Protein AF-A0A1V5Y5N8-F1 (afdb_monomer_lite)

Radius of gyration: 29.34 Å; chains: 1; bounding box: 68×59×100 Å

pLDDT: mean 72.89, std 20.85, range [23.48, 98.62]

Structure (mmCIF, N/CA/C/O backbone):
data_AF-A0A1V5Y5N8-F1
#
_entry.id   AF-A0A1V5Y5N8-F1
#
loop_
_atom_site.group_PDB
_atom_site.id
_atom_site.type_symbol
_atom_site.label_atom_id
_atom_site.label_alt_id
_atom_site.label_comp_id
_atom_site.label_asym_id
_atom_site.label_entity_id
_atom_site.label_seq_id
_atom_site.pdbx_PDB_ins_code
_atom_site.Cartn_x
_atom_site.Cartn_y
_atom_site.Cartn_z
_atom_site.occupancy
_atom_site.B_iso_or_equiv
_atom_site.auth_seq_id
_atom_site.auth_comp_id
_atom_site.auth_asym_id
_atom_site.auth_atom_id
_atom_site.pdbx_PDB_model_num
ATOM 1 N N . MET A 1 1 ? -29.461 -36.626 -52.984 1.00 44.47 1 MET A N 1
ATOM 2 C CA . MET A 1 1 ? -28.042 -36.353 -53.309 1.00 44.47 1 MET A CA 1
ATOM 3 C C . MET A 1 1 ? -27.217 -36.520 -52.042 1.00 44.47 1 MET A C 1
ATOM 5 O O . MET A 1 1 ? -27.523 -35.861 -51.058 1.00 44.47 1 MET A O 1
ATOM 9 N N . LYS A 1 2 ? -26.239 -37.436 -52.020 1.00 46.84 2 LYS A N 1
ATOM 10 C CA . LYS A 1 2 ? -25.298 -37.567 -50.891 1.00 46.84 2 LYS A CA 1
ATOM 11 C C . LYS A 1 2 ? -24.229 -36.466 -51.017 1.00 46.84 2 LYS A C 1
ATOM 13 O O . LYS A 1 2 ? -23.712 -36.304 -52.123 1.00 46.84 2 LYS A O 1
ATOM 18 N N . PRO A 1 3 ? -23.898 -35.706 -49.958 1.00 55.12 3 PRO A N 1
ATOM 19 C CA . PRO A 1 3 ? -22.893 -34.652 -50.048 1.00 55.12 3 PRO A CA 1
ATOM 20 C C . PRO A 1 3 ? -21.509 -35.253 -50.338 1.00 55.12 3 PRO A C 1
ATOM 22 O O . PRO A 1 3 ? -21.067 -36.196 -49.683 1.00 55.12 3 PRO A O 1
ATOM 25 N N . CYS A 1 4 ? -20.849 -34.714 -51.362 1.00 47.03 4 CYS A N 1
ATOM 26 C CA . CYS A 1 4 ? -19.515 -35.107 -51.806 1.00 47.03 4 CYS A CA 1
ATOM 27 C C . CYS A 1 4 ? -18.469 -34.717 -50.738 1.00 47.03 4 CYS A C 1
ATOM 29 O O . CYS A 1 4 ? -18.478 -33.568 -50.285 1.00 47.03 4 CYS A O 1
ATOM 31 N N . PRO A 1 5 ? -17.568 -35.621 -50.307 1.00 57.28 5 PRO A N 1
ATOM 32 C CA . PRO A 1 5 ? -16.585 -35.306 -49.278 1.00 57.28 5 PRO A CA 1
ATOM 33 C C . PRO A 1 5 ? -15.559 -34.304 -49.819 1.00 57.28 5 PRO A C 1
ATOM 35 O O . PRO A 1 5 ? -14.795 -34.598 -50.741 1.00 57.28 5 PRO A O 1
ATOM 38 N N . VAL A 1 6 ? -15.521 -33.113 -49.220 1.00 58.66 6 VAL A N 1
ATOM 39 C CA . VAL A 1 6 ? -14.544 -32.065 -49.539 1.00 58.66 6 VAL A CA 1
ATOM 40 C C . VAL A 1 6 ? -13.131 -32.596 -49.256 1.00 58.66 6 VAL A C 1
ATOM 42 O O . VAL A 1 6 ? -12.693 -32.687 -48.107 1.00 58.66 6 VAL A O 1
ATOM 45 N N . LYS A 1 7 ? -12.388 -32.971 -50.307 1.00 60.69 7 LYS A N 1
ATOM 46 C CA . LYS A 1 7 ? -10.975 -33.371 -50.215 1.00 60.69 7 LYS A CA 1
ATOM 47 C C . LYS A 1 7 ? -10.140 -32.164 -49.769 1.00 60.69 7 LYS A C 1
ATOM 49 O O . LYS A 1 7 ? -9.768 -31.329 -50.588 1.00 60.69 7 LYS A O 1
ATOM 54 N N . LYS A 1 8 ? -9.794 -32.081 -48.476 1.00 59.84 8 LYS A N 1
ATOM 55 C CA . LYS A 1 8 ? -8.801 -31.107 -47.975 1.00 59.84 8 LYS A CA 1
ATOM 56 C C . LYS A 1 8 ? -7.505 -31.226 -48.792 1.00 59.84 8 LYS A C 1
ATOM 58 O O . LYS A 1 8 ? -6.948 -32.325 -48.901 1.00 59.84 8 LYS A O 1
ATOM 63 N N . SER A 1 9 ? -7.048 -30.104 -49.357 1.00 77.25 9 SER A N 1
ATOM 64 C CA . SER A 1 9 ? -5.885 -30.040 -50.251 1.00 77.25 9 SER A CA 1
ATOM 65 C C . SER A 1 9 ? -4.612 -30.553 -49.559 1.00 77.25 9 SER A C 1
ATOM 67 O O . SER A 1 9 ? -4.441 -30.411 -48.348 1.00 77.25 9 SER A O 1
ATOM 69 N N . ARG A 1 10 ? -3.692 -31.161 -50.319 1.00 76.06 10 ARG A N 1
ATOM 70 C CA . ARG A 1 10 ? -2.416 -31.714 -49.812 1.00 76.06 10 ARG A CA 1
ATOM 71 C C . ARG A 1 10 ? -1.604 -30.680 -49.006 1.00 76.06 10 ARG A C 1
ATOM 73 O O . ARG A 1 10 ? -0.980 -31.042 -48.015 1.00 76.06 10 ARG A O 1
ATOM 80 N N . LYS A 1 11 ? -1.707 -29.394 -49.373 1.00 73.75 11 LYS A N 1
ATOM 81 C CA . LYS A 1 11 ? -1.124 -28.248 -48.651 1.00 73.75 11 LYS A CA 1
ATOM 82 C C . LYS A 1 11 ? -1.702 -28.080 -47.240 1.00 73.75 11 LYS A C 1
ATOM 84 O O . LYS A 1 11 ? -0.947 -27.874 -46.302 1.00 73.75 11 LYS A O 1
ATOM 89 N N . MET A 1 12 ? -3.015 -28.250 -47.068 1.00 71.81 12 MET A N 1
ATOM 90 C CA . MET A 1 12 ? -3.669 -28.173 -45.755 1.00 71.81 12 MET A CA 1
ATOM 91 C C . MET A 1 12 ? -3.198 -29.291 -44.812 1.00 71.81 12 MET A C 1
ATOM 93 O O . MET A 1 12 ? -2.987 -29.052 -43.629 1.00 71.81 12 MET A O 1
ATOM 97 N N . ARG A 1 13 ? -2.989 -30.511 -45.329 1.00 80.44 13 ARG A N 1
ATOM 98 C CA . ARG A 1 13 ? -2.468 -31.631 -44.522 1.00 80.44 13 ARG A CA 1
ATOM 99 C C . ARG A 1 13 ? -1.025 -31.393 -44.082 1.00 80.44 13 ARG A C 1
ATOM 101 O O . ARG A 1 13 ? -0.694 -31.699 -42.945 1.00 80.44 13 ARG A O 1
ATOM 108 N N . LEU A 1 14 ? -0.202 -30.822 -44.962 1.00 81.12 14 LEU A N 1
ATOM 109 C CA . LEU A 1 14 ? 1.184 -30.475 -44.653 1.00 81.12 14 LEU A CA 1
ATOM 110 C C . LEU A 1 14 ? 1.271 -29.366 -43.594 1.00 81.12 14 LEU A C 1
ATOM 112 O O . LEU A 1 14 ? 2.041 -29.498 -42.651 1.00 81.12 14 LEU A O 1
ATOM 116 N N . ILE A 1 15 ? 0.439 -28.324 -43.702 1.00 81.69 15 ILE A N 1
ATOM 117 C CA . ILE A 1 15 ? 0.365 -27.259 -42.690 1.00 81.69 15 ILE A CA 1
ATOM 118 C C . ILE A 1 15 ? -0.019 -27.846 -41.329 1.00 81.69 15 ILE A C 1
ATOM 120 O O . ILE A 1 15 ? 0.682 -27.591 -40.359 1.00 81.69 15 ILE A O 1
ATOM 124 N N . ILE A 1 16 ? -1.062 -28.684 -41.262 1.00 80.88 16 ILE A N 1
ATOM 125 C CA . ILE A 1 16 ? -1.482 -29.336 -40.010 1.00 80.88 16 ILE A CA 1
ATOM 126 C C . ILE A 1 16 ? -0.364 -30.216 -39.439 1.00 80.88 16 ILE A C 1
ATOM 128 O O . ILE A 1 16 ? -0.116 -30.175 -38.239 1.00 80.88 16 ILE A O 1
ATOM 132 N N . PHE A 1 17 ? 0.323 -30.992 -40.280 1.00 85.50 17 PHE A N 1
ATOM 133 C CA . PHE A 1 17 ? 1.403 -31.880 -39.846 1.00 85.50 17 PHE A CA 1
ATOM 134 C C . PHE A 1 17 ? 2.605 -31.113 -39.272 1.00 85.50 17 PHE A C 1
ATOM 136 O O . PHE A 1 17 ? 3.231 -31.585 -38.331 1.00 85.50 17 PHE A O 1
ATOM 143 N N . ILE A 1 18 ? 2.897 -29.916 -39.792 1.00 84.38 18 ILE A N 1
ATOM 144 C CA . ILE A 1 18 ? 3.977 -29.050 -39.293 1.00 84.38 18 ILE A CA 1
ATOM 145 C C . ILE A 1 18 ? 3.531 -28.256 -38.056 1.00 84.38 18 ILE A C 1
ATOM 147 O O . ILE A 1 18 ? 4.302 -28.095 -37.112 1.00 84.38 18 ILE A O 1
ATOM 151 N N . SER A 1 19 ? 2.289 -27.764 -38.025 1.00 86.06 19 SER A N 1
ATOM 152 C CA . SER A 1 19 ? 1.801 -26.931 -36.924 1.00 86.06 19 SER A CA 1
ATOM 153 C C . SER A 1 19 ? 1.395 -27.739 -35.692 1.00 86.06 19 SER A C 1
ATOM 155 O O . SER A 1 19 ? 1.509 -27.233 -34.580 1.00 86.06 19 SER A O 1
ATOM 157 N N . ALA A 1 20 ? 0.915 -28.977 -35.855 1.00 88.50 20 ALA A N 1
ATOM 158 C CA . ALA A 1 20 ? 0.419 -29.784 -34.740 1.00 88.50 20 ALA A CA 1
ATOM 159 C C . ALA A 1 20 ? 1.494 -30.088 -33.676 1.00 88.50 20 ALA A C 1
ATOM 161 O O . ALA A 1 20 ? 1.191 -29.887 -32.501 1.00 88.50 20 ALA A O 1
ATOM 162 N N . PRO A 1 21 ? 2.743 -30.470 -34.021 1.00 91.56 21 PRO A N 1
ATOM 163 C CA . PRO A 1 21 ? 3.809 -30.645 -33.032 1.00 91.56 21 PRO A CA 1
ATOM 164 C C . PRO A 1 21 ? 4.163 -29.349 -32.298 1.00 91.56 21 PRO A C 1
ATOM 166 O O . PRO A 1 21 ? 4.364 -29.369 -31.088 1.00 91.56 21 PRO A O 1
ATOM 169 N N . ALA A 1 22 ? 4.194 -28.212 -33.002 1.00 87.75 22 ALA A N 1
ATOM 170 C CA . ALA A 1 22 ? 4.484 -26.916 -32.391 1.00 87.75 22 ALA A CA 1
ATOM 171 C C . ALA A 1 22 ? 3.378 -26.490 -31.412 1.00 87.75 22 ALA A C 1
ATOM 173 O O . ALA A 1 22 ? 3.665 -26.070 -30.294 1.00 87.75 22 ALA A O 1
ATOM 174 N N . VAL A 1 23 ? 2.109 -26.655 -31.799 1.00 88.69 23 VAL A N 1
ATOM 175 C CA . VAL A 1 23 ? 0.958 -26.397 -30.921 1.00 88.69 23 VAL A CA 1
ATOM 176 C C . VAL A 1 23 ? 0.965 -27.349 -29.725 1.00 88.69 23 VAL A C 1
ATOM 178 O O . VAL A 1 23 ? 0.763 -26.903 -28.599 1.00 88.69 23 VAL A O 1
ATOM 181 N N . PHE A 1 24 ? 1.252 -28.636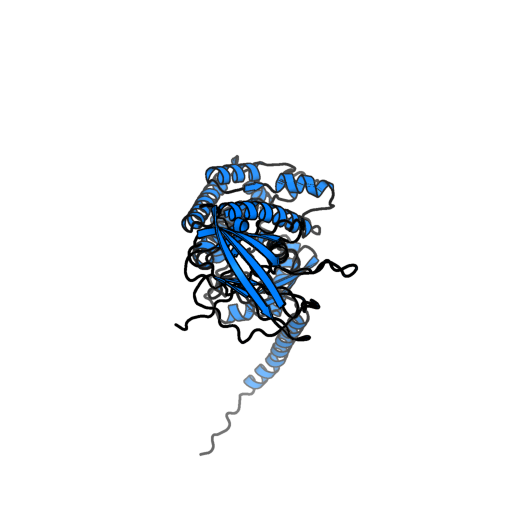 -29.944 1.00 91.50 24 PHE A N 1
ATOM 182 C CA . PHE A 1 24 ? 1.387 -29.619 -28.870 1.00 91.50 24 PHE A CA 1
ATOM 183 C C . PHE A 1 24 ? 2.493 -29.229 -27.886 1.00 91.50 24 PHE A C 1
ATOM 185 O O . PHE A 1 24 ? 2.260 -29.251 -26.682 1.00 91.50 24 PHE A O 1
ATOM 192 N N . LEU A 1 25 ? 3.659 -28.801 -28.378 1.00 92.06 25 LEU A N 1
ATOM 193 C CA . LEU A 1 25 ? 4.764 -28.350 -27.535 1.00 92.06 25 LEU A CA 1
ATOM 194 C C . LEU A 1 25 ? 4.399 -27.096 -26.731 1.00 92.06 25 LEU A C 1
ATOM 196 O O . LEU A 1 25 ? 4.686 -27.038 -25.541 1.00 92.06 25 LEU A O 1
ATOM 200 N N . ILE A 1 26 ? 3.728 -26.114 -27.343 1.00 90.38 26 ILE A N 1
ATOM 201 C CA . ILE A 1 26 ? 3.258 -24.907 -26.642 1.00 90.38 26 ILE A CA 1
ATOM 202 C C . ILE A 1 26 ? 2.279 -25.279 -25.521 1.00 90.38 26 ILE A C 1
ATOM 204 O O . ILE A 1 26 ? 2.414 -24.779 -24.405 1.00 90.38 26 ILE A O 1
ATOM 208 N N . ILE A 1 27 ? 1.325 -26.176 -25.794 1.00 91.44 27 ILE A N 1
ATOM 209 C CA . ILE A 1 27 ? 0.366 -26.669 -24.795 1.00 91.44 27 ILE A CA 1
ATOM 210 C C . ILE A 1 27 ? 1.091 -27.437 -23.684 1.00 91.44 27 ILE A C 1
ATOM 212 O O . ILE A 1 27 ? 0.809 -27.216 -22.510 1.00 91.44 27 ILE A O 1
ATOM 216 N N . LEU A 1 28 ? 2.044 -28.304 -24.034 1.00 92.94 28 LEU A N 1
ATOM 217 C CA . LEU A 1 28 ? 2.827 -29.068 -23.068 1.00 92.94 28 LEU A CA 1
ATOM 218 C C . LEU A 1 28 ? 3.638 -28.142 -22.154 1.00 92.94 28 LEU A C 1
ATOM 220 O O . LEU A 1 28 ? 3.580 -28.292 -20.937 1.00 92.94 28 LEU A O 1
ATOM 224 N N . CYS A 1 29 ? 4.334 -27.150 -22.714 1.00 90.44 29 CYS A N 1
ATOM 225 C CA . CYS A 1 29 ? 5.062 -26.155 -21.932 1.00 90.44 29 CYS A CA 1
ATOM 226 C C . CYS A 1 29 ? 4.120 -25.350 -21.028 1.00 90.44 29 CYS A C 1
ATOM 228 O O . CYS A 1 29 ? 4.421 -25.155 -19.857 1.00 90.44 29 CYS A O 1
ATOM 230 N N . GLU A 1 30 ? 2.958 -24.925 -21.524 1.00 92.38 30 GLU A N 1
ATOM 231 C CA . GLU A 1 30 ? 1.952 -24.242 -20.703 1.00 92.38 30 GLU A CA 1
ATOM 232 C C . GLU A 1 30 ? 1.485 -25.112 -19.519 1.00 92.38 30 GLU A C 1
ATOM 234 O O . GLU A 1 30 ? 1.379 -24.609 -18.400 1.00 92.38 30 GLU A O 1
ATOM 239 N N . ILE A 1 31 ? 1.245 -26.412 -19.737 1.00 90.81 31 ILE A N 1
ATOM 240 C CA . ILE A 1 31 ? 0.872 -27.366 -18.679 1.00 90.81 31 ILE A CA 1
ATOM 241 C C . ILE A 1 31 ? 2.005 -27.520 -17.660 1.00 90.81 31 ILE A C 1
ATOM 243 O O . ILE A 1 31 ? 1.751 -27.432 -16.461 1.00 90.81 31 ILE A O 1
ATOM 247 N N . ILE A 1 32 ? 3.248 -27.702 -18.116 1.00 89.81 32 ILE A N 1
ATOM 248 C CA . ILE A 1 32 ? 4.419 -27.839 -17.239 1.00 89.81 32 ILE A CA 1
ATOM 249 C C . ILE A 1 32 ? 4.571 -26.597 -16.355 1.00 89.81 32 ILE A C 1
ATOM 251 O O . ILE A 1 32 ? 4.657 -26.724 -15.137 1.00 89.81 32 ILE A O 1
ATOM 255 N N . PHE A 1 33 ? 4.520 -25.396 -16.937 1.00 86.06 33 PHE A N 1
ATOM 256 C CA . PHE A 1 33 ? 4.638 -24.148 -16.177 1.00 86.06 33 PHE A CA 1
ATOM 257 C C . PHE A 1 33 ? 3.510 -23.992 -15.147 1.00 86.06 33 PHE A C 1
ATOM 259 O O . PHE A 1 33 ? 3.755 -23.507 -14.045 1.00 86.06 33 PHE A O 1
ATOM 266 N N . ARG A 1 34 ? 2.288 -24.439 -15.467 1.00 87.25 34 ARG A N 1
ATOM 267 C CA . ARG A 1 34 ? 1.167 -24.457 -14.512 1.00 87.25 34 ARG A CA 1
ATOM 268 C C . ARG A 1 34 ? 1.389 -25.437 -13.366 1.00 87.25 34 ARG A C 1
ATOM 270 O O . ARG A 1 34 ? 1.135 -25.064 -12.229 1.00 87.25 34 ARG A O 1
ATOM 277 N N . ILE A 1 35 ? 1.869 -26.648 -13.651 1.00 86.75 35 ILE A N 1
ATOM 278 C CA . ILE A 1 35 ? 2.172 -27.660 -12.624 1.00 86.75 35 ILE A CA 1
ATOM 279 C C . ILE A 1 35 ? 3.280 -27.164 -11.690 1.00 86.75 35 ILE A C 1
ATOM 281 O O . ILE A 1 35 ? 3.192 -27.349 -10.483 1.00 86.75 35 ILE A O 1
ATOM 285 N N . MET A 1 36 ? 4.290 -26.483 -12.233 1.00 85.00 36 MET A N 1
ATOM 286 C CA . MET A 1 36 ? 5.368 -25.878 -11.445 1.00 85.00 36 MET A CA 1
ATOM 287 C C . MET A 1 36 ? 4.920 -24.644 -10.644 1.00 85.00 36 MET A C 1
ATOM 289 O O . MET A 1 36 ? 5.723 -24.072 -9.913 1.00 85.00 36 MET A O 1
ATOM 293 N N . GLY A 1 37 ? 3.681 -24.171 -10.828 1.00 80.00 37 GLY A N 1
ATOM 294 C CA . GLY A 1 37 ? 3.185 -22.926 -10.241 1.00 80.00 37 GLY A CA 1
ATOM 295 C C . GLY A 1 37 ? 3.834 -21.664 -10.818 1.00 80.00 37 GLY A C 1
ATOM 296 O O . GLY A 1 37 ? 3.490 -20.558 -10.407 1.00 80.00 37 GLY A O 1
ATOM 297 N N . TRP A 1 38 ? 4.743 -21.786 -11.787 1.00 80.81 38 TRP A N 1
ATOM 298 C CA . TRP A 1 38 ? 5.515 -20.667 -12.315 1.00 80.81 38 TRP A CA 1
ATOM 299 C C . TRP A 1 38 ? 4.619 -19.643 -13.005 1.00 80.81 38 TRP A C 1
ATOM 301 O O . TRP A 1 38 ? 3.703 -19.969 -13.768 1.00 80.81 38 TRP A O 1
ATOM 311 N N . GLY A 1 39 ? 4.884 -18.371 -12.735 1.00 73.38 39 GLY A N 1
ATOM 312 C CA . GLY A 1 39 ? 4.148 -17.272 -13.333 1.00 73.38 39 GLY A CA 1
ATOM 313 C C . GLY A 1 39 ? 4.835 -15.935 -13.124 1.00 73.38 39 GLY A C 1
ATOM 314 O O . GLY A 1 39 ? 5.800 -15.798 -12.377 1.00 73.38 39 GLY A O 1
ATOM 315 N N . ALA A 1 40 ? 4.309 -14.937 -13.813 1.00 70.25 40 ALA A N 1
ATOM 316 C CA . ALA A 1 40 ? 4.612 -13.542 -13.581 1.00 70.25 40 ALA A CA 1
ATOM 317 C C . ALA A 1 40 ? 3.286 -12.867 -13.278 1.00 70.25 40 ALA A C 1
ATOM 319 O O . ALA A 1 40 ? 2.348 -12.948 -14.075 1.00 70.25 40 ALA A O 1
ATOM 320 N N . PHE A 1 41 ? 3.201 -12.203 -12.135 1.00 65.31 41 PHE A N 1
ATOM 321 C CA . PHE A 1 41 ? 2.039 -11.399 -11.808 1.00 65.31 41 PHE A CA 1
ATOM 322 C C . PHE A 1 41 ? 1.773 -10.366 -12.916 1.00 65.31 41 PHE A C 1
ATOM 324 O O . PHE A 1 41 ? 2.682 -9.789 -13.524 1.00 65.31 41 PHE A O 1
ATOM 331 N N . GLN A 1 42 ? 0.494 -10.182 -13.229 1.00 62.81 42 GLN A N 1
ATOM 332 C CA . GLN A 1 42 ? 0.071 -9.348 -14.339 1.00 62.81 42 GLN A CA 1
ATOM 333 C C . GLN A 1 42 ? -0.619 -8.099 -13.869 1.00 62.81 42 GLN A C 1
ATOM 335 O O . GLN A 1 42 ? -1.693 -8.111 -13.275 1.00 62.81 42 GLN A O 1
ATOM 340 N N . LEU A 1 43 ? 0.061 -7.032 -14.231 1.00 58.91 43 LEU A N 1
ATOM 341 C CA . LEU A 1 43 ? -0.112 -5.663 -13.821 1.00 58.91 43 LEU A CA 1
ATOM 342 C C . LEU A 1 43 ? -0.948 -4.849 -14.807 1.00 58.91 43 LEU A C 1
ATOM 344 O O . LEU A 1 43 ? -0.836 -3.630 -14.828 1.00 58.91 43 LEU A O 1
ATOM 348 N N . ASP A 1 44 ? -1.718 -5.488 -15.685 1.00 62.97 44 ASP A N 1
ATOM 349 C CA . ASP A 1 44 ? -2.541 -4.762 -16.649 1.00 62.97 44 ASP A CA 1
ATOM 350 C C . ASP A 1 44 ? -4.000 -4.668 -16.170 1.00 62.97 44 ASP A C 1
ATOM 352 O O . ASP A 1 44 ? -4.832 -5.488 -16.575 1.00 62.97 44 ASP A O 1
ATOM 356 N N . PRO A 1 45 ? -4.343 -3.670 -15.330 1.00 54.16 45 PRO A N 1
ATOM 357 C CA . PRO A 1 45 ? -5.697 -3.502 -14.811 1.00 54.16 45 PRO A CA 1
ATOM 358 C C . PRO A 1 45 ? -6.701 -3.185 -15.919 1.00 54.16 45 PRO A C 1
ATOM 360 O O . PRO A 1 45 ? -7.903 -3.384 -15.744 1.00 54.16 45 PRO A O 1
ATOM 363 N N . THR A 1 46 ? -6.238 -2.753 -17.101 1.00 57.19 46 THR A N 1
ATOM 364 C CA . THR A 1 46 ? -7.127 -2.489 -18.240 1.00 57.19 46 THR A CA 1
ATOM 365 C C . THR A 1 46 ? -7.798 -3.761 -18.756 1.00 57.19 46 THR A C 1
ATOM 367 O O . THR A 1 46 ? -8.846 -3.679 -19.397 1.00 57.19 46 THR A O 1
ATOM 370 N N . VAL A 1 47 ? -7.240 -4.932 -18.424 1.00 59.38 47 VAL A N 1
ATOM 371 C CA . VAL A 1 47 ? -7.784 -6.249 -18.767 1.00 59.38 47 VAL A CA 1
ATOM 372 C C . VAL A 1 47 ? -8.874 -6.695 -17.792 1.00 59.38 47 VAL A C 1
ATOM 374 O O . VAL A 1 47 ? -9.733 -7.481 -18.191 1.00 59.38 47 VAL A O 1
ATOM 377 N N . TYR A 1 48 ? -8.878 -6.175 -16.561 1.00 64.38 48 TYR A N 1
ATOM 378 C CA . TYR A 1 48 ? -9.730 -6.630 -15.456 1.00 64.38 48 TYR A CA 1
ATOM 379 C C . TYR A 1 48 ? -10.453 -5.457 -14.771 1.00 64.38 48 TYR A C 1
ATOM 381 O O . TYR A 1 48 ? -10.429 -5.296 -13.555 1.00 64.38 48 TYR A O 1
ATOM 389 N N . LYS A 1 49 ? -11.144 -4.626 -15.562 1.00 67.56 49 LYS A N 1
ATOM 390 C CA . LYS A 1 49 ? -11.959 -3.503 -15.049 1.00 67.56 49 LYS A CA 1
ATOM 391 C C . LYS A 1 49 ? -13.198 -3.931 -14.254 1.00 67.56 49 LYS A C 1
ATOM 393 O O . LYS A 1 49 ? -13.801 -3.116 -13.573 1.00 67.56 49 LYS A O 1
ATOM 398 N N . ASN A 1 50 ? -13.606 -5.190 -14.380 1.00 75.75 50 ASN A N 1
ATOM 399 C CA . ASN A 1 50 ? -14.827 -5.730 -13.786 1.00 75.75 50 ASN A CA 1
ATOM 400 C C . ASN A 1 50 ? -14.643 -6.261 -12.355 1.00 75.75 50 ASN A C 1
ATOM 402 O O . ASN A 1 50 ? -15.600 -6.775 -11.782 1.00 75.75 50 ASN A O 1
ATOM 406 N N . VAL A 1 51 ? -13.432 -6.184 -11.803 1.00 86.38 51 VAL A N 1
ATOM 407 C CA . VAL A 1 51 ? -13.140 -6.554 -10.415 1.00 86.38 51 VAL A CA 1
ATOM 408 C C . VAL A 1 51 ? -12.610 -5.336 -9.651 1.00 86.38 51 VAL A C 1
ATOM 410 O O . VAL A 1 51 ? -12.023 -4.438 -10.268 1.00 86.38 51 VAL A O 1
ATOM 413 N N . PRO A 1 52 ? -12.851 -5.263 -8.330 1.00 89.44 52 PRO A N 1
ATOM 414 C CA . PRO A 1 52 ? -12.518 -4.076 -7.549 1.00 89.44 52 PRO A CA 1
ATOM 415 C C . PRO A 1 52 ? -11.014 -3.865 -7.343 1.00 89.44 52 PRO A C 1
ATOM 417 O O . PRO A 1 52 ? -10.595 -2.724 -7.217 1.00 89.44 52 PRO A O 1
ATOM 420 N N . GLY A 1 53 ? -10.201 -4.919 -7.335 1.00 89.12 53 GLY A N 1
ATOM 421 C CA . GLY A 1 53 ? -8.746 -4.811 -7.339 1.00 89.12 53 GLY A CA 1
ATOM 422 C C . GLY A 1 53 ? -8.172 -4.634 -8.749 1.00 89.12 53 GLY A C 1
ATOM 423 O O . GLY A 1 53 ? -8.878 -4.740 -9.755 1.00 89.12 53 GLY A O 1
ATOM 424 N N . ASP A 1 54 ? -6.875 -4.346 -8.827 1.00 85.88 54 ASP A N 1
ATOM 425 C CA . ASP A 1 54 ? -6.162 -4.097 -10.090 1.00 85.88 54 ASP A CA 1
ATOM 426 C C . ASP A 1 54 ? -5.232 -5.226 -10.526 1.00 85.88 54 ASP A C 1
ATOM 428 O O . ASP A 1 54 ? -4.715 -5.208 -11.649 1.00 85.88 54 ASP A O 1
ATOM 432 N N . LEU A 1 55 ? -5.034 -6.226 -9.670 1.00 84.81 55 LEU A N 1
ATOM 433 C CA . LEU A 1 55 ? -4.277 -7.410 -10.030 1.00 84.81 55 LEU A CA 1
ATOM 434 C C . LEU A 1 55 ? -5.167 -8.392 -10.788 1.00 84.81 55 LEU A C 1
ATOM 436 O O . LEU A 1 55 ? -6.384 -8.462 -10.608 1.00 84.81 55 LEU A O 1
ATOM 440 N N . THR A 1 56 ? -4.535 -9.189 -11.645 1.00 82.31 56 THR A N 1
ATOM 441 C CA . THR A 1 56 ? -5.229 -10.272 -12.347 1.00 82.31 56 THR A CA 1
ATOM 442 C C . THR A 1 56 ? -5.849 -11.228 -11.324 1.00 82.31 56 THR A C 1
ATOM 444 O O . THR A 1 56 ? -5.101 -11.784 -10.526 1.00 82.31 56 THR A O 1
ATOM 447 N N . PRO A 1 57 ? -7.175 -11.452 -11.326 1.00 85.44 57 PRO A N 1
ATOM 448 C CA . PRO A 1 57 ? -7.824 -12.251 -10.296 1.00 85.44 57 PRO A CA 1
ATOM 449 C C . PRO A 1 57 ? -7.494 -13.744 -10.425 1.00 85.44 57 PRO A C 1
ATOM 451 O O . PRO A 1 57 ? -7.130 -14.235 -11.502 1.00 85.44 57 PRO A O 1
ATOM 454 N N . ARG A 1 58 ? -7.703 -14.484 -9.329 1.00 85.88 58 ARG A N 1
ATOM 455 C CA . ARG A 1 58 ? -7.558 -15.953 -9.245 1.00 85.88 58 ARG A CA 1
ATOM 456 C C . ARG A 1 58 ? -6.164 -16.425 -9.651 1.00 85.88 58 ARG A C 1
ATOM 458 O O . ARG A 1 58 ? -6.019 -17.313 -10.495 1.00 85.88 58 ARG A O 1
ATOM 465 N N . GLN A 1 59 ? -5.148 -15.784 -9.088 1.00 84.88 59 GLN A N 1
ATOM 466 C CA . GLN A 1 59 ? -3.764 -16.187 -9.283 1.00 84.88 59 GLN A CA 1
ATOM 467 C C . GLN A 1 59 ? -3.252 -16.897 -8.040 1.00 84.88 59 GLN A C 1
ATOM 469 O O . GLN A 1 59 ? -3.528 -16.496 -6.917 1.00 84.88 59 GLN A O 1
ATOM 474 N N . ASP A 1 60 ? -2.498 -17.950 -8.299 1.00 89.06 60 ASP A N 1
ATOM 475 C CA . ASP A 1 60 ? -1.695 -18.692 -7.343 1.00 89.06 60 ASP A CA 1
ATOM 476 C C . ASP A 1 60 ? -0.408 -19.007 -8.112 1.00 89.06 60 ASP A C 1
ATOM 478 O O . ASP A 1 60 ? -0.434 -19.755 -9.108 1.00 89.06 60 ASP A O 1
ATOM 482 N N . ILE A 1 61 ? 0.644 -18.231 -7.834 1.00 86.94 61 ILE A N 1
ATOM 483 C CA . ILE A 1 61 ? 1.879 -18.239 -8.622 1.00 86.94 61 ILE A CA 1
ATOM 484 C C . ILE A 1 61 ? 3.111 -18.254 -7.731 1.00 86.94 61 ILE A C 1
ATOM 486 O O . ILE A 1 61 ? 3.174 -17.554 -6.728 1.00 86.94 61 ILE A O 1
ATOM 490 N N . ILE A 1 62 ? 4.135 -18.966 -8.181 1.00 88.25 62 ILE A N 1
ATOM 491 C CA . ILE A 1 62 ? 5.511 -18.774 -7.741 1.00 88.25 62 ILE A CA 1
ATOM 492 C C . ILE A 1 62 ? 6.158 -17.819 -8.734 1.00 88.25 62 ILE A C 1
ATOM 494 O O . ILE A 1 62 ? 6.318 -18.138 -9.921 1.00 88.25 62 ILE A O 1
ATOM 498 N N . GLN A 1 63 ? 6.505 -16.637 -8.246 1.00 84.75 63 GLN A N 1
ATOM 499 C CA . GLN A 1 63 ? 7.201 -15.631 -9.017 1.00 84.75 63 GLN A CA 1
ATOM 500 C C . GLN A 1 63 ? 8.698 -15.700 -8.758 1.00 84.75 63 GLN A C 1
ATOM 502 O O . GLN A 1 63 ? 9.154 -15.653 -7.621 1.00 84.75 63 GLN A O 1
ATOM 507 N N . HIS A 1 64 ? 9.461 -15.732 -9.846 1.00 82.38 64 HIS A N 1
ATOM 508 C CA . HIS A 1 64 ? 10.912 -15.596 -9.811 1.00 82.38 64 HIS A CA 1
ATOM 509 C C . HIS A 1 64 ? 11.278 -14.125 -9.899 1.00 82.38 64 HIS A C 1
ATOM 511 O O . HIS A 1 64 ? 10.900 -13.434 -10.850 1.00 82.38 64 HIS A O 1
ATOM 517 N N . HIS A 1 65 ? 12.014 -13.646 -8.908 1.00 78.88 65 HIS A N 1
ATOM 518 C CA . HIS A 1 65 ? 12.481 -12.279 -8.885 1.00 78.88 65 HIS A CA 1
ATOM 519 C C . HIS A 1 65 ? 13.540 -12.063 -9.978 1.00 78.88 65 HIS A C 1
ATOM 521 O O . HIS A 1 65 ? 14.569 -12.747 -9.971 1.00 78.88 65 HIS A O 1
ATOM 527 N N . PRO A 1 66 ? 13.338 -11.118 -10.915 1.00 68.75 66 PRO A N 1
ATOM 528 C CA . PRO A 1 66 ? 14.108 -11.080 -12.159 1.00 68.75 66 PRO A CA 1
ATOM 529 C C . PRO A 1 66 ? 15.610 -10.811 -11.977 1.00 68.75 66 PRO A C 1
ATOM 531 O O . PRO A 1 66 ? 16.389 -11.118 -12.879 1.00 68.75 66 PRO A O 1
ATOM 534 N N . TYR A 1 67 ? 16.034 -10.266 -10.834 1.00 69.94 67 TYR A N 1
ATOM 535 C CA . TYR A 1 67 ? 17.437 -9.908 -10.580 1.00 69.94 67 TYR A CA 1
ATOM 536 C C . TYR A 1 67 ? 17.988 -10.314 -9.212 1.00 69.94 67 TYR A C 1
ATOM 538 O O . TYR A 1 67 ? 19.178 -10.142 -8.982 1.00 69.94 67 TYR A O 1
ATOM 546 N N . MET A 1 68 ? 17.169 -10.889 -8.329 1.00 70.81 68 MET A N 1
ATOM 547 C CA . MET A 1 68 ? 17.631 -11.302 -6.993 1.00 70.81 68 MET A CA 1
ATOM 548 C C . MET A 1 68 ? 17.843 -12.808 -6.863 1.00 70.81 68 MET A C 1
ATOM 550 O O . MET A 1 68 ? 18.384 -13.265 -5.866 1.00 70.81 68 MET A O 1
ATOM 554 N N . GLY A 1 69 ? 17.380 -13.599 -7.837 1.00 73.94 69 GLY A N 1
ATOM 555 C CA . GLY A 1 69 ? 17.462 -15.059 -7.752 1.00 73.94 69 GLY A CA 1
ATOM 556 C C . GLY A 1 69 ? 16.581 -15.676 -6.660 1.00 73.94 69 GLY A C 1
ATOM 557 O O . GLY A 1 69 ? 16.666 -16.878 -6.436 1.00 73.94 69 GLY A O 1
ATOM 558 N N . ILE A 1 70 ? 15.726 -14.884 -6.006 1.00 81.69 70 ILE A N 1
ATOM 559 C CA . ILE A 1 70 ? 1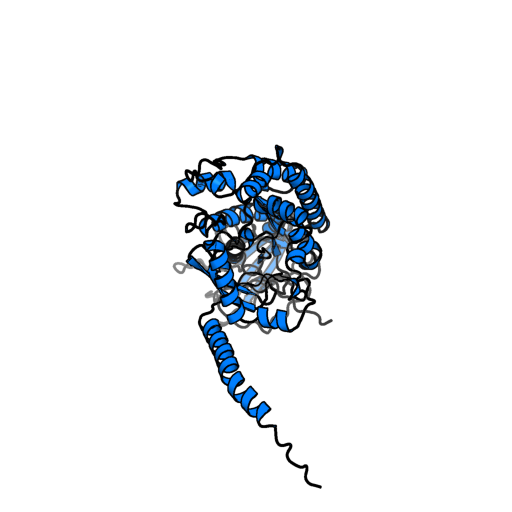4.730 -15.368 -5.048 1.00 81.69 70 ILE A CA 1
ATOM 560 C C . ILE A 1 70 ? 13.432 -15.732 -5.768 1.00 81.69 70 ILE A C 1
ATOM 562 O O . ILE A 1 70 ? 13.106 -15.180 -6.823 1.00 81.69 70 ILE A O 1
ATOM 566 N N . SER A 1 71 ? 12.682 -16.657 -5.184 1.00 85.88 71 SER A N 1
ATOM 567 C CA . SER A 1 71 ? 11.318 -16.985 -5.593 1.00 85.88 71 SER A CA 1
ATOM 568 C C . SER A 1 71 ? 10.379 -16.750 -4.428 1.00 85.88 71 SER A C 1
ATOM 570 O O . SER A 1 71 ? 10.760 -17.004 -3.290 1.00 85.88 71 SER A O 1
ATOM 572 N N . TYR A 1 72 ? 9.169 -16.292 -4.716 1.00 87.25 72 TYR A N 1
ATOM 573 C CA . TYR A 1 72 ? 8.161 -16.032 -3.697 1.00 87.25 72 TYR A CA 1
ATOM 574 C C . TYR A 1 72 ? 6.763 -16.328 -4.238 1.00 87.25 72 TYR A C 1
ATOM 576 O O . TYR A 1 72 ? 6.488 -16.192 -5.437 1.00 87.25 72 TYR A O 1
ATOM 584 N N . HIS A 1 73 ? 5.899 -16.797 -3.350 1.00 90.50 73 HIS A N 1
ATOM 585 C CA . HIS A 1 73 ? 4.508 -17.125 -3.602 1.00 90.50 73 HIS A CA 1
ATOM 586 C C . HIS A 1 73 ? 3.658 -15.858 -3.584 1.00 90.50 73 HIS A C 1
ATOM 588 O O . HIS A 1 73 ? 3.801 -14.991 -2.723 1.00 90.50 73 HIS A O 1
ATOM 594 N N . ILE A 1 74 ? 2.766 -15.740 -4.562 1.00 89.69 74 ILE A N 1
ATOM 595 C CA . ILE A 1 74 ? 1.778 -14.669 -4.630 1.00 89.69 74 ILE A CA 1
ATOM 596 C C . ILE A 1 74 ? 0.416 -15.293 -4.873 1.00 89.69 74 ILE A C 1
ATOM 598 O O . ILE A 1 74 ? 0.197 -15.962 -5.893 1.00 89.69 74 ILE A O 1
ATOM 602 N N . VAL A 1 75 ? -0.521 -14.975 -3.985 1.00 91.12 75 VAL A N 1
ATOM 603 C CA . VAL A 1 75 ? -1.938 -15.243 -4.193 1.00 91.12 75 VAL A CA 1
ATOM 604 C C . VAL A 1 75 ? -2.647 -13.940 -4.554 1.00 91.12 75 VAL A C 1
ATOM 606 O O . VAL A 1 75 ? -2.435 -12.895 -3.942 1.00 91.12 75 VAL A O 1
ATOM 609 N N . VAL A 1 76 ? -3.501 -13.989 -5.576 1.00 90.44 76 VAL A N 1
ATOM 610 C CA . VAL A 1 76 ? -4.447 -12.914 -5.897 1.00 90.44 76 VAL A CA 1
ATOM 611 C C . VAL A 1 76 ? -5.845 -13.498 -5.883 1.00 90.44 76 VAL A C 1
ATOM 613 O O . VAL A 1 76 ? -6.160 -14.416 -6.651 1.00 90.44 76 VAL A O 1
ATOM 616 N N . ASN A 1 77 ? -6.698 -12.951 -5.024 1.00 90.56 77 ASN A N 1
ATOM 617 C CA . ASN A 1 77 ? -8.055 -13.444 -4.852 1.00 90.56 77 ASN A CA 1
ATOM 618 C C . ASN A 1 77 ? -8.929 -13.211 -6.100 1.00 90.56 77 ASN A C 1
ATOM 620 O O . ASN A 1 77 ? -8.524 -12.646 -7.120 1.00 90.56 77 ASN A O 1
ATOM 624 N N . GLU A 1 78 ? -10.179 -13.667 -6.045 1.00 89.38 78 GLU A N 1
ATOM 625 C CA . GLU A 1 78 ? -11.114 -13.523 -7.167 1.00 89.38 78 GLU A CA 1
ATOM 626 C C . GLU A 1 78 ? -11.544 -12.080 -7.462 1.00 89.38 78 GLU A C 1
ATOM 628 O O . GLU A 1 78 ? -12.100 -11.816 -8.527 1.00 89.38 78 GLU A O 1
ATOM 633 N N . GLN A 1 79 ? -11.259 -11.160 -6.543 1.00 89.88 79 GLN A N 1
ATOM 634 C CA . GLN A 1 79 ? -11.571 -9.739 -6.626 1.00 89.88 79 GLN A CA 1
ATOM 635 C C . GLN A 1 79 ? -10.381 -8.896 -7.100 1.00 89.88 79 GLN A C 1
ATOM 637 O O . GLN A 1 79 ? -10.545 -7.693 -7.273 1.00 89.88 79 GLN A O 1
ATOM 642 N N . GLY A 1 80 ? -9.221 -9.504 -7.363 1.00 89.88 80 GLY A N 1
ATOM 643 C CA . GLY A 1 80 ? -8.042 -8.804 -7.880 1.00 89.88 80 GLY A CA 1
ATOM 644 C C . GLY A 1 80 ? -7.197 -8.107 -6.811 1.00 89.88 80 GLY A C 1
ATOM 645 O O . GLY A 1 80 ? -6.405 -7.232 -7.154 1.00 89.88 80 GLY A O 1
ATOM 646 N N . PHE A 1 81 ? -7.362 -8.463 -5.534 1.00 92.38 81 PHE A N 1
ATOM 647 C CA . PHE A 1 81 ? -6.486 -8.021 -4.442 1.00 92.38 81 PHE A CA 1
ATOM 648 C C . PHE A 1 81 ? -5.418 -9.066 -4.159 1.00 92.38 81 PHE A C 1
ATOM 650 O O . PHE A 1 81 ? -5.682 -10.267 -4.284 1.00 92.38 81 PHE A O 1
ATOM 657 N N . ARG A 1 82 ? -4.231 -8.619 -3.744 1.00 92.81 82 ARG A N 1
ATOM 658 C CA . ARG A 1 82 ? -3.208 -9.543 -3.255 1.00 92.81 82 ARG A CA 1
ATOM 659 C C . ARG A 1 82 ? -3.644 -10.131 -1.909 1.00 92.81 82 ARG A C 1
ATOM 661 O O . ARG A 1 82 ? -4.195 -9.423 -1.065 1.00 92.81 82 ARG A O 1
ATOM 668 N N . GLY A 1 83 ? -3.384 -11.416 -1.721 1.00 88.62 83 GLY A N 1
ATOM 669 C CA . GLY A 1 83 ? -3.725 -12.157 -0.519 1.00 88.62 83 GLY A CA 1
ATOM 670 C C . GLY A 1 83 ? -4.783 -13.231 -0.769 1.00 88.62 83 GLY A C 1
ATOM 671 O O . GLY A 1 83 ? -5.660 -13.084 -1.625 1.00 88.62 83 GLY A O 1
ATOM 672 N N . ALA A 1 84 ? -4.750 -14.301 0.024 1.00 65.00 84 ALA A N 1
ATOM 673 C CA . ALA A 1 84 ? -5.732 -15.390 -0.035 1.00 65.00 84 ALA A CA 1
ATOM 674 C C . ALA A 1 84 ? -7.136 -15.036 0.514 1.00 65.00 84 ALA A C 1
ATOM 676 O O . ALA A 1 84 ? -8.094 -15.786 0.305 1.00 65.00 84 ALA A O 1
ATOM 677 N N . GLY A 1 85 ? -7.286 -13.905 1.212 1.00 66.12 85 GLY A N 1
ATOM 678 C CA . GLY A 1 85 ? -8.561 -13.481 1.798 1.00 66.12 85 GLY A CA 1
ATOM 679 C C . GLY A 1 85 ? -9.618 -13.150 0.739 1.00 66.12 85 GLY A C 1
ATOM 680 O O . GLY A 1 85 ? -9.332 -12.472 -0.246 1.00 66.12 85 GLY A O 1
ATOM 681 N N . LYS A 1 86 ? -10.862 -13.598 0.940 1.00 65.44 86 LYS A N 1
ATOM 682 C CA . LYS A 1 86 ? -12.020 -13.088 0.188 1.00 65.44 86 LYS A CA 1
ATOM 683 C C . LYS A 1 86 ? -12.540 -11.839 0.884 1.00 65.44 86 LYS A C 1
ATOM 685 O O . LYS A 1 86 ? -12.685 -11.871 2.100 1.00 65.44 86 LYS A O 1
ATOM 690 N N . VAL A 1 87 ? -12.875 -10.788 0.133 1.00 68.50 87 VAL A N 1
ATOM 691 C CA . VAL A 1 87 ? -13.608 -9.651 0.710 1.00 68.50 87 VAL A CA 1
ATOM 692 C C . VAL A 1 87 ? -14.959 -10.181 1.181 1.00 68.50 87 VAL A C 1
ATOM 694 O O . VAL A 1 87 ? -15.734 -10.712 0.372 1.00 68.50 87 VAL A O 1
ATOM 697 N N . ARG A 1 88 ? -15.223 -10.089 2.485 1.00 68.94 88 ARG A N 1
ATOM 698 C CA . ARG A 1 88 ? -16.446 -10.611 3.088 1.00 68.94 88 ARG A CA 1
ATOM 699 C C . ARG A 1 88 ? -17.628 -9.762 2.620 1.00 68.94 88 ARG A C 1
ATOM 701 O O . ARG A 1 88 ? -17.568 -8.535 2.512 1.00 68.94 88 ARG A O 1
ATOM 708 N N . THR A 1 89 ? -18.731 -10.435 2.306 1.00 62.66 89 THR A N 1
ATOM 709 C CA . THR A 1 89 ? -19.971 -9.781 1.858 1.00 62.66 89 THR A CA 1
ATOM 710 C C . THR A 1 89 ? -20.733 -9.122 3.006 1.00 62.66 89 THR A C 1
ATOM 712 O O . THR A 1 89 ? -21.531 -8.214 2.779 1.00 62.66 89 THR A O 1
ATOM 715 N N . GLU A 1 90 ? -20.502 -9.586 4.232 1.00 62.22 90 GLU A N 1
ATOM 716 C CA . GLU A 1 90 ? -21.105 -9.076 5.462 1.00 62.22 90 GLU A CA 1
ATOM 717 C C . GLU A 1 90 ? -20.326 -7.848 5.922 1.00 62.22 90 GLU A C 1
ATOM 719 O O . GLU A 1 90 ? -19.393 -8.019 6.683 1.00 62.22 90 GLU A O 1
ATOM 724 N N . ARG A 1 91 ? -20.655 -6.660 5.380 1.00 65.69 91 ARG A N 1
ATOM 725 C CA . ARG A 1 91 ? -20.018 -5.335 5.586 1.00 65.69 91 ARG A CA 1
ATOM 726 C C . ARG A 1 91 ? -19.059 -5.256 6.805 1.00 65.69 91 ARG A C 1
ATOM 728 O O . ARG A 1 91 ? -19.443 -4.683 7.823 1.00 65.69 91 ARG A O 1
ATOM 735 N N . PRO A 1 92 ? -17.840 -5.813 6.703 1.00 69.31 92 PRO A N 1
ATOM 736 C CA . PRO A 1 92 ? -16.880 -5.798 7.797 1.00 69.31 92 PRO A CA 1
ATOM 737 C C . PRO A 1 92 ? -16.210 -4.429 7.819 1.00 69.31 92 PRO A C 1
ATOM 739 O O . PRO A 1 92 ? -16.274 -3.701 6.824 1.00 69.31 92 PRO A O 1
ATOM 742 N N . CYS A 1 93 ? -15.525 -4.110 8.913 1.00 83.12 93 CYS A N 1
ATOM 743 C CA . CYS A 1 93 ? -14.668 -2.935 8.951 1.00 83.12 93 CYS A CA 1
ATOM 744 C C . CYS A 1 93 ? -13.543 -3.102 7.926 1.00 83.12 93 CYS A C 1
ATOM 746 O O . CYS A 1 93 ? -12.654 -3.944 8.080 1.00 83.12 93 CYS A O 1
ATOM 748 N N . ARG A 1 94 ? -13.608 -2.342 6.837 1.00 89.88 94 ARG A N 1
ATOM 749 C CA . ARG A 1 94 ? -12.757 -2.521 5.667 1.00 89.88 94 ARG A CA 1
ATOM 750 C C . ARG A 1 94 ? -11.601 -1.539 5.685 1.00 89.88 94 ARG A C 1
ATOM 752 O O . ARG A 1 94 ? -11.792 -0.334 5.554 1.00 89.88 94 ARG A O 1
ATOM 759 N N . ILE A 1 95 ? -10.395 -2.080 5.753 1.00 94.44 95 ILE A N 1
ATOM 760 C CA . ILE A 1 95 ? -9.147 -1.332 5.672 1.00 94.44 95 ILE A CA 1
ATOM 761 C C . ILE A 1 95 ? -8.599 -1.504 4.259 1.00 94.44 95 ILE A C 1
ATOM 763 O O . ILE A 1 95 ? -8.276 -2.615 3.832 1.00 94.44 95 ILE A O 1
ATOM 767 N N . LEU A 1 96 ? -8.520 -0.404 3.516 1.00 96.75 96 LEU A N 1
ATOM 768 C CA . LEU A 1 96 ? -7.960 -0.386 2.170 1.00 96.75 96 LEU A CA 1
ATOM 769 C C . LEU A 1 96 ? -6.493 0.051 2.229 1.00 96.75 96 LEU A C 1
ATOM 771 O O . LEU A 1 96 ? -6.197 1.199 2.548 1.00 96.75 96 LEU A O 1
ATOM 775 N N . CYS A 1 97 ? -5.582 -0.860 1.901 1.00 98.00 97 CYS A N 1
ATOM 776 C CA . CYS A 1 97 ? -4.152 -0.584 1.820 1.00 98.00 97 CYS A CA 1
ATOM 777 C C . CYS A 1 97 ? -3.783 -0.191 0.382 1.00 98.00 97 CYS A C 1
ATOM 779 O O . CYS A 1 97 ? -3.904 -1.015 -0.530 1.00 98.00 97 CYS A O 1
ATOM 781 N N . LEU A 1 98 ? -3.353 1.056 0.187 1.00 97.69 98 LEU A N 1
ATOM 782 C CA . LEU A 1 98 ? -2.921 1.635 -1.089 1.00 97.69 98 LEU A CA 1
ATOM 783 C C . LEU A 1 98 ? -1.421 1.913 -1.058 1.00 97.69 98 LEU A C 1
ATOM 785 O O . LEU A 1 98 ? -0.863 2.177 0.003 1.00 97.69 98 LEU A O 1
ATOM 789 N N . GLY A 1 99 ? -0.784 1.820 -2.215 1.00 95.69 99 GLY A N 1
ATOM 790 C CA . GLY A 1 99 ? 0.650 2.012 -2.358 1.00 95.69 99 GLY A CA 1
ATOM 791 C C . GLY A 1 99 ? 1.168 1.377 -3.641 1.00 95.69 99 GLY A C 1
ATOM 792 O O . GLY A 1 99 ? 0.414 0.813 -4.452 1.00 95.69 99 GLY A O 1
ATOM 793 N N . ASP A 1 100 ? 2.483 1.381 -3.770 1.00 92.94 100 ASP A N 1
ATOM 794 C CA . ASP A 1 100 ? 3.183 0.884 -4.938 1.00 92.94 100 ASP A CA 1
ATOM 795 C C . ASP A 1 100 ? 3.612 -0.598 -4.777 1.00 92.94 100 ASP A C 1
ATOM 797 O O . ASP A 1 100 ? 2.895 -1.433 -4.207 1.00 92.94 100 ASP A O 1
ATOM 801 N N . SER A 1 101 ? 4.778 -0.975 -5.313 1.00 92.31 101 SER A N 1
ATOM 802 C CA . SER A 1 101 ? 5.393 -2.286 -5.097 1.00 92.31 101 SER A CA 1
ATOM 803 C C . SER A 1 101 ? 5.735 -2.592 -3.642 1.00 92.31 101 SER A C 1
ATOM 805 O O . SER A 1 101 ? 5.735 -3.766 -3.264 1.00 92.31 101 SER A O 1
ATOM 807 N N . SER A 1 102 ? 6.004 -1.583 -2.825 1.00 94.38 102 SER A N 1
ATOM 808 C CA . SER A 1 102 ? 6.381 -1.730 -1.427 1.00 94.38 102 SER A CA 1
ATOM 809 C C . SER A 1 102 ? 5.173 -2.106 -0.557 1.00 94.38 102 SER A C 1
ATOM 811 O O . SER A 1 102 ? 5.264 -3.089 0.186 1.00 94.38 102 SER A O 1
ATOM 813 N N . MET A 1 103 ? 4.011 -1.454 -0.709 1.00 96.19 103 MET A N 1
ATOM 814 C CA . MET A 1 103 ? 2.739 -1.905 -0.104 1.00 96.19 103 MET A CA 1
ATOM 815 C C . MET A 1 103 ? 2.246 -3.237 -0.679 1.00 96.19 103 MET A C 1
ATOM 817 O O . MET A 1 103 ? 1.751 -4.102 0.049 1.00 96.19 103 MET A O 1
ATOM 821 N N . MET A 1 104 ? 2.400 -3.434 -1.993 1.00 94.00 104 MET A N 1
ATOM 822 C CA . MET A 1 104 ? 2.063 -4.708 -2.626 1.00 94.00 104 MET A CA 1
ATOM 823 C C . MET A 1 104 ? 2.886 -5.854 -2.031 1.00 94.00 104 MET A C 1
ATOM 825 O O . MET A 1 104 ? 2.378 -6.968 -1.961 1.00 94.00 104 MET A O 1
ATOM 829 N N . GLY A 1 105 ? 4.124 -5.604 -1.593 1.00 92.62 105 GLY A N 1
ATOM 830 C CA . GLY A 1 105 ? 5.047 -6.605 -1.053 1.00 92.62 105 GLY A CA 1
ATOM 831 C C . GLY A 1 105 ? 5.877 -7.294 -2.139 1.00 92.62 105 GLY A C 1
ATOM 832 O O . GLY A 1 105 ? 5.974 -8.523 -2.167 1.00 92.62 105 GLY A O 1
ATOM 833 N N . HIS A 1 106 ? 6.407 -6.547 -3.108 1.00 90.00 106 HIS A N 1
ATOM 834 C CA . HIS A 1 106 ? 7.262 -7.119 -4.150 1.00 90.00 106 HIS A CA 1
ATOM 835 C C . HIS A 1 106 ? 8.453 -7.867 -3.540 1.00 90.00 106 HIS A C 1
ATOM 837 O O . HIS A 1 106 ? 9.118 -7.348 -2.654 1.00 90.00 106 HIS A O 1
ATOM 843 N N . GLY A 1 107 ? 8.703 -9.097 -3.994 1.00 88.19 107 GLY A N 1
ATOM 844 C CA . GLY A 1 107 ? 9.764 -9.941 -3.432 1.00 88.19 107 GLY A CA 1
ATOM 845 C C . GLY A 1 107 ? 9.413 -10.643 -2.115 1.00 88.19 107 GLY A C 1
ATOM 846 O O . GLY A 1 107 ? 10.244 -11.381 -1.596 1.00 88.19 107 GLY A O 1
ATOM 847 N N . ILE A 1 108 ? 8.198 -10.448 -1.595 1.00 90.56 108 ILE A N 1
ATOM 848 C CA . ILE A 1 108 ? 7.747 -10.991 -0.308 1.00 90.56 108 ILE A CA 1
ATOM 849 C C . ILE A 1 108 ? 6.818 -12.169 -0.526 1.00 90.56 108 ILE A C 1
ATOM 851 O O . ILE A 1 108 ? 5.981 -12.130 -1.424 1.00 90.56 108 ILE A O 1
ATOM 855 N N . ASP A 1 109 ? 6.973 -13.205 0.288 1.00 89.62 109 ASP A N 1
ATOM 856 C CA . ASP A 1 109 ? 6.147 -14.407 0.242 1.00 89.62 109 ASP A CA 1
ATOM 857 C C . ASP A 1 109 ? 4.730 -14.140 0.782 1.00 89.62 109 ASP A C 1
ATOM 859 O O . ASP A 1 109 ? 4.504 -13.207 1.561 1.00 89.62 109 ASP A O 1
ATOM 863 N N . GLU A 1 110 ? 3.754 -14.931 0.342 1.00 89.06 110 GLU A N 1
ATOM 864 C CA . GLU A 1 110 ? 2.370 -14.833 0.816 1.00 89.06 110 GLU A CA 1
ATOM 865 C C . GLU A 1 110 ? 2.305 -14.971 2.347 1.00 89.06 110 GLU A C 1
ATOM 867 O O . GLU A 1 110 ? 2.946 -15.840 2.935 1.00 89.06 110 GLU A O 1
ATOM 872 N N . GLY A 1 111 ? 1.520 -14.115 3.010 1.00 89.06 111 GLY A N 1
ATOM 873 C CA . GLY A 1 111 ? 1.388 -14.132 4.470 1.00 89.06 111 GLY A CA 1
ATOM 874 C C . GLY A 1 111 ? 2.398 -13.252 5.210 1.00 89.06 111 GLY A C 1
ATOM 875 O O . GLY A 1 111 ? 2.247 -13.069 6.417 1.00 89.06 111 GLY A O 1
ATOM 876 N N . TYR A 1 112 ? 3.373 -12.668 4.503 1.00 91.25 112 TYR A N 1
ATOM 877 C CA . TYR A 1 112 ? 4.426 -11.830 5.092 1.00 91.25 112 TYR A CA 1
ATOM 878 C C . TYR A 1 112 ? 4.437 -10.381 4.578 1.00 91.25 112 TYR A C 1
ATOM 880 O O . TYR A 1 112 ? 5.369 -9.627 4.862 1.00 91.25 112 TYR A O 1
ATOM 888 N N . THR A 1 113 ? 3.422 -9.962 3.814 1.00 95.00 113 THR A N 1
ATOM 889 C CA . THR A 1 113 ? 3.263 -8.552 3.417 1.00 95.00 113 THR A CA 1
ATOM 890 C C . THR A 1 113 ? 2.693 -7.720 4.566 1.00 95.00 113 THR A C 1
ATOM 892 O O . THR A 1 113 ? 2.027 -8.264 5.450 1.00 95.00 113 THR A O 1
ATOM 895 N N . ALA A 1 114 ? 2.891 -6.395 4.564 1.00 96.19 114 ALA A N 1
ATOM 896 C CA . ALA A 1 114 ? 2.320 -5.555 5.616 1.00 96.19 114 ALA A CA 1
ATOM 897 C C . ALA A 1 114 ? 0.785 -5.711 5.755 1.00 96.19 114 ALA A C 1
ATOM 899 O O . ALA A 1 114 ? 0.309 -5.901 6.877 1.00 96.19 114 ALA A O 1
ATOM 900 N N . PRO A 1 115 ? -0.006 -5.748 4.660 1.00 96.56 115 PRO A N 1
ATOM 901 C CA . PRO A 1 115 ? -1.434 -6.059 4.746 1.00 96.56 115 PRO A CA 1
ATOM 902 C C . PRO A 1 115 ? -1.763 -7.466 5.269 1.00 96.56 115 PRO A C 1
ATOM 904 O O . PRO A 1 115 ? -2.811 -7.638 5.890 1.00 96.56 115 PRO A O 1
ATOM 907 N N . ASP A 1 116 ? -0.908 -8.471 5.053 1.00 94.19 116 ASP A N 1
ATOM 908 C CA . ASP A 1 116 ? -1.128 -9.815 5.605 1.00 94.19 116 ASP A CA 1
ATOM 909 C C . ASP A 1 116 ? -0.899 -9.847 7.118 1.00 94.19 116 ASP A C 1
ATOM 911 O O . ASP A 1 116 ? -1.719 -10.413 7.839 1.00 94.19 116 ASP A O 1
ATOM 915 N N . TYR A 1 117 ? 0.153 -9.188 7.617 1.00 92.88 117 TYR A N 1
ATOM 916 C CA . TYR A 1 117 ? 0.364 -9.027 9.058 1.00 92.88 117 TYR A CA 1
ATOM 917 C C . TYR A 1 117 ? -0.802 -8.287 9.716 1.00 92.88 117 TYR A C 1
ATOM 919 O O . TYR A 1 117 ? -1.350 -8.781 10.700 1.00 92.88 117 TYR A O 1
ATOM 927 N N . LEU A 1 118 ? -1.242 -7.166 9.129 1.00 92.81 118 LEU A N 1
ATOM 928 C CA . LEU A 1 118 ? -2.422 -6.429 9.592 1.00 92.81 118 LEU A CA 1
ATOM 929 C C . LEU A 1 118 ? -3.656 -7.327 9.654 1.00 92.81 118 LEU A C 1
ATOM 931 O O . LEU A 1 118 ? -4.346 -7.351 10.670 1.00 92.81 118 LEU A O 1
ATOM 935 N N . ARG A 1 119 ? -3.922 -8.090 8.585 1.00 90.56 119 ARG A N 1
ATOM 936 C CA . ARG A 1 119 ? -5.048 -9.028 8.533 1.00 90.56 119 ARG A CA 1
ATOM 937 C C . ARG A 1 119 ? -4.950 -10.070 9.638 1.00 90.56 119 ARG A C 1
ATOM 939 O O . ARG A 1 119 ? -5.943 -10.322 10.303 1.00 90.56 119 ARG A O 1
ATOM 946 N N . ASN A 1 120 ? -3.775 -10.664 9.825 1.00 86.19 120 ASN A N 1
ATOM 947 C CA . ASN A 1 120 ? -3.565 -11.722 10.804 1.00 86.19 120 ASN A CA 1
ATOM 948 C C . ASN A 1 120 ? -3.737 -11.211 12.236 1.00 86.19 120 ASN A C 1
ATOM 950 O O . ASN A 1 120 ? -4.425 -11.866 13.011 1.00 86.19 120 ASN A O 1
ATOM 954 N N . TRP A 1 121 ? -3.176 -10.052 12.585 1.00 85.12 121 TRP A N 1
ATOM 955 C CA . TRP A 1 121 ? -3.353 -9.475 13.922 1.00 85.12 121 TRP A CA 1
ATOM 956 C C . TRP A 1 121 ? -4.795 -9.046 14.170 1.00 85.12 121 TRP A C 1
ATOM 958 O O . TRP A 1 121 ? -5.357 -9.380 15.205 1.00 85.12 121 TRP A O 1
ATOM 968 N N . LEU A 1 122 ? -5.438 -8.388 13.200 1.00 81.00 122 LEU A N 1
ATOM 969 C CA . LEU A 1 122 ? -6.842 -7.995 13.332 1.00 81.00 122 LEU A CA 1
ATOM 970 C C . LEU A 1 122 ? -7.779 -9.199 13.406 1.00 81.00 122 LEU A C 1
ATOM 972 O O . LEU A 1 122 ? -8.755 -9.149 14.138 1.00 81.00 122 LEU A O 1
ATOM 976 N N . GLU A 1 123 ? -7.501 -10.282 12.681 1.00 79.69 123 GLU A N 1
ATOM 977 C CA . GLU A 1 123 ? -8.291 -11.513 12.773 1.00 79.69 123 GLU A CA 1
ATOM 978 C C . GLU A 1 123 ? -8.014 -12.275 14.079 1.00 79.69 123 GLU A C 1
ATOM 980 O O . GLU A 1 123 ? -8.903 -12.963 14.569 1.00 79.69 123 GLU A O 1
ATOM 985 N N . GLN A 1 124 ? -6.814 -12.160 14.659 1.00 75.06 124 GLN A N 1
ATOM 986 C CA . GLN A 1 124 ? -6.498 -12.714 15.981 1.00 75.06 124 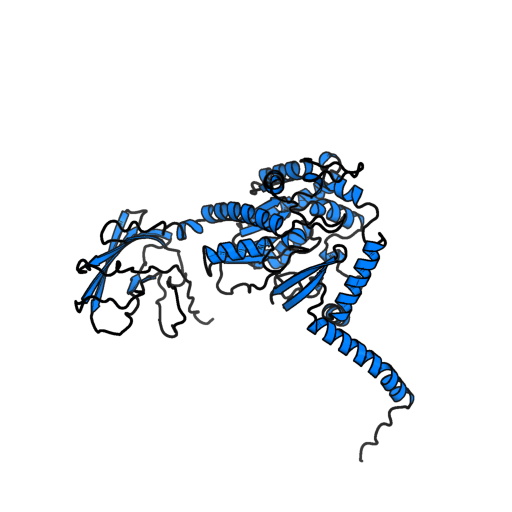GLN A CA 1
ATOM 987 C C . GLN A 1 124 ? -7.203 -11.944 17.101 1.00 75.06 124 GLN A C 1
ATOM 989 O O . GLN A 1 124 ? -7.821 -12.563 17.966 1.00 75.06 124 GLN A O 1
ATOM 994 N N . ASP A 1 125 ? -7.131 -10.614 17.064 1.00 72.62 125 ASP A N 1
ATOM 995 C CA . ASP A 1 125 ? -7.708 -9.738 18.084 1.00 72.62 125 ASP A CA 1
ATOM 996 C C . ASP A 1 125 ? -9.237 -9.613 17.929 1.00 72.62 125 ASP A C 1
ATOM 998 O O . ASP A 1 125 ? -9.969 -9.555 18.918 1.00 72.62 125 ASP A O 1
ATOM 1002 N N . PHE A 1 126 ? -9.734 -9.607 16.686 1.00 73.12 126 PHE A N 1
ATOM 1003 C CA . PHE A 1 126 ? -11.138 -9.376 16.323 1.00 73.12 126 PHE A CA 1
ATOM 1004 C C . PHE A 1 126 ? -11.599 -10.298 15.168 1.00 73.12 126 PHE A C 1
ATOM 1006 O O . PHE A 1 126 ? -11.861 -9.834 14.047 1.00 73.12 126 PHE A O 1
ATOM 1013 N N . PRO A 1 127 ? -11.735 -11.616 15.416 1.00 74.25 127 PRO A N 1
ATOM 1014 C CA . PRO A 1 127 ? -12.093 -12.588 14.385 1.00 74.25 127 PRO A CA 1
ATOM 1015 C C . PRO A 1 127 ? -13.389 -12.224 13.653 1.00 74.25 127 PRO A C 1
ATOM 1017 O O . PRO A 1 127 ? -14.413 -11.953 14.278 1.00 74.25 127 PRO A O 1
ATOM 1020 N N . GLY A 1 128 ? -13.375 -12.250 12.320 1.00 73.75 128 GLY A N 1
ATOM 1021 C CA . GLY A 1 128 ? -14.573 -11.984 11.515 1.00 73.75 128 GLY A CA 1
ATOM 1022 C C . GLY A 1 128 ? -14.930 -10.506 11.307 1.00 73.75 128 GLY A C 1
ATOM 1023 O O . GLY A 1 128 ? -15.800 -10.222 10.486 1.00 73.75 128 GLY A O 1
ATOM 1024 N N . ILE A 1 129 ? -14.274 -9.571 12.002 1.00 75.94 129 ILE A N 1
ATOM 1025 C CA . ILE A 1 129 ? -14.694 -8.159 12.039 1.00 75.94 129 ILE A CA 1
ATOM 1026 C C . ILE A 1 129 ? -14.063 -7.318 10.931 1.00 75.94 129 ILE A C 1
ATOM 1028 O O . ILE A 1 129 ? -14.707 -6.403 10.416 1.00 75.94 129 ILE A O 1
ATOM 1032 N N . PHE A 1 130 ? -12.821 -7.620 10.556 1.00 82.62 130 PHE A N 1
ATOM 1033 C CA . PHE A 1 130 ? -12.046 -6.800 9.628 1.00 82.62 130 PHE A CA 1
ATOM 1034 C C . PHE A 1 130 ? -11.872 -7.457 8.260 1.00 82.62 130 PHE A C 1
ATOM 1036 O O . PHE A 1 130 ? -11.686 -8.669 8.151 1.00 82.62 130 PHE A O 1
ATOM 1043 N N . ASP A 1 131 ? -11.870 -6.627 7.218 1.00 88.31 131 ASP A N 1
ATOM 1044 C CA . ASP A 1 131 ? -11.351 -6.963 5.892 1.00 88.31 131 ASP A CA 1
ATOM 1045 C C . ASP A 1 131 ? -10.150 -6.067 5.595 1.00 88.31 131 ASP A C 1
ATOM 1047 O O . ASP A 1 131 ? -10.308 -4.861 5.412 1.00 88.31 131 ASP A O 1
ATOM 1051 N N . VAL A 1 132 ? -8.960 -6.652 5.471 1.00 93.19 132 VAL A N 1
ATOM 1052 C CA . VAL A 1 132 ? -7.760 -5.921 5.033 1.00 93.19 132 VAL A CA 1
ATOM 1053 C C . VAL A 1 132 ? -7.491 -6.212 3.560 1.00 93.19 132 VAL A C 1
ATOM 1055 O O . VAL A 1 132 ? -7.162 -7.348 3.184 1.00 93.19 132 VAL A O 1
ATOM 1058 N N . LEU A 1 133 ? -7.642 -5.182 2.726 1.00 95.06 133 LEU A N 1
ATOM 1059 C CA . LEU A 1 133 ? -7.540 -5.264 1.272 1.00 95.06 133 LEU A CA 1
ATOM 1060 C C . LEU A 1 133 ? -6.199 -4.711 0.793 1.00 95.06 133 LEU A C 1
ATOM 1062 O O . LEU A 1 133 ? -5.979 -3.503 0.832 1.00 95.06 133 LEU A O 1
ATOM 1066 N N . ASN A 1 134 ? -5.327 -5.584 0.286 1.00 96.38 134 ASN A N 1
ATOM 1067 C CA . ASN A 1 134 ? -4.085 -5.167 -0.357 1.00 96.38 134 ASN A CA 1
ATOM 1068 C C . ASN A 1 134 ? -4.361 -4.763 -1.813 1.00 96.38 134 ASN A C 1
ATOM 1070 O O . ASN A 1 134 ? -4.464 -5.615 -2.704 1.00 96.38 134 ASN A O 1
ATOM 1074 N N . ALA A 1 135 ? -4.510 -3.458 -2.028 1.00 94.88 135 ALA A N 1
ATOM 1075 C CA . ALA A 1 135 ? -4.668 -2.839 -3.337 1.00 94.88 135 ALA A CA 1
ATOM 1076 C C . ALA A 1 135 ? -3.359 -2.208 -3.849 1.00 94.88 135 ALA A C 1
ATOM 1078 O O . ALA A 1 135 ? -3.391 -1.453 -4.820 1.00 94.88 135 ALA A O 1
ATOM 1079 N N . GLY A 1 136 ? -2.218 -2.536 -3.229 1.00 93.62 136 GLY A N 1
ATOM 1080 C CA . GLY A 1 136 ? -0.908 -2.104 -3.697 1.00 93.62 136 GLY A CA 1
ATOM 1081 C C . GLY A 1 136 ? -0.590 -2.657 -5.088 1.00 93.62 136 GLY A C 1
ATOM 1082 O O . GLY A 1 136 ? -0.925 -3.802 -5.418 1.00 93.62 136 GLY A O 1
ATOM 1083 N N . SER A 1 137 ? 0.077 -1.859 -5.920 1.00 89.75 137 SER A N 1
ATOM 1084 C CA . SER A 1 137 ? 0.431 -2.255 -7.284 1.00 89.75 137 SER A CA 1
ATOM 1085 C C . SER A 1 137 ? 1.764 -1.662 -7.717 1.00 89.75 137 SER A C 1
ATOM 1087 O O . SER A 1 137 ? 2.022 -0.477 -7.589 1.00 89.75 137 SER A O 1
ATOM 1089 N N . ILE A 1 138 ? 2.607 -2.495 -8.319 1.00 86.25 138 ILE A N 1
ATOM 1090 C CA . ILE A 1 138 ? 3.981 -2.125 -8.676 1.00 86.25 138 ILE A CA 1
ATOM 1091 C C . ILE A 1 138 ? 4.037 -0.910 -9.599 1.00 86.25 138 ILE A C 1
ATOM 1093 O O . ILE A 1 138 ? 3.358 -0.877 -10.636 1.00 86.25 138 ILE A O 1
ATOM 1097 N N . GLY A 1 139 ? 4.900 0.042 -9.241 1.00 82.62 139 GLY A N 1
ATOM 1098 C CA . GLY A 1 139 ? 5.104 1.320 -9.924 1.00 82.62 139 GLY A CA 1
ATOM 1099 C C . GLY A 1 139 ? 3.842 2.174 -10.017 1.00 82.62 139 GLY A C 1
ATOM 1100 O O . GLY A 1 139 ? 3.689 2.937 -10.966 1.00 82.62 139 GLY A O 1
ATOM 1101 N N . TYR A 1 140 ? 2.873 1.974 -9.119 1.00 89.75 140 TYR A N 1
ATOM 1102 C CA . TYR A 1 140 ? 1.911 3.038 -8.869 1.00 89.75 140 TYR A CA 1
ATOM 1103 C C . TYR A 1 140 ? 2.664 4.230 -8.313 1.00 89.75 140 TYR A C 1
ATOM 1105 O O . TYR A 1 140 ? 3.648 4.076 -7.600 1.00 89.75 140 TYR A O 1
ATOM 1113 N N . THR A 1 141 ? 2.203 5.408 -8.699 1.00 92.38 141 THR A N 1
ATOM 1114 C CA . THR A 1 141 ? 2.497 6.611 -7.935 1.00 92.38 141 THR A CA 1
ATOM 1115 C C . THR A 1 141 ? 1.176 7.242 -7.529 1.00 92.38 141 THR A C 1
ATOM 1117 O O . THR A 1 141 ? 0.111 6.790 -7.967 1.00 92.38 141 THR A O 1
ATOM 1120 N N . ILE A 1 142 ? 1.224 8.316 -6.754 1.00 95.06 142 ILE A N 1
ATOM 1121 C CA . ILE A 1 142 ? 0.029 9.003 -6.250 1.00 95.06 142 ILE A CA 1
ATOM 1122 C C . ILE A 1 142 ? -1.083 9.297 -7.286 1.00 95.06 142 ILE A C 1
ATOM 1124 O O . ILE A 1 142 ? -2.271 9.302 -6.960 1.00 95.06 142 ILE A O 1
ATOM 1128 N N . ASP A 1 143 ? -0.742 9.514 -8.561 1.00 92.31 143 ASP A N 1
ATOM 1129 C CA . ASP A 1 143 ? -1.712 9.699 -9.651 1.00 92.31 143 ASP A CA 1
ATOM 1130 C C . ASP A 1 143 ? -2.521 8.423 -9.972 1.00 92.31 143 ASP A C 1
ATOM 1132 O O . ASP A 1 143 ? -3.727 8.495 -10.234 1.00 92.31 143 ASP A O 1
ATOM 1136 N N . ASP A 1 144 ? -1.885 7.253 -9.928 1.00 92.00 144 ASP A N 1
ATOM 1137 C CA . ASP A 1 144 ? -2.507 5.941 -10.100 1.00 92.00 144 ASP A CA 1
ATOM 1138 C C . ASP A 1 144 ? -3.373 5.570 -8.900 1.00 92.00 144 ASP A C 1
ATOM 1140 O O . ASP A 1 144 ? -4.482 5.067 -9.082 1.00 92.00 144 ASP A O 1
ATOM 1144 N N . GLU A 1 145 ? -2.914 5.863 -7.687 1.00 94.69 145 GLU A N 1
ATOM 1145 C CA . GLU A 1 145 ? -3.671 5.631 -6.454 1.00 94.69 145 GLU A CA 1
ATOM 1146 C C . GLU A 1 145 ? -4.919 6.504 -6.400 1.00 94.69 145 GLU A C 1
ATOM 1148 O O . GLU A 1 145 ? -6.016 6.024 -6.098 1.00 94.69 145 GLU A O 1
ATOM 1153 N N . PHE A 1 146 ? -4.798 7.774 -6.793 1.00 95.62 146 PHE A N 1
ATOM 1154 C CA . PHE A 1 146 ? -5.948 8.656 -6.912 1.00 95.62 146 PHE A CA 1
ATOM 1155 C C . PHE A 1 146 ? -6.898 8.234 -8.034 1.00 95.62 146 PHE A C 1
ATOM 1157 O O . PHE A 1 146 ? -8.123 8.298 -7.876 1.00 95.62 146 PHE A O 1
ATOM 1164 N N . ALA A 1 147 ? -6.376 7.765 -9.169 1.00 91.94 147 ALA A N 1
ATOM 1165 C CA . ALA A 1 147 ? -7.207 7.185 -10.219 1.00 91.94 147 ALA A CA 1
ATOM 1166 C C . ALA A 1 147 ? -7.941 5.924 -9.730 1.00 91.94 147 ALA A C 1
ATOM 1168 O O . ALA A 1 147 ? -9.138 5.781 -9.988 1.00 91.94 147 ALA A O 1
ATOM 1169 N N . TYR A 1 148 ? -7.259 5.045 -8.990 1.00 92.94 148 TYR A N 1
ATOM 1170 C CA . TYR A 1 148 ? -7.853 3.860 -8.378 1.00 92.94 148 TYR A CA 1
ATOM 1171 C C . TYR A 1 148 ? -8.942 4.230 -7.371 1.00 92.94 148 TYR A C 1
ATOM 1173 O O . TYR A 1 148 ? -10.030 3.657 -7.435 1.00 92.94 148 TYR A O 1
ATOM 1181 N N . TRP A 1 149 ? -8.701 5.208 -6.492 1.00 95.69 149 TRP A N 1
ATOM 1182 C CA . TRP A 1 149 ? -9.692 5.683 -5.524 1.00 95.69 149 TRP A CA 1
ATOM 1183 C C . TRP A 1 149 ? -10.991 6.106 -6.208 1.00 95.69 149 TRP A C 1
ATOM 1185 O O . TRP A 1 149 ? -12.063 5.609 -5.862 1.00 95.69 149 TRP A O 1
ATOM 1195 N N . LYS A 1 150 ? -10.880 6.960 -7.234 1.00 94.19 150 LYS A N 1
ATOM 1196 C CA . LYS A 1 150 ? -12.030 7.467 -7.994 1.00 94.19 150 LYS A CA 1
ATOM 1197 C C . LYS A 1 150 ? -12.777 6.377 -8.759 1.00 94.19 150 LYS A C 1
ATOM 1199 O O . LYS A 1 150 ? -13.993 6.453 -8.880 1.00 94.19 150 LYS A O 1
ATOM 1204 N N . GLU A 1 151 ? -12.066 5.402 -9.325 1.00 90.12 151 GLU A N 1
ATOM 1205 C CA . GLU A 1 151 ? -12.688 4.363 -10.155 1.00 90.12 151 GLU A CA 1
ATOM 1206 C C . GLU A 1 151 ? -13.280 3.218 -9.325 1.00 90.12 151 GLU A C 1
ATOM 1208 O O . GLU A 1 151 ? -14.338 2.694 -9.669 1.00 90.12 151 GLU A O 1
ATOM 1213 N N . LYS A 1 152 ? -12.581 2.800 -8.265 1.00 90.94 152 LYS A N 1
ATOM 1214 C CA . LYS A 1 152 ? -12.852 1.543 -7.552 1.00 90.94 152 LYS A CA 1
ATOM 1215 C C . LYS A 1 152 ? -12.809 1.693 -6.033 1.00 90.94 152 LYS A C 1
ATOM 1217 O O . LYS A 1 152 ? -13.683 1.159 -5.355 1.00 90.94 152 LYS A O 1
ATOM 1222 N N . GLY A 1 153 ? -11.819 2.412 -5.500 1.00 93.19 153 GLY A N 1
ATOM 1223 C CA . GLY A 1 153 ? -11.546 2.480 -4.061 1.00 93.19 153 GLY A CA 1
ATOM 1224 C C . GLY A 1 153 ? -12.714 3.020 -3.234 1.00 93.19 153 GLY A C 1
ATOM 1225 O O . GLY A 1 153 ? -13.135 2.359 -2.289 1.00 93.19 153 GLY A O 1
ATOM 1226 N N . ALA A 1 154 ? -13.304 4.152 -3.628 1.00 94.75 154 ALA A N 1
ATOM 1227 C CA . ALA A 1 154 ? -14.428 4.752 -2.902 1.00 94.75 154 ALA A CA 1
ATOM 1228 C C . ALA A 1 154 ? -15.675 3.843 -2.892 1.00 94.75 154 ALA A C 1
ATOM 1230 O O . ALA A 1 154 ? -16.363 3.713 -1.880 1.00 94.75 154 ALA A O 1
ATOM 1231 N N . ALA A 1 155 ? -15.934 3.125 -3.992 1.00 91.75 155 ALA A N 1
ATOM 1232 C CA . ALA A 1 155 ? -17.074 2.211 -4.109 1.00 91.75 155 ALA A CA 1
ATOM 1233 C C . ALA A 1 155 ? -16.989 1.005 -3.153 1.00 91.75 155 ALA A C 1
ATOM 1235 O O . ALA A 1 155 ? -18.013 0.391 -2.843 1.00 91.75 155 ALA A O 1
ATOM 1236 N N . LEU A 1 156 ? -15.790 0.685 -2.653 1.00 90.62 156 LEU A N 1
ATOM 1237 C CA . LEU A 1 156 ? -15.596 -0.334 -1.623 1.00 90.62 156 LEU A CA 1
ATOM 1238 C C . LEU A 1 156 ? -16.103 0.105 -0.249 1.00 90.62 156 LEU A C 1
ATOM 1240 O O . LEU A 1 156 ? -16.236 -0.757 0.617 1.00 90.62 156 LEU A O 1
ATOM 1244 N N . LYS A 1 157 ? -16.393 1.397 -0.049 1.00 90.69 157 LYS A N 1
ATOM 1245 C CA . LYS A 1 157 ? -16.777 1.980 1.244 1.00 90.69 157 LYS A CA 1
ATOM 1246 C C . LYS A 1 157 ? -15.822 1.546 2.369 1.00 90.69 157 LYS A C 1
ATOM 1248 O O . LYS A 1 157 ? -16.275 0.863 3.287 1.00 90.69 157 LYS A O 1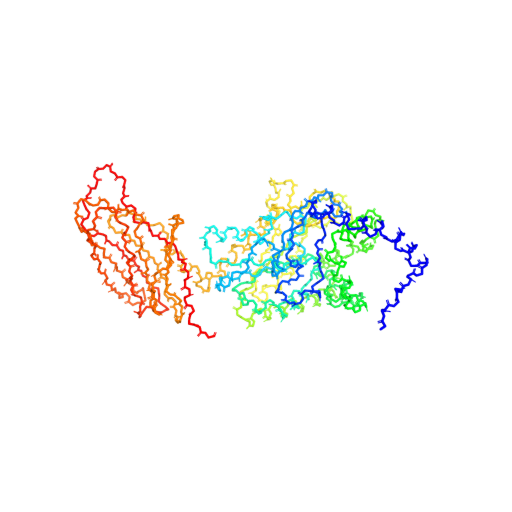
ATOM 1253 N N . PRO A 1 158 ? -14.511 1.825 2.248 1.00 92.62 158 PRO A N 1
ATOM 1254 C CA . PRO A 1 158 ? -13.570 1.511 3.312 1.00 92.62 158 PRO A CA 1
ATOM 1255 C C . PRO A 1 158 ? -13.876 2.339 4.563 1.00 92.62 158 PRO A C 1
ATOM 1257 O O . PRO A 1 158 ? -14.283 3.492 4.459 1.00 92.62 158 PRO A O 1
ATOM 1260 N N . ASP A 1 159 ? -13.645 1.746 5.727 1.00 90.88 159 ASP A N 1
ATOM 1261 C CA . ASP A 1 159 ? -13.742 2.401 7.033 1.00 90.88 159 ASP A CA 1
ATOM 1262 C C . ASP A 1 159 ? -12.410 3.046 7.433 1.00 90.88 159 ASP A C 1
ATOM 1264 O O . ASP A 1 159 ? -12.384 3.924 8.285 1.00 90.88 159 ASP A O 1
ATOM 1268 N N . ALA A 1 160 ? -11.302 2.649 6.797 1.00 94.62 160 ALA A N 1
ATOM 1269 C CA . ALA A 1 160 ? -10.023 3.346 6.867 1.00 94.62 160 ALA A CA 1
ATOM 1270 C C . ALA A 1 160 ? -9.170 3.081 5.617 1.00 94.62 160 ALA A C 1
ATOM 1272 O O . ALA A 1 160 ? -9.281 2.034 4.969 1.00 94.62 160 ALA A O 1
ATOM 1273 N N . VAL A 1 161 ? -8.276 4.018 5.304 1.00 97.88 161 VAL A N 1
ATOM 1274 C CA . VAL A 1 161 ? -7.261 3.882 4.256 1.00 97.88 161 VAL A CA 1
ATOM 1275 C C . VAL A 1 161 ? -5.873 3.957 4.883 1.00 97.88 161 VAL A C 1
ATOM 1277 O O . VAL A 1 161 ? -5.559 4.901 5.605 1.00 97.88 161 VAL A O 1
ATOM 1280 N N . ALA A 1 162 ? -5.032 2.974 4.570 1.00 98.25 162 ALA A N 1
ATOM 1281 C CA . ALA A 1 162 ? -3.600 3.024 4.832 1.00 98.25 162 ALA A CA 1
ATOM 1282 C C . ALA A 1 162 ? -2.886 3.275 3.504 1.00 98.25 162 ALA A C 1
ATOM 1284 O O . ALA A 1 162 ? -2.849 2.390 2.649 1.00 98.25 162 ALA A O 1
ATOM 1285 N N . LEU A 1 163 ? -2.362 4.482 3.323 1.00 98.56 163 LEU A N 1
ATOM 1286 C CA . LEU A 1 163 ? -1.531 4.840 2.183 1.00 98.56 163 LEU A CA 1
ATOM 1287 C C . LEU A 1 163 ? -0.068 4.584 2.535 1.00 98.56 163 LEU A C 1
ATOM 1289 O O . LEU A 1 163 ? 0.403 5.005 3.588 1.00 98.56 163 LEU A O 1
ATOM 1293 N N . GLU A 1 164 ? 0.663 3.936 1.649 1.00 97.69 164 GLU A N 1
ATOM 1294 C CA . GLU A 1 164 ? 2.114 3.918 1.695 1.00 97.69 164 GLU A CA 1
ATOM 1295 C C . GLU A 1 164 ? 2.682 4.826 0.616 1.00 97.69 164 GLU A C 1
ATOM 1297 O O . GLU A 1 164 ? 2.199 4.822 -0.507 1.00 97.69 164 GLU A O 1
ATOM 1302 N N . ILE A 1 165 ? 3.702 5.593 0.985 1.00 97.12 165 ILE A N 1
ATOM 1303 C CA . ILE A 1 165 ? 4.446 6.466 0.086 1.00 97.12 165 ILE A CA 1
ATOM 1304 C C . ILE A 1 165 ? 5.878 5.951 0.038 1.00 97.12 165 ILE A C 1
ATOM 1306 O O . ILE A 1 165 ? 6.521 5.804 1.089 1.00 97.12 165 ILE A O 1
ATOM 1310 N N . PHE A 1 166 ? 6.387 5.722 -1.170 1.00 92.94 166 PHE A N 1
ATOM 1311 C CA . PHE A 1 166 ? 7.768 5.317 -1.389 1.00 92.94 166 PHE A CA 1
ATOM 1312 C C . PHE A 1 166 ? 8.502 6.323 -2.285 1.00 92.94 166 PHE A C 1
ATOM 1314 O O . PHE A 1 166 ? 7.910 7.237 -2.849 1.00 92.94 166 PHE A O 1
ATOM 1321 N N . TYR A 1 167 ? 9.834 6.258 -2.348 1.00 88.44 167 TYR A N 1
ATOM 1322 C CA . TYR A 1 167 ? 10.622 7.310 -3.015 1.00 88.44 167 TYR A CA 1
ATOM 1323 C C . TYR A 1 167 ? 10.300 7.426 -4.516 1.00 88.44 167 TYR A C 1
ATOM 1325 O O . TYR A 1 167 ? 10.417 8.497 -5.119 1.00 88.44 167 TYR A O 1
ATOM 1333 N N . ASN A 1 168 ? 9.903 6.310 -5.123 1.00 86.38 168 ASN A N 1
ATOM 1334 C CA . ASN A 1 168 ? 9.616 6.215 -6.540 1.00 86.38 168 ASN A CA 1
ATOM 1335 C C . ASN A 1 168 ? 8.308 6.908 -6.942 1.00 86.38 168 ASN A C 1
ATOM 1337 O O . ASN A 1 168 ? 8.151 7.269 -8.108 1.00 86.38 168 ASN A O 1
ATOM 1341 N N . ASP A 1 169 ? 7.425 7.205 -5.986 1.00 88.56 169 ASP A N 1
ATOM 1342 C CA . ASP A 1 169 ? 6.225 8.006 -6.212 1.00 88.56 169 ASP A CA 1
ATOM 1343 C C . ASP A 1 169 ? 6.513 9.353 -6.887 1.00 88.56 169 ASP A C 1
ATOM 1345 O O . ASP A 1 169 ? 5.764 9.807 -7.754 1.00 88.56 169 ASP A O 1
ATOM 1349 N N . VAL A 1 170 ? 7.612 10.006 -6.504 1.00 89.19 170 VAL A N 1
ATOM 1350 C CA . VAL A 1 170 ? 7.974 11.321 -7.043 1.00 89.19 170 VAL A CA 1
ATOM 1351 C C . VAL A 1 170 ? 8.717 11.174 -8.367 1.00 89.19 170 VAL A C 1
ATOM 1353 O O . VAL A 1 170 ? 8.369 11.812 -9.364 1.00 89.19 170 VAL A O 1
ATOM 1356 N N . ASN A 1 171 ? 9.738 10.319 -8.400 1.00 83.94 171 ASN A N 1
ATOM 1357 C CA . ASN A 1 171 ? 10.643 10.255 -9.542 1.00 83.94 171 ASN A CA 1
ATOM 1358 C C . ASN A 1 171 ? 10.062 9.493 -10.744 1.00 83.94 171 ASN A C 1
ATOM 1360 O O . ASN A 1 171 ? 10.237 9.935 -11.880 1.00 83.94 171 ASN A O 1
ATOM 1364 N N . GLU A 1 172 ? 9.307 8.408 -10.539 1.00 83.56 172 GLU A N 1
ATOM 1365 C CA . GLU A 1 172 ? 8.681 7.668 -11.630 1.00 83.56 172 GLU A CA 1
ATOM 1366 C C . GLU A 1 172 ? 7.570 8.514 -12.227 1.00 83.56 172 GLU A C 1
ATOM 1368 O O . GLU A 1 172 ? 7.400 8.529 -13.446 1.00 83.56 172 GLU A O 1
ATOM 1373 N N . LYS A 1 173 ? 6.853 9.281 -11.397 1.00 85.44 173 LYS A N 1
ATOM 1374 C CA . LYS A 1 173 ? 5.867 10.251 -11.867 1.00 85.44 173 LYS A CA 1
ATOM 1375 C C . LYS A 1 173 ? 6.516 11.311 -12.751 1.00 85.44 173 LYS A C 1
ATOM 1377 O O . LYS A 1 173 ? 6.026 11.560 -13.854 1.00 85.44 173 LYS A O 1
ATOM 1382 N N . GLU A 1 174 ? 7.603 11.930 -12.299 1.00 83.31 174 GLU A N 1
ATOM 1383 C CA . GLU A 1 174 ? 8.339 12.928 -13.082 1.00 83.31 174 GLU A CA 1
ATOM 1384 C C . GLU A 1 174 ? 8.838 12.334 -14.412 1.00 83.31 174 GLU A C 1
ATOM 1386 O O . GLU A 1 174 ? 8.585 12.887 -15.490 1.00 83.31 174 GLU A O 1
ATOM 1391 N N . TRP A 1 175 ? 9.475 11.163 -14.361 1.00 81.44 175 TRP A N 1
ATOM 1392 C CA . TRP A 1 175 ? 9.966 10.453 -15.538 1.00 81.44 175 TRP A CA 1
ATOM 1393 C C . TRP A 1 175 ? 8.838 10.083 -16.514 1.00 81.44 175 TRP A C 1
ATOM 1395 O O . TRP A 1 175 ? 8.972 10.287 -17.729 1.00 81.44 175 TRP A O 1
ATOM 1405 N N . ARG A 1 176 ? 7.694 9.596 -16.011 1.00 81.62 176 ARG A N 1
ATOM 1406 C CA . ARG A 1 176 ? 6.511 9.276 -16.826 1.00 81.62 176 ARG A CA 1
ATOM 1407 C C . ARG A 1 176 ? 5.941 10.517 -17.498 1.00 81.62 176 ARG A C 1
ATOM 1409 O O . ARG A 1 176 ? 5.676 10.479 -18.701 1.00 81.62 176 ARG A O 1
ATOM 1416 N N . MET A 1 177 ? 5.823 11.620 -16.760 1.00 78.31 177 MET A N 1
ATOM 1417 C CA . MET A 1 177 ? 5.348 12.900 -17.289 1.00 78.31 177 MET A CA 1
ATOM 1418 C C . MET A 1 177 ? 6.253 13.413 -18.414 1.00 78.31 177 MET A C 1
ATOM 1420 O O . MET A 1 177 ? 5.751 13.773 -19.479 1.00 78.31 177 MET A O 1
ATOM 1424 N N . ARG A 1 178 ? 7.582 13.366 -18.234 1.00 78.75 178 ARG A N 1
ATOM 1425 C CA . ARG A 1 178 ? 8.562 13.707 -19.287 1.00 78.75 178 ARG A CA 1
ATOM 1426 C C . ARG A 1 178 ? 8.467 12.784 -20.504 1.00 78.75 178 ARG A C 1
ATOM 1428 O O . ARG A 1 178 ? 8.700 13.217 -21.629 1.00 78.75 178 ARG A O 1
ATOM 1435 N N . SER A 1 179 ? 8.074 11.533 -20.286 1.00 74.75 179 SER A N 1
ATOM 1436 C CA . SER A 1 179 ? 7.858 10.531 -21.336 1.00 74.75 179 SER A CA 1
ATOM 1437 C C . SER A 1 179 ? 6.476 10.626 -22.011 1.00 74.75 179 SER A C 1
ATOM 1439 O O . SER A 1 179 ? 6.184 9.835 -22.909 1.00 74.75 179 SER A O 1
ATOM 1441 N N . GLY A 1 180 ? 5.624 11.576 -21.602 1.00 74.62 180 GLY A N 1
ATOM 1442 C CA . GLY A 1 180 ? 4.297 11.820 -22.179 1.00 74.62 180 GLY A CA 1
ATOM 1443 C C . GLY A 1 180 ? 3.169 10.924 -21.649 1.00 74.62 180 GLY A C 1
ATOM 1444 O O . GLY A 1 180 ? 2.090 10.903 -22.242 1.00 74.62 180 GLY A O 1
ATOM 1445 N N . TRP A 1 181 ? 3.388 10.191 -20.554 1.00 71.94 181 TRP A N 1
ATOM 1446 C CA . TRP A 1 181 ? 2.402 9.291 -19.940 1.00 71.94 181 TRP A CA 1
ATOM 1447 C C . TRP A 1 181 ? 1.884 9.865 -18.619 1.00 71.94 181 TRP A C 1
ATOM 1449 O O . TRP A 1 181 ? 2.688 10.241 -17.768 1.00 71.94 181 TRP A O 1
ATOM 1459 N N . ARG A 1 182 ? 0.557 9.904 -18.405 1.00 70.75 182 ARG A N 1
ATOM 1460 C CA . ARG A 1 182 ? -0.015 10.525 -17.193 1.00 70.75 182 ARG A CA 1
ATOM 1461 C C . ARG A 1 182 ? -0.268 9.570 -16.037 1.00 70.75 182 ARG A C 1
ATOM 1463 O O . ARG A 1 182 ? -0.453 10.062 -14.945 1.00 70.75 182 ARG A O 1
ATOM 1470 N N . THR A 1 183 ? -0.353 8.259 -16.264 1.00 71.50 183 THR A N 1
ATOM 1471 C CA . THR A 1 183 ? -0.566 7.231 -15.218 1.00 71.50 183 THR A CA 1
ATOM 1472 C C . THR A 1 183 ? 0.184 5.951 -15.597 1.00 71.50 183 THR A C 1
ATOM 1474 O O . THR A 1 183 ? 0.348 5.674 -16.792 1.00 71.50 183 THR A O 1
ATOM 1477 N N . GLN A 1 184 ? 0.600 5.126 -14.630 1.00 71.44 184 GLN A N 1
ATOM 1478 C CA . GLN A 1 184 ? 1.106 3.766 -14.869 1.00 71.44 184 GLN A CA 1
ATOM 1479 C C . GLN A 1 184 ? 0.090 2.957 -15.682 1.00 71.44 184 GLN A C 1
ATOM 1481 O O . GLN A 1 184 ? 0.444 2.210 -16.599 1.00 71.44 184 GLN A O 1
ATOM 1486 N N . ARG A 1 185 ? -1.205 3.142 -15.405 1.00 68.69 185 ARG A N 1
ATOM 1487 C CA . ARG A 1 185 ? -2.281 2.519 -16.188 1.00 68.69 185 ARG A CA 1
ATOM 1488 C C . ARG A 1 185 ? -2.282 2.960 -17.651 1.00 68.69 185 ARG A C 1
ATOM 1490 O O . ARG A 1 185 ? -2.511 2.121 -18.516 1.00 68.69 185 ARG A O 1
ATOM 1497 N N . GLU A 1 186 ? -2.034 4.235 -17.953 1.00 65.38 186 GLU A N 1
ATOM 1498 C CA . GLU A 1 186 ? -1.857 4.724 -19.327 1.00 65.38 186 GLU A CA 1
ATOM 1499 C C . GLU A 1 186 ? -0.577 4.215 -19.975 1.00 65.38 186 GLU A C 1
ATOM 1501 O O . GLU A 1 186 ? -0.635 3.768 -21.114 1.00 65.38 186 GLU A O 1
ATOM 1506 N N . PHE A 1 187 ? 0.541 4.204 -19.252 1.00 58.34 187 PHE A N 1
ATOM 1507 C CA . PHE A 1 187 ? 1.794 3.626 -19.735 1.00 58.34 187 PHE A CA 1
ATOM 1508 C C . PHE A 1 187 ? 1.624 2.146 -20.119 1.00 58.34 187 PHE A C 1
ATOM 1510 O O . PHE A 1 187 ? 2.152 1.671 -21.126 1.00 58.34 187 PHE A O 1
ATOM 1517 N N . ARG A 1 188 ? 0.808 1.409 -19.357 1.00 63.56 188 ARG A N 1
ATOM 1518 C CA . ARG A 1 188 ? 0.453 0.010 -19.639 1.00 63.56 188 ARG A CA 1
ATOM 1519 C C . ARG A 1 188 ? -0.627 -0.153 -20.714 1.00 63.56 188 ARG A C 1
ATOM 1521 O O . ARG A 1 188 ? -0.806 -1.271 -21.220 1.00 63.56 188 ARG A O 1
ATOM 1528 N N . LYS A 1 189 ? -1.322 0.918 -21.128 1.00 56.66 189 LYS A N 1
ATOM 1529 C CA . LYS A 1 189 ? -2.168 0.888 -22.332 1.00 56.66 189 LYS A CA 1
ATOM 1530 C C . LYS A 1 189 ? -1.245 0.792 -23.544 1.00 56.66 189 LYS A C 1
ATOM 1532 O O . LYS A 1 189 ? -0.599 1.751 -23.951 1.00 56.66 189 LYS A O 1
ATOM 1537 N N . THR A 1 190 ? -1.196 -0.379 -24.171 1.00 51.41 190 THR A N 1
ATOM 1538 C CA . THR A 1 190 ? -0.556 -0.505 -25.482 1.00 51.41 190 THR A CA 1
ATOM 1539 C C . THR A 1 190 ? -1.297 0.357 -26.498 1.00 51.41 190 THR A C 1
ATOM 1541 O O . THR A 1 190 ? -2.523 0.432 -26.459 1.00 51.41 190 THR A O 1
ATOM 1544 N N . ARG A 1 191 ? -0.578 0.900 -27.489 1.00 49.03 191 ARG A N 1
ATOM 1545 C CA . ARG A 1 191 ? -1.190 1.501 -28.693 1.00 49.03 191 ARG A CA 1
ATOM 1546 C C . ARG A 1 191 ? -2.050 0.511 -29.495 1.00 49.03 191 ARG A C 1
ATOM 1548 O O . ARG A 1 191 ? -2.844 0.928 -30.329 1.00 49.03 191 ARG A O 1
ATOM 1555 N N . PHE A 1 192 ? -1.904 -0.792 -29.245 1.00 47.25 192 PHE A N 1
ATOM 1556 C CA . PHE A 1 192 ? -2.788 -1.818 -29.787 1.00 47.25 192 PHE A CA 1
ATOM 1557 C C . PHE A 1 192 ? -4.098 -1.863 -28.987 1.00 47.25 192 PHE A C 1
ATOM 1559 O O . PHE A 1 192 ? -4.031 -2.012 -27.761 1.00 47.25 192 PHE A O 1
ATOM 1566 N N . PRO A 1 193 ? -5.275 -1.764 -29.638 1.00 53.78 193 PRO A N 1
ATOM 1567 C CA . PRO A 1 193 ? -6.553 -1.940 -28.961 1.00 53.78 193 PRO A CA 1
ATOM 1568 C C . PRO A 1 193 ? -6.593 -3.299 -28.259 1.00 53.78 193 PRO A C 1
ATOM 1570 O O . PRO A 1 193 ? -5.907 -4.243 -28.656 1.00 53.78 193 PRO A O 1
ATOM 1573 N N . TYR A 1 194 ? -7.393 -3.388 -27.198 1.00 60.03 194 TYR A N 1
ATOM 1574 C CA . TYR A 1 194 ? -7.607 -4.617 -26.442 1.00 60.03 194 TYR A CA 1
ATOM 1575 C C . TYR A 1 194 ? -8.012 -5.758 -27.386 1.00 60.03 194 TYR A C 1
ATOM 1577 O O . TYR A 1 194 ? -9.147 -5.817 -27.854 1.00 60.03 194 TYR A O 1
ATOM 1585 N N . THR A 1 195 ? -7.080 -6.660 -27.697 1.00 63.06 195 THR A N 1
ATOM 1586 C CA . THR A 1 195 ? -7.382 -7.864 -28.471 1.00 63.06 195 THR A CA 1
ATOM 1587 C C . THR A 1 195 ? -7.631 -9.022 -27.503 1.00 63.06 195 THR A C 1
ATOM 1589 O O . THR A 1 195 ? -6.902 -9.157 -26.515 1.00 63.06 195 THR A O 1
ATOM 1592 N N . PRO A 1 196 ? -8.595 -9.921 -27.782 1.00 69.44 196 PRO A N 1
ATOM 1593 C CA . PRO A 1 196 ? -8.734 -11.190 -27.058 1.00 69.44 196 PRO A CA 1
ATOM 1594 C C . PRO A 1 196 ? -7.410 -11.967 -26.955 1.00 69.44 196 PRO A C 1
ATOM 1596 O O . PRO A 1 196 ? -7.162 -12.659 -25.972 1.00 69.44 196 PRO A O 1
ATOM 1599 N N . ILE A 1 197 ? -6.524 -11.781 -27.938 1.00 73.50 197 ILE A N 1
ATOM 1600 C CA . ILE A 1 197 ? -5.167 -12.330 -27.975 1.00 73.50 197 ILE A CA 1
ATOM 1601 C C . ILE A 1 197 ? -4.310 -11.785 -26.829 1.00 73.50 197 ILE A C 1
ATOM 1603 O O . ILE A 1 197 ? -3.646 -12.571 -26.163 1.00 73.50 197 ILE A O 1
ATOM 1607 N N . ARG A 1 198 ? -4.345 -10.476 -26.536 1.00 72.81 198 ARG A N 1
ATOM 1608 C CA . ARG A 1 198 ? -3.603 -9.900 -25.403 1.00 72.81 198 ARG A CA 1
ATOM 1609 C C . ARG A 1 198 ? -4.073 -10.494 -24.077 1.00 72.81 198 ARG A C 1
ATOM 1611 O O . ARG A 1 198 ? -3.238 -10.902 -23.280 1.00 72.81 198 ARG A O 1
ATOM 1618 N N . SER A 1 199 ? -5.387 -10.604 -23.863 1.00 71.81 199 SER A N 1
ATOM 1619 C CA . SER A 1 199 ? -5.945 -11.253 -22.664 1.00 71.81 199 SER A CA 1
ATOM 1620 C C . SER A 1 199 ? -5.508 -12.722 -22.556 1.00 71.81 199 SER A C 1
ATOM 1622 O O . SER A 1 199 ? -5.111 -13.177 -21.484 1.00 71.81 199 SER A O 1
ATOM 1624 N N . LEU A 1 200 ? -5.500 -13.454 -23.676 1.00 77.00 200 LEU A N 1
ATOM 1625 C CA . LEU A 1 200 ? -5.054 -14.847 -23.734 1.00 77.00 200 LEU A CA 1
ATOM 1626 C C . LEU A 1 200 ? -3.554 -15.002 -23.443 1.00 77.00 200 LEU A C 1
ATOM 1628 O O . LEU A 1 200 ? -3.180 -15.849 -22.636 1.00 77.00 200 LEU A O 1
ATOM 1632 N N . MET A 1 201 ? -2.705 -14.176 -24.062 1.00 78.94 201 MET A N 1
ATOM 1633 C CA . MET A 1 201 ? -1.260 -14.152 -23.805 1.00 78.94 201 MET A CA 1
ATOM 1634 C C . MET A 1 201 ? -0.990 -13.842 -22.342 1.00 78.94 201 MET A C 1
ATOM 1636 O O . MET A 1 201 ? -0.173 -14.499 -21.707 1.00 78.94 201 MET A O 1
ATOM 1640 N N . LEU A 1 202 ? -1.726 -12.883 -21.787 1.00 75.81 202 LEU A N 1
ATOM 1641 C CA . LEU A 1 202 ? -1.616 -12.545 -20.387 1.00 75.81 202 LEU A CA 1
ATOM 1642 C C . LEU A 1 202 ? -2.007 -13.767 -19.506 1.00 75.81 202 LEU A C 1
ATOM 1644 O O . LEU A 1 202 ? -1.249 -14.196 -18.642 1.00 75.81 202 LEU A O 1
ATOM 1648 N N . ARG A 1 203 ? -3.062 -14.514 -19.814 1.00 78.56 203 ARG A N 1
ATOM 1649 C CA . ARG A 1 203 ? -3.397 -15.733 -19.043 1.00 78.56 203 ARG A CA 1
ATOM 1650 C C . ARG A 1 203 ? -2.434 -16.924 -19.220 1.00 78.56 203 ARG A C 1
ATOM 1652 O O . ARG A 1 203 ? -2.558 -17.888 -18.459 1.00 78.56 203 ARG A O 1
ATOM 1659 N N . SER A 1 204 ? -1.511 -16.887 -20.185 1.00 84.12 204 SER A N 1
ATOM 1660 C CA . SER A 1 204 ? -0.533 -17.958 -20.437 1.00 84.12 204 SER A CA 1
ATOM 1661 C C . SER A 1 204 ? 0.657 -17.886 -19.474 1.00 84.12 204 SER A C 1
ATOM 1663 O O . SER A 1 204 ? 1.363 -16.878 -19.412 1.00 84.12 204 SER A O 1
ATOM 1665 N N . ARG A 1 205 ? 0.925 -18.986 -18.757 1.00 85.56 205 ARG A N 1
ATOM 1666 C CA . ARG A 1 205 ? 2.105 -19.124 -17.886 1.00 85.56 205 ARG A CA 1
ATOM 1667 C C . ARG A 1 205 ? 3.398 -19.242 -18.685 1.00 85.56 205 ARG A C 1
ATOM 1669 O O . ARG A 1 205 ? 4.414 -18.696 -18.260 1.00 85.56 205 ARG A O 1
ATOM 1676 N N . LEU A 1 206 ? 3.350 -19.857 -19.868 1.00 86.19 206 LEU A N 1
ATOM 1677 C CA . LEU A 1 206 ? 4.483 -19.886 -20.791 1.00 86.19 206 LEU A CA 1
ATOM 1678 C C . LEU A 1 206 ? 4.884 -18.467 -21.216 1.00 86.19 206 LEU A C 1
ATOM 1680 O O . LEU A 1 206 ? 6.050 -18.095 -21.103 1.00 86.19 206 LEU A O 1
ATOM 1684 N N . PHE A 1 207 ? 3.924 -17.653 -21.666 1.00 84.44 207 PHE A N 1
ATOM 1685 C CA . PHE A 1 207 ? 4.203 -16.270 -22.060 1.00 84.44 207 PHE A CA 1
ATOM 1686 C C . PHE A 1 207 ? 4.752 -15.441 -20.893 1.00 84.44 207 PHE A C 1
ATOM 1688 O O . PHE A 1 207 ? 5.725 -14.707 -21.062 1.00 84.44 207 PHE A O 1
ATOM 1695 N N . GLN A 1 208 ? 4.156 -15.576 -19.706 1.00 81.12 208 GLN A N 1
ATOM 1696 C CA . GLN A 1 208 ? 4.637 -14.913 -18.494 1.00 81.12 208 GLN A CA 1
ATOM 1697 C C . GLN A 1 208 ? 6.083 -15.299 -18.159 1.00 81.12 208 GLN A C 1
ATOM 1699 O O . GLN A 1 208 ? 6.909 -14.416 -17.940 1.00 81.12 208 GLN A O 1
ATOM 1704 N N . GLY A 1 209 ? 6.407 -16.594 -18.179 1.00 80.12 209 GLY A N 1
ATOM 1705 C CA . GLY A 1 209 ? 7.757 -17.087 -17.915 1.00 80.12 209 GLY A CA 1
ATOM 1706 C C . GLY A 1 209 ? 8.782 -16.589 -18.935 1.00 80.12 209 GLY A C 1
ATOM 1707 O O . GLY A 1 209 ? 9.843 -16.098 -18.552 1.00 80.12 209 GLY A O 1
ATOM 1708 N N . LEU A 1 210 ? 8.441 -16.627 -20.228 1.00 82.19 210 LEU A N 1
ATOM 1709 C CA . LEU A 1 210 ? 9.286 -16.080 -21.294 1.00 82.19 210 LEU A CA 1
ATOM 1710 C C . LEU A 1 210 ? 9.519 -14.577 -21.115 1.00 82.19 210 LEU A C 1
ATOM 1712 O O . LEU A 1 210 ? 10.649 -14.109 -21.231 1.00 82.19 210 LEU A O 1
ATOM 1716 N N . ARG A 1 211 ? 8.469 -13.817 -20.787 1.00 79.81 211 ARG A N 1
ATOM 1717 C CA . ARG A 1 211 ? 8.583 -12.384 -20.506 1.00 79.81 211 ARG A CA 1
ATOM 1718 C C . ARG A 1 211 ? 9.504 -12.121 -19.313 1.00 79.81 211 ARG A C 1
ATOM 1720 O O . ARG A 1 211 ? 10.365 -11.254 -19.421 1.00 79.81 211 ARG A O 1
ATOM 1727 N N . SER A 1 212 ? 9.355 -12.856 -18.211 1.00 77.75 212 SER A N 1
ATOM 1728 C CA . SER A 1 212 ? 10.234 -12.722 -17.041 1.00 77.75 212 SER A CA 1
ATOM 1729 C C . SER A 1 212 ? 11.689 -13.040 -17.374 1.00 77.75 212 SER A C 1
ATOM 1731 O O . SER A 1 212 ? 12.578 -12.306 -16.951 1.00 77.75 212 SER A O 1
ATOM 1733 N N . ALA A 1 213 ? 11.943 -14.070 -18.187 1.00 80.19 213 ALA A N 1
ATOM 1734 C CA . ALA A 1 213 ? 13.288 -14.397 -18.653 1.00 80.19 213 ALA A CA 1
ATOM 1735 C C . ALA A 1 213 ? 13.890 -13.269 -19.509 1.00 80.19 213 ALA A C 1
ATOM 1737 O O . ALA A 1 213 ? 15.041 -12.890 -19.305 1.00 80.19 213 ALA A O 1
ATOM 1738 N N . VAL A 1 214 ? 13.106 -12.680 -20.421 1.00 82.38 214 VAL A N 1
ATOM 1739 C CA . VAL A 1 214 ? 13.537 -11.518 -21.215 1.00 82.38 214 VAL A CA 1
ATOM 1740 C C . VAL A 1 214 ? 13.849 -10.322 -20.315 1.00 82.38 214 VAL A C 1
ATOM 1742 O O . VAL A 1 214 ? 14.898 -9.708 -20.480 1.00 82.38 214 VAL A O 1
ATOM 1745 N N . ILE A 1 215 ? 12.992 -10.012 -19.336 1.00 77.81 215 ILE A N 1
ATOM 1746 C CA . ILE A 1 215 ? 13.238 -8.933 -18.366 1.00 77.81 215 ILE A CA 1
ATOM 1747 C C . ILE A 1 215 ? 14.533 -9.194 -17.591 1.00 77.81 215 ILE A C 1
ATOM 1749 O O . ILE A 1 215 ? 15.376 -8.307 -17.514 1.00 77.81 215 ILE A O 1
ATOM 1753 N N . ALA A 1 216 ? 14.743 -10.412 -17.090 1.00 76.50 216 ALA A N 1
ATOM 1754 C CA . ALA A 1 216 ? 15.968 -10.781 -16.385 1.00 76.50 216 ALA A CA 1
ATOM 1755 C C . ALA A 1 216 ? 17.223 -10.594 -17.258 1.00 76.50 216 ALA A C 1
ATOM 1757 O O . ALA A 1 216 ? 18.235 -10.080 -16.783 1.00 76.50 216 ALA A O 1
ATOM 1758 N N . ILE A 1 217 ? 17.163 -10.952 -18.548 1.00 81.38 217 ILE A N 1
ATOM 1759 C CA . ILE A 1 217 ? 18.255 -10.710 -19.507 1.00 81.38 217 ILE A CA 1
ATOM 1760 C C . ILE A 1 217 ? 18.489 -9.206 -19.691 1.00 81.38 217 ILE A C 1
ATOM 1762 O O . ILE A 1 217 ? 19.631 -8.752 -19.625 1.00 81.38 217 ILE A O 1
ATOM 1766 N N . LEU A 1 218 ? 17.424 -8.422 -19.886 1.00 79.06 218 LEU A N 1
ATOM 1767 C CA . LEU A 1 218 ? 17.526 -6.971 -20.050 1.00 79.06 218 LEU A CA 1
ATOM 1768 C C . LEU A 1 218 ? 18.146 -6.312 -18.813 1.00 79.06 218 LEU A C 1
ATOM 1770 O O . LEU A 1 218 ? 19.033 -5.471 -18.968 1.00 79.06 218 LEU A O 1
ATOM 1774 N N . VAL A 1 219 ? 17.748 -6.727 -17.606 1.00 73.00 219 VAL A N 1
ATOM 1775 C CA . VAL A 1 219 ? 18.311 -6.220 -16.345 1.00 73.00 219 VAL A CA 1
ATOM 1776 C C . VAL A 1 219 ? 19.791 -6.575 -16.239 1.00 73.00 219 VAL A C 1
ATOM 1778 O O . VAL A 1 219 ? 20.609 -5.680 -16.051 1.00 73.00 219 VAL A O 1
ATOM 1781 N N . LYS A 1 220 ? 20.162 -7.845 -16.457 1.00 75.44 220 LYS A N 1
ATOM 1782 C CA . LYS A 1 220 ? 21.569 -8.292 -16.433 1.00 75.44 220 LYS A CA 1
ATOM 1783 C C . LYS A 1 220 ? 22.439 -7.579 -17.468 1.00 75.44 220 LYS A C 1
ATOM 1785 O O . LYS A 1 220 ? 23.626 -7.390 -17.242 1.00 75.44 220 LYS A O 1
ATOM 1790 N N . SER A 1 221 ? 21.854 -7.179 -18.595 1.00 77.38 221 SER A N 1
ATOM 1791 C CA . SER A 1 221 ? 22.548 -6.416 -19.637 1.00 77.38 221 SER A CA 1
ATOM 1792 C C . SER A 1 221 ? 22.635 -4.906 -19.366 1.00 77.38 221 SER A C 1
ATOM 1794 O O . SER A 1 221 ? 23.200 -4.187 -20.186 1.00 77.38 221 SER A O 1
ATOM 1796 N N . GLY A 1 222 ? 22.037 -4.411 -18.274 1.00 70.00 222 GLY A N 1
ATOM 1797 C CA . GLY A 1 222 ? 21.954 -2.981 -17.954 1.00 70.00 222 GLY A CA 1
ATOM 1798 C C . GLY A 1 222 ? 20.997 -2.181 -18.848 1.00 70.00 222 GLY A C 1
ATOM 1799 O O . GLY A 1 222 ? 21.004 -0.959 -18.806 1.00 70.00 222 GLY A O 1
ATOM 1800 N N . ARG A 1 223 ? 20.175 -2.849 -19.671 1.00 69.69 223 ARG A N 1
ATOM 1801 C CA . ARG A 1 223 ? 19.275 -2.217 -20.659 1.00 69.69 223 ARG A CA 1
ATOM 1802 C C . ARG A 1 223 ? 17.828 -2.079 -20.191 1.00 69.69 223 ARG A C 1
ATOM 1804 O O . ARG A 1 223 ? 17.004 -1.558 -20.935 1.00 69.69 223 ARG A O 1
ATOM 1811 N N . TYR A 1 224 ? 17.493 -2.626 -19.023 1.00 64.81 224 TYR A N 1
ATOM 1812 C CA . TYR A 1 224 ? 16.118 -2.600 -18.519 1.00 64.81 224 TYR A CA 1
ATOM 1813 C C . TYR A 1 224 ? 15.762 -1.283 -17.835 1.00 64.81 224 TYR A C 1
ATOM 1815 O O . TYR A 1 224 ? 14.695 -0.731 -18.084 1.00 64.81 224 TYR A O 1
ATOM 1823 N N . PHE A 1 225 ? 16.651 -0.789 -16.976 1.00 61.91 225 PHE A N 1
ATOM 1824 C CA . PHE A 1 225 ? 16.448 0.474 -16.283 1.00 61.91 225 PHE A CA 1
ATOM 1825 C C . PHE A 1 225 ? 16.930 1.634 -17.157 1.00 61.91 225 PHE A C 1
ATOM 1827 O O . PHE A 1 225 ? 17.895 1.465 -17.910 1.00 61.91 225 PHE A O 1
ATOM 1834 N N . PRO A 1 226 ? 16.282 2.809 -17.079 1.00 60.84 226 PRO A N 1
ATOM 1835 C CA . PRO A 1 226 ? 16.796 3.992 -17.744 1.00 60.84 226 PRO A CA 1
ATOM 1836 C C . PRO A 1 226 ? 18.216 4.293 -17.228 1.00 60.84 226 PRO A C 1
ATOM 1838 O O . PRO A 1 226 ? 18.480 4.116 -16.035 1.00 60.84 226 PRO A O 1
ATOM 1841 N N . PRO A 1 227 ? 19.130 4.767 -18.096 1.00 54.19 227 PRO A N 1
ATOM 1842 C CA . PRO A 1 227 ? 20.525 5.037 -17.732 1.00 54.19 227 PRO A CA 1
ATOM 1843 C C . PRO A 1 227 ? 20.697 6.058 -16.586 1.00 54.19 227 PRO A C 1
ATOM 1845 O O . PRO A 1 227 ? 21.768 6.125 -15.995 1.00 54.19 227 PRO A O 1
ATOM 1848 N N . ASN A 1 228 ? 19.635 6.787 -16.220 1.00 61.91 228 ASN A N 1
ATOM 1849 C CA . ASN A 1 228 ? 19.629 7.885 -15.252 1.00 61.91 228 ASN A CA 1
ATOM 1850 C C . ASN A 1 228 ? 18.952 7.521 -13.910 1.00 61.91 228 ASN A C 1
ATOM 1852 O O . ASN A 1 228 ? 18.377 8.379 -13.249 1.00 61.91 228 ASN A O 1
ATOM 1856 N N . ARG A 1 229 ? 18.961 6.249 -13.483 1.00 62.22 229 ARG A N 1
ATOM 1857 C CA . ARG A 1 229 ? 18.328 5.828 -12.207 1.00 62.22 229 ARG A CA 1
ATOM 1858 C C . ARG A 1 229 ? 18.869 6.600 -10.993 1.00 62.22 229 ARG A C 1
ATOM 1860 O O . ARG A 1 229 ? 18.125 6.924 -10.074 1.00 62.22 229 ARG A O 1
ATOM 1867 N N . THR A 1 230 ? 20.159 6.908 -11.024 1.00 60.78 230 THR A N 1
ATOM 1868 C CA . THR A 1 230 ? 20.872 7.727 -10.041 1.00 60.78 230 THR A CA 1
ATOM 1869 C C . THR A 1 230 ? 20.269 9.137 -9.945 1.00 60.78 230 THR A C 1
ATOM 1871 O O . THR A 1 230 ? 19.976 9.588 -8.840 1.00 60.78 230 THR A O 1
ATOM 1874 N N . ASP A 1 231 ? 19.948 9.760 -11.083 1.00 68.88 231 ASP A N 1
ATOM 1875 C CA . ASP A 1 231 ? 19.250 11.053 -11.139 1.00 68.88 231 ASP A CA 1
ATOM 1876 C C . ASP A 1 231 ? 17.825 10.944 -10.571 1.00 68.88 231 ASP A C 1
ATOM 1878 O O . ASP A 1 231 ? 17.364 11.834 -9.865 1.00 68.88 231 ASP A O 1
ATOM 1882 N N . MET A 1 232 ? 17.129 9.827 -10.820 1.00 74.31 232 MET A N 1
ATOM 1883 C CA . MET A 1 232 ? 15.773 9.613 -10.295 1.00 74.31 232 MET A CA 1
ATOM 1884 C C . MET A 1 232 ? 15.756 9.507 -8.763 1.00 74.31 232 MET A C 1
ATOM 1886 O O . MET A 1 232 ? 14.858 10.043 -8.115 1.00 74.31 232 MET A O 1
ATOM 1890 N N . MET A 1 233 ? 16.747 8.858 -8.150 1.00 79.94 233 MET A N 1
ATOM 1891 C CA . MET A 1 233 ? 16.867 8.851 -6.688 1.00 79.94 233 MET A CA 1
ATOM 1892 C C . MET A 1 233 ? 17.119 10.262 -6.14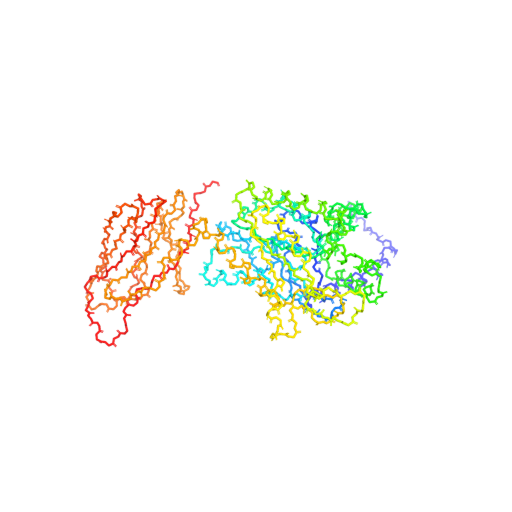5 1.00 79.94 233 MET A C 1
ATOM 1894 O O . MET A 1 233 ? 16.515 10.645 -5.147 1.00 79.94 233 MET A O 1
ATOM 1898 N N . GLU A 1 234 ? 17.967 11.052 -6.811 1.00 85.00 234 GLU A N 1
ATOM 1899 C CA . GLU A 1 234 ? 18.253 12.425 -6.391 1.00 85.00 234 GLU A CA 1
ATOM 1900 C C . GLU A 1 234 ? 17.005 13.313 -6.410 1.00 85.00 234 GLU A C 1
ATOM 1902 O O . GLU A 1 234 ? 16.775 14.044 -5.445 1.00 85.00 234 GLU A O 1
ATOM 1907 N N . VAL A 1 235 ? 16.162 13.171 -7.435 1.00 88.12 235 VAL A N 1
ATOM 1908 C CA . VAL A 1 235 ? 14.879 13.881 -7.548 1.00 88.12 235 VAL A CA 1
ATOM 1909 C C . VAL A 1 235 ? 13.989 13.650 -6.325 1.00 88.12 235 VAL A C 1
ATOM 1911 O O . VAL A 1 235 ? 13.442 14.598 -5.757 1.00 88.12 235 VAL A O 1
ATOM 1914 N N . ALA A 1 236 ? 13.862 12.397 -5.884 1.00 89.19 236 ALA A N 1
ATOM 1915 C CA . ALA A 1 236 ? 13.076 12.064 -4.700 1.00 89.19 236 ALA A CA 1
ATOM 1916 C C . ALA A 1 236 ? 13.783 12.497 -3.402 1.00 89.19 236 ALA A C 1
ATOM 1918 O O . ALA A 1 236 ? 13.168 13.066 -2.508 1.00 89.19 236 ALA A O 1
ATOM 1919 N N . MET A 1 237 ? 15.090 12.267 -3.288 1.00 90.62 237 MET A N 1
ATOM 1920 C CA . MET A 1 237 ? 15.826 12.485 -2.039 1.00 90.62 237 MET A CA 1
ATOM 1921 C C . MET A 1 237 ? 16.183 13.949 -1.767 1.00 90.62 237 MET A C 1
ATOM 1923 O O . MET A 1 237 ? 16.596 14.260 -0.652 1.00 90.62 237 MET A O 1
ATOM 1927 N N . ARG A 1 238 ? 16.051 14.855 -2.747 1.00 89.38 238 ARG A N 1
ATOM 1928 C CA . ARG A 1 238 ? 16.369 16.288 -2.599 1.00 89.38 238 ARG A CA 1
ATOM 1929 C C . ARG A 1 238 ? 15.233 17.195 -3.092 1.00 89.38 238 ARG A C 1
ATOM 1931 O O . ARG A 1 238 ? 15.403 17.894 -4.093 1.00 89.38 238 ARG A O 1
ATOM 1938 N N . PRO A 1 239 ? 14.104 17.267 -2.365 1.00 90.19 239 PRO A N 1
ATOM 1939 C CA . PRO A 1 239 ? 12.934 18.041 -2.777 1.00 90.19 239 PRO A CA 1
ATOM 1940 C C . PRO A 1 239 ? 13.220 19.504 -3.111 1.00 90.19 239 PRO A C 1
ATOM 1942 O O . PRO A 1 239 ? 12.743 20.029 -4.112 1.00 90.19 239 PRO A O 1
ATOM 1945 N N . SER A 1 240 ? 14.062 20.156 -2.306 1.00 89.31 240 SER A N 1
ATOM 1946 C CA . SER A 1 240 ? 14.428 21.566 -2.478 1.00 89.31 240 SER A CA 1
ATOM 1947 C C . SER A 1 240 ? 15.182 21.860 -3.778 1.00 89.31 240 SER A C 1
ATOM 1949 O O . SER A 1 240 ? 15.188 23.005 -4.227 1.00 89.31 240 SER A O 1
ATOM 1951 N N . LYS A 1 241 ? 15.813 20.848 -4.385 1.00 90.31 241 LYS A N 1
ATOM 1952 C CA . LYS A 1 241 ? 16.531 20.975 -5.660 1.00 90.31 241 LYS A CA 1
ATOM 1953 C C . LYS A 1 241 ? 15.671 20.638 -6.876 1.00 90.31 241 LYS A C 1
ATOM 1955 O O . LYS A 1 241 ? 16.088 20.966 -7.981 1.00 90.31 241 LYS A O 1
ATOM 1960 N N . HIS A 1 242 ? 14.512 20.012 -6.665 1.00 91.00 242 HIS A N 1
ATOM 1961 C CA . HIS A 1 242 ? 13.654 19.486 -7.726 1.00 91.00 242 HIS A CA 1
ATOM 1962 C C . HIS A 1 242 ? 12.184 19.919 -7.579 1.00 91.00 242 HIS A C 1
ATOM 1964 O O . HIS A 1 242 ? 11.286 19.066 -7.570 1.00 91.00 242 HIS A O 1
ATOM 1970 N N . PRO A 1 243 ? 11.890 21.231 -7.458 1.00 92.06 243 PRO A N 1
ATOM 1971 C CA . PRO A 1 243 ? 10.511 21.713 -7.369 1.00 92.06 243 PRO A CA 1
ATOM 1972 C C . PRO A 1 243 ? 9.660 21.282 -8.574 1.00 92.06 243 PRO A C 1
ATOM 1974 O O . PRO A 1 243 ? 8.475 20.997 -8.420 1.00 92.06 243 PRO A O 1
ATOM 1977 N N . GLU A 1 244 ? 10.262 21.129 -9.756 1.00 90.00 244 GLU A N 1
ATOM 1978 C CA . GLU A 1 244 ? 9.598 20.668 -10.978 1.00 90.00 244 GLU A CA 1
ATOM 1979 C C . GLU A 1 244 ? 8.997 19.259 -10.871 1.00 90.00 244 GLU A C 1
ATOM 1981 O O . GLU A 1 244 ? 8.026 18.948 -11.566 1.00 90.00 244 GLU A O 1
ATOM 1986 N N . ALA A 1 245 ? 9.560 18.409 -10.008 1.00 90.12 245 ALA A N 1
ATOM 1987 C CA . ALA A 1 245 ? 9.065 17.064 -9.741 1.00 90.12 245 ALA A CA 1
ATOM 1988 C C . ALA A 1 245 ? 8.110 17.041 -8.540 1.00 90.12 245 ALA A C 1
ATOM 1990 O O . ALA A 1 245 ? 7.080 16.360 -8.571 1.00 90.12 245 ALA A O 1
ATOM 1991 N N . TRP A 1 246 ? 8.434 17.817 -7.502 1.00 94.56 246 TRP A N 1
ATOM 1992 C CA . TRP A 1 246 ? 7.702 17.834 -6.239 1.00 94.56 246 TRP A CA 1
ATOM 1993 C C . TRP A 1 246 ? 6.379 18.590 -6.316 1.00 94.56 246 TRP A C 1
ATOM 1995 O O . TRP A 1 246 ? 5.367 18.050 -5.881 1.00 94.56 246 TRP A O 1
ATOM 2005 N N . GLU A 1 247 ? 6.312 19.771 -6.933 1.00 93.94 247 GLU A N 1
ATOM 2006 C CA . GLU A 1 247 ? 5.057 20.538 -6.997 1.00 93.94 247 GLU A CA 1
ATOM 2007 C C . GLU A 1 247 ? 3.901 19.752 -7.659 1.00 93.94 247 GLU A C 1
ATOM 2009 O O . GLU A 1 247 ? 2.794 19.719 -7.098 1.00 93.94 247 GLU A O 1
ATOM 2014 N N . PRO A 1 248 ? 4.099 19.051 -8.800 1.00 91.81 248 PRO A N 1
ATOM 2015 C CA . PRO A 1 248 ? 3.046 18.225 -9.386 1.00 91.81 248 PRO A CA 1
ATOM 2016 C C . PRO A 1 248 ? 2.682 17.004 -8.539 1.00 91.81 248 PRO A C 1
ATOM 2018 O O . PRO A 1 248 ? 1.539 16.549 -8.602 1.00 91.81 248 PRO A O 1
ATOM 2021 N N . TYR A 1 249 ? 3.641 16.438 -7.805 1.00 95.00 249 TYR A N 1
ATOM 2022 C CA . TYR A 1 249 ? 3.396 15.321 -6.897 1.00 95.00 249 TYR A CA 1
ATOM 2023 C C . TYR A 1 249 ? 2.539 15.772 -5.707 1.00 95.00 249 TYR A C 1
ATOM 2025 O O . TYR A 1 249 ? 1.468 15.216 -5.473 1.00 95.00 249 TYR A O 1
ATOM 2033 N N . GLU A 1 250 ? 2.943 16.845 -5.026 1.00 96.69 250 GLU A N 1
ATOM 2034 C CA . GLU A 1 250 ? 2.239 17.399 -3.867 1.00 96.69 250 GLU A CA 1
ATOM 2035 C C . GLU A 1 250 ? 0.819 17.829 -4.220 1.00 96.69 250 GLU A C 1
ATOM 2037 O O . GLU A 1 250 ? -0.127 17.551 -3.484 1.00 96.69 250 GLU A O 1
ATOM 2042 N N . THR A 1 251 ? 0.654 18.457 -5.387 1.00 96.44 251 THR A N 1
ATOM 2043 C CA . THR A 1 251 ? -0.662 18.835 -5.908 1.00 96.44 251 THR A CA 1
ATOM 2044 C C . THR A 1 251 ? -1.584 17.623 -6.029 1.00 96.44 251 THR A C 1
ATOM 2046 O O . THR A 1 251 ? -2.769 17.710 -5.707 1.00 96.44 251 THR A O 1
ATOM 2049 N N . GLU A 1 252 ? -1.070 16.490 -6.505 1.00 95.75 252 GLU A N 1
ATOM 2050 C CA . GLU A 1 252 ? -1.876 15.286 -6.691 1.00 95.75 252 GLU A CA 1
ATOM 2051 C C . GLU A 1 252 ? -2.141 14.563 -5.364 1.00 95.75 252 GLU A C 1
ATOM 2053 O O . GLU A 1 252 ? -3.267 14.123 -5.134 1.00 95.75 252 GLU A O 1
ATOM 2058 N N . LEU A 1 253 ? -1.167 14.548 -4.447 1.00 98.06 253 LEU A N 1
ATOM 2059 C CA . LEU A 1 253 ? -1.346 14.039 -3.087 1.00 98.06 253 LEU A CA 1
ATOM 2060 C C . LEU A 1 253 ? -2.427 14.821 -2.328 1.00 98.06 253 LEU A C 1
ATOM 2062 O O . LEU A 1 253 ? -3.329 14.213 -1.754 1.00 98.06 253 LEU A O 1
ATOM 2066 N N . LYS A 1 254 ? -2.431 16.160 -2.404 1.00 98.56 254 LYS A N 1
ATOM 2067 C CA . LYS A 1 254 ? -3.498 16.990 -1.811 1.00 98.56 254 LYS A CA 1
ATOM 2068 C C . LYS A 1 254 ? -4.876 16.660 -2.398 1.00 98.56 254 LYS A C 1
ATOM 2070 O O . LYS A 1 254 ? -5.857 16.575 -1.658 1.00 98.56 254 LYS A O 1
ATOM 2075 N N . LYS A 1 255 ? -4.976 16.411 -3.712 1.00 98.38 255 LYS A N 1
ATOM 2076 C CA . LYS A 1 255 ? -6.242 15.980 -4.340 1.00 98.38 255 LYS A CA 1
ATOM 2077 C C . LYS A 1 255 ? -6.690 14.605 -3.858 1.00 98.38 255 LYS A C 1
ATOM 2079 O O . LYS A 1 255 ? -7.878 14.431 -3.589 1.00 98.38 255 LYS A O 1
ATOM 2084 N N . PHE A 1 256 ? -5.769 13.648 -3.755 1.00 98.44 256 PHE A N 1
ATOM 2085 C CA . PHE A 1 256 ? -6.058 12.321 -3.220 1.00 98.44 256 PHE A CA 1
ATOM 2086 C C . PHE A 1 256 ? -6.598 12.416 -1.790 1.00 98.44 256 PHE A C 1
ATOM 2088 O O . PHE A 1 256 ? -7.699 11.937 -1.521 1.00 98.44 256 PHE A O 1
ATOM 2095 N N . ILE A 1 257 ? -5.878 13.116 -0.908 1.00 98.62 257 ILE A N 1
ATOM 2096 C CA . ILE A 1 257 ? -6.282 13.332 0.486 1.00 98.62 257 ILE A CA 1
ATOM 2097 C C . ILE A 1 257 ? -7.666 13.986 0.547 1.00 98.62 257 ILE A C 1
ATOM 2099 O O . ILE A 1 257 ? -8.543 13.511 1.267 1.00 98.62 257 ILE A O 1
ATOM 2103 N N . GLY A 1 258 ? -7.895 15.041 -0.242 1.00 98.38 258 GLY A N 1
ATOM 2104 C CA . GLY A 1 258 ? -9.191 15.712 -0.319 1.00 98.38 258 GLY A CA 1
ATOM 2105 C C . GLY A 1 258 ? -10.327 14.779 -0.749 1.00 98.38 258 GLY A C 1
ATOM 2106 O O . GLY A 1 258 ? -11.420 14.852 -0.191 1.00 98.38 258 GLY A O 1
ATOM 2107 N N . ALA A 1 259 ? -10.071 13.869 -1.691 1.00 98.38 259 ALA A N 1
ATOM 2108 C CA . ALA A 1 259 ? -11.061 12.907 -2.168 1.00 98.38 259 ALA A CA 1
ATOM 2109 C C . ALA A 1 259 ? -11.369 11.794 -1.157 1.00 98.38 259 ALA A C 1
ATOM 2111 O O . ALA A 1 259 ? -12.515 11.360 -1.081 1.00 98.38 259 ALA A O 1
ATOM 2112 N N . VAL A 1 260 ? -10.384 11.340 -0.377 1.00 98.06 260 VAL A N 1
ATOM 2113 C CA . VAL A 1 260 ? -10.618 10.390 0.725 1.00 98.06 260 VAL A CA 1
ATOM 2114 C C . VAL A 1 260 ? -11.389 11.074 1.859 1.00 98.06 260 VAL A C 1
ATOM 2116 O O . VAL A 1 260 ? -12.385 10.545 2.351 1.00 98.06 260 VAL A O 1
ATOM 2119 N N . ARG A 1 261 ? -10.994 12.305 2.210 1.00 96.25 261 ARG A N 1
ATOM 2120 C CA . ARG A 1 261 ? -11.642 13.123 3.246 1.00 96.25 261 ARG A CA 1
ATOM 2121 C C . ARG A 1 261 ? -13.102 13.445 2.911 1.00 96.25 261 ARG A C 1
ATOM 2123 O O . ARG A 1 261 ? -13.928 13.482 3.817 1.00 96.25 261 ARG A O 1
ATOM 2130 N N . ALA A 1 262 ? -13.432 13.653 1.634 1.00 96.31 262 ALA A N 1
ATOM 2131 C CA . ALA A 1 262 ? -14.804 13.907 1.183 1.00 96.31 262 ALA A CA 1
ATOM 2132 C C . ALA A 1 262 ? -15.769 12.748 1.498 1.00 96.31 262 ALA A C 1
ATOM 2134 O O . ALA A 1 262 ? -16.950 12.986 1.735 1.00 96.31 262 ALA A O 1
ATOM 2135 N N . GLU A 1 263 ? -15.261 11.516 1.573 1.00 95.12 263 GLU A N 1
ATOM 2136 C CA . GLU A 1 263 ? -16.027 10.325 1.964 1.00 95.12 263 GLU A CA 1
ATOM 2137 C C . GLU A 1 263 ? -16.029 10.097 3.489 1.00 95.12 263 GLU A C 1
ATOM 2139 O O . GLU A 1 263 ? -16.544 9.091 3.969 1.00 95.12 263 GLU A O 1
ATOM 2144 N N . SER A 1 264 ? -15.466 11.027 4.274 1.00 92.19 264 SER A N 1
ATOM 2145 C CA . SER A 1 264 ? -15.307 10.922 5.736 1.00 92.19 264 SER A CA 1
ATOM 2146 C C . SER A 1 264 ? -14.520 9.685 6.192 1.00 92.19 264 SER A C 1
ATOM 2148 O O . SER A 1 264 ? -14.705 9.200 7.308 1.00 92.19 264 SER A O 1
ATOM 2150 N N . VAL A 1 265 ? -13.626 9.182 5.337 1.00 93.00 265 VAL A N 1
ATOM 2151 C CA . VAL A 1 265 ? -12.793 8.014 5.632 1.00 93.00 265 VAL A CA 1
ATOM 2152 C C . VAL A 1 265 ? -11.467 8.471 6.258 1.00 93.00 265 VAL A C 1
ATOM 2154 O O . VAL A 1 265 ? -10.784 9.318 5.676 1.00 93.00 265 VAL A O 1
ATOM 2157 N N . PRO A 1 266 ? -11.065 7.932 7.424 1.00 93.62 266 PRO A N 1
ATOM 2158 C CA . PRO A 1 266 ? -9.737 8.132 7.985 1.00 93.62 266 PRO A CA 1
ATOM 2159 C C . PRO A 1 266 ? -8.648 7.674 7.024 1.00 93.62 266 PRO A C 1
ATOM 2161 O O . PRO A 1 266 ? -8.716 6.585 6.453 1.00 93.62 266 PRO A O 1
ATOM 2164 N N . LEU A 1 267 ? -7.611 8.493 6.902 1.00 97.31 267 LEU A N 1
ATOM 2165 C CA . LEU A 1 267 ? -6.420 8.199 6.122 1.00 97.31 267 LEU A CA 1
ATOM 2166 C C . LEU A 1 267 ? -5.210 8.236 7.048 1.00 97.31 267 LEU A C 1
ATOM 2168 O O . LEU A 1 267 ? -5.023 9.215 7.762 1.00 97.31 267 LEU A O 1
ATOM 2172 N N . VAL A 1 268 ? -4.385 7.197 7.000 1.00 97.69 268 VAL A N 1
ATOM 2173 C CA . VAL A 1 268 ? -3.057 7.159 7.620 1.00 97.69 268 VAL A CA 1
ATOM 2174 C C . VAL A 1 268 ? -2.034 6.968 6.508 1.00 97.69 268 VAL A C 1
ATOM 2176 O O . VAL A 1 268 ? -2.252 6.145 5.619 1.00 97.69 268 VAL A O 1
ATOM 2179 N N . ALA A 1 269 ? -0.934 7.718 6.547 1.00 98.38 269 ALA A N 1
ATOM 2180 C CA . ALA A 1 269 ? 0.124 7.642 5.546 1.00 98.38 269 ALA A CA 1
ATOM 2181 C C . ALA A 1 269 ? 1.433 7.138 6.170 1.00 98.38 269 ALA A C 1
ATOM 2183 O O . ALA A 1 269 ? 1.930 7.724 7.128 1.00 98.38 269 ALA A O 1
ATOM 2184 N N . ALA A 1 270 ? 2.008 6.071 5.617 1.00 98.31 270 ALA A N 1
ATOM 2185 C CA . ALA A 1 270 ? 3.305 5.534 6.014 1.00 98.31 270 ALA A CA 1
ATOM 2186 C C . ALA A 1 270 ? 4.375 5.868 4.974 1.00 98.31 270 ALA A C 1
ATOM 2188 O O . ALA A 1 270 ? 4.229 5.528 3.803 1.00 98.31 270 ALA A O 1
ATOM 2189 N N . ILE A 1 271 ? 5.457 6.514 5.408 1.00 98.00 271 ILE A N 1
ATOM 2190 C CA . ILE A 1 271 ? 6.564 6.920 4.536 1.00 98.00 271 ILE A CA 1
ATOM 2191 C C . ILE A 1 271 ? 7.678 5.887 4.676 1.00 98.00 271 ILE A C 1
ATOM 2193 O O . ILE A 1 271 ? 8.378 5.853 5.690 1.00 98.00 271 ILE A O 1
ATOM 2197 N N . THR A 1 272 ? 7.842 5.033 3.669 1.00 95.94 272 THR A N 1
ATOM 2198 C CA . THR A 1 272 ? 8.863 3.979 3.684 1.00 95.94 272 THR A CA 1
ATOM 2199 C C . THR A 1 272 ? 10.233 4.569 3.332 1.00 95.94 272 THR A C 1
ATOM 2201 O O . THR A 1 272 ? 10.363 5.218 2.292 1.00 95.94 272 THR A O 1
ATOM 2204 N N . PRO A 1 273 ? 11.281 4.364 4.153 1.00 93.56 273 PRO A N 1
ATOM 2205 C CA . PRO A 1 273 ? 12.619 4.823 3.819 1.00 93.56 273 PRO A CA 1
ATOM 2206 C C . PRO A 1 273 ? 13.240 3.967 2.720 1.00 93.56 273 PRO A C 1
ATOM 2208 O O . PRO A 1 273 ? 12.947 2.781 2.575 1.00 93.56 273 PRO A O 1
ATOM 2211 N N . HIS A 1 274 ? 14.183 4.556 2.003 1.00 88.88 274 HIS A N 1
ATOM 2212 C CA . HIS A 1 274 ? 15.030 3.833 1.071 1.00 88.88 274 HIS A CA 1
ATOM 2213 C C . HIS A 1 274 ? 16.223 3.178 1.789 1.00 88.88 274 HIS A C 1
ATOM 2215 O O . HIS A 1 274 ? 16.769 3.745 2.737 1.00 88.88 274 HIS A O 1
ATOM 2221 N N . GLN A 1 275 ? 16.714 2.033 1.298 1.00 85.75 275 GLN A N 1
ATOM 2222 C CA . GLN A 1 275 ? 17.842 1.315 1.918 1.00 85.75 275 GLN A CA 1
ATOM 2223 C C . GLN A 1 275 ? 19.122 2.161 2.079 1.00 85.75 275 GLN A C 1
ATOM 2225 O O . GLN A 1 275 ? 19.857 2.001 3.054 1.00 85.75 275 GLN A O 1
ATOM 2230 N N . TYR A 1 276 ? 19.384 3.103 1.165 1.00 84.31 276 TYR A N 1
ATOM 2231 C CA . TYR A 1 276 ? 20.543 4.011 1.246 1.00 84.31 276 TYR A CA 1
ATOM 2232 C C . TYR A 1 276 ? 20.429 5.050 2.365 1.00 84.31 276 TYR A C 1
ATOM 2234 O O . TYR A 1 276 ? 21.437 5.635 2.745 1.00 84.31 276 TYR A O 1
ATOM 2242 N N . GLN A 1 277 ? 19.240 5.247 2.939 1.00 87.94 277 GLN A N 1
ATOM 2243 C CA . GLN A 1 277 ? 19.070 6.070 4.137 1.00 87.94 277 GLN A CA 1
ATOM 2244 C C . GLN A 1 277 ? 19.476 5.325 5.416 1.00 87.94 277 GLN A C 1
ATOM 2246 O O . GLN A 1 277 ? 19.696 5.956 6.452 1.00 87.94 277 GLN A O 1
ATOM 2251 N N . LEU A 1 278 ? 19.604 3.994 5.340 1.00 86.31 278 LEU A N 1
ATOM 2252 C CA . LEU A 1 278 ? 19.950 3.119 6.458 1.00 86.31 278 LEU A CA 1
ATOM 2253 C C . LEU A 1 278 ? 21.362 2.537 6.360 1.00 86.31 278 LEU A C 1
ATOM 2255 O O . LEU A 1 278 ? 21.981 2.278 7.385 1.00 86.31 278 LEU A O 1
ATOM 2259 N N . HIS A 1 279 ? 21.891 2.321 5.159 1.00 77.81 279 HIS A N 1
ATOM 2260 C CA . HIS A 1 279 ? 23.168 1.637 4.969 1.00 77.81 279 HIS A CA 1
ATOM 2261 C C . HIS A 1 279 ? 24.146 2.469 4.133 1.00 77.81 279 HIS A C 1
ATOM 2263 O O . HIS A 1 279 ? 23.802 2.972 3.064 1.00 77.81 279 HIS A O 1
ATOM 2269 N N . ARG A 1 280 ? 25.412 2.521 4.568 1.00 70.44 280 ARG A N 1
ATOM 2270 C CA . ARG A 1 280 ? 26.529 3.039 3.764 1.00 70.44 280 ARG A CA 1
ATOM 2271 C C . ARG A 1 280 ? 27.111 1.922 2.903 1.00 70.44 280 ARG A C 1
ATOM 2273 O O . ARG A 1 280 ? 27.942 1.151 3.368 1.00 70.44 280 ARG A O 1
ATOM 2280 N N . TRP A 1 281 ? 26.710 1.848 1.639 1.00 61.66 281 TRP A N 1
ATOM 2281 C CA . TRP A 1 281 ? 27.155 0.789 0.717 1.00 61.66 281 TRP A CA 1
ATOM 2282 C C . TRP A 1 281 ? 28.492 1.071 0.007 1.00 61.66 281 TRP A C 1
ATOM 2284 O O . TRP A 1 281 ? 28.805 0.440 -0.996 1.00 61.66 281 TRP A O 1
ATOM 2294 N N . GLY A 1 282 ? 29.305 2.012 0.498 1.00 49.84 282 GLY A N 1
ATOM 2295 C CA . GLY A 1 282 ? 30.641 2.279 -0.056 1.00 49.84 282 GLY A CA 1
ATOM 2296 C C . GLY A 1 282 ? 30.660 2.786 -1.506 1.00 49.84 282 GLY A C 1
ATOM 2297 O O . GLY A 1 282 ? 31.736 2.888 -2.090 1.00 49.84 282 GLY A O 1
ATOM 2298 N N . TYR A 1 283 ? 29.504 3.117 -2.093 1.00 47.72 283 TYR A N 1
ATOM 2299 C CA . TYR A 1 283 ? 29.411 3.724 -3.418 1.00 47.72 283 TYR A CA 1
ATOM 2300 C C . TYR A 1 283 ? 29.560 5.249 -3.272 1.00 47.72 283 TYR A C 1
ATOM 2302 O O . TYR A 1 283 ? 28.665 5.889 -2.719 1.00 47.72 283 TYR A O 1
ATOM 2310 N N . PRO A 1 284 ? 30.659 5.864 -3.747 1.00 48.22 284 PRO A N 1
ATOM 2311 C CA . PRO A 1 284 ? 30.968 7.274 -3.476 1.00 48.22 284 PRO A CA 1
ATOM 2312 C C . PRO A 1 284 ? 30.008 8.275 -4.139 1.00 48.22 284 PRO A C 1
ATOM 2314 O O . PRO A 1 284 ? 30.100 9.468 -3.877 1.00 48.22 284 PRO A O 1
ATOM 2317 N N . VAL A 1 285 ? 29.100 7.813 -5.002 1.00 51.97 285 VAL A N 1
ATOM 2318 C CA . VAL A 1 285 ? 28.239 8.691 -5.807 1.00 51.97 285 VAL A CA 1
ATOM 2319 C C . VAL A 1 285 ? 26.944 9.072 -5.078 1.00 51.97 285 VAL A C 1
ATOM 2321 O O . VAL A 1 285 ? 26.372 10.100 -5.412 1.00 51.97 285 VAL A O 1
ATOM 2324 N N . MET A 1 286 ? 26.492 8.305 -4.072 1.00 61.19 286 MET A N 1
ATOM 2325 C CA . MET A 1 286 ? 25.174 8.496 -3.442 1.00 61.19 286 MET A CA 1
ATOM 2326 C C . MET A 1 286 ? 25.180 8.207 -1.931 1.00 61.19 286 MET A C 1
ATOM 2328 O O . MET A 1 286 ? 24.663 7.184 -1.484 1.00 61.19 286 MET A O 1
ATOM 2332 N N . ASP A 1 287 ? 25.767 9.104 -1.130 1.00 69.44 287 ASP A N 1
ATOM 2333 C CA . ASP A 1 287 ? 25.634 9.052 0.335 1.00 69.44 287 ASP A CA 1
ATOM 2334 C C . ASP A 1 287 ? 24.338 9.747 0.779 1.00 69.44 287 ASP A C 1
ATOM 2336 O O . ASP A 1 287 ? 24.288 10.964 0.967 1.00 69.44 287 ASP A O 1
ATOM 2340 N N . TYR A 1 288 ? 23.273 8.954 0.907 1.00 80.31 288 TYR A N 1
ATOM 2341 C CA . TYR A 1 288 ? 22.000 9.370 1.501 1.00 80.31 288 TYR A CA 1
ATOM 2342 C C . TYR A 1 288 ? 21.844 8.870 2.937 1.00 80.31 288 TYR A C 1
ATOM 2344 O O . TYR A 1 288 ? 20.742 8.924 3.482 1.00 80.31 288 TYR A O 1
ATOM 2352 N N . PHE A 1 289 ? 22.914 8.364 3.558 1.00 84.12 289 PHE A N 1
ATOM 2353 C CA . PHE A 1 289 ? 22.833 7.780 4.888 1.00 84.12 289 PHE A CA 1
ATOM 2354 C C . PHE A 1 289 ? 22.327 8.816 5.894 1.00 84.12 289 PHE A C 1
ATOM 2356 O O . PHE A 1 289 ? 22.947 9.859 6.101 1.00 84.12 289 PHE A O 1
ATOM 2363 N N . GLY A 1 290 ? 21.185 8.525 6.515 1.00 83.06 290 GLY A N 1
ATOM 2364 C CA . GLY A 1 290 ? 20.524 9.444 7.437 1.00 83.06 290 GLY A CA 1
ATOM 2365 C C . GLY A 1 290 ? 19.945 10.711 6.798 1.00 83.06 290 GLY A C 1
ATOM 2366 O O . GLY A 1 290 ? 19.480 11.570 7.541 1.00 83.06 290 GLY A O 1
ATOM 2367 N N . ALA A 1 291 ? 19.942 10.847 5.466 1.00 89.31 291 ALA A N 1
ATOM 2368 C CA . ALA A 1 291 ? 19.265 11.953 4.793 1.00 89.31 291 ALA A CA 1
ATOM 2369 C C . ALA A 1 291 ? 17.774 11.926 5.141 1.00 89.31 291 ALA A C 1
ATOM 2371 O O . ALA A 1 291 ? 17.166 10.855 5.140 1.00 89.31 291 ALA A O 1
ATOM 2372 N N . ARG A 1 292 ? 17.198 13.091 5.443 1.00 93.50 292 ARG A N 1
ATOM 2373 C CA . ARG A 1 292 ? 15.809 13.213 5.904 1.00 93.50 292 ARG A CA 1
ATOM 2374 C C . ARG A 1 292 ? 14.927 14.087 5.029 1.00 93.50 292 ARG A C 1
ATOM 2376 O O . ARG A 1 292 ? 13.720 14.084 5.229 1.00 93.50 292 ARG A O 1
ATOM 2383 N N . ASP A 1 293 ? 15.489 14.786 4.047 1.00 93.50 293 ASP A N 1
ATOM 2384 C CA . ASP A 1 293 ? 14.763 15.778 3.252 1.00 93.50 293 ASP A CA 1
ATOM 2385 C C . ASP A 1 293 ? 13.479 15.203 2.619 1.00 93.50 293 ASP A C 1
ATOM 2387 O O . ASP A 1 293 ? 12.440 15.861 2.638 1.00 93.50 293 ASP A O 1
ATOM 2391 N N . PHE A 1 294 ? 13.529 13.958 2.123 1.00 93.75 294 PHE A N 1
ATOM 2392 C CA . PHE A 1 294 ? 12.365 13.225 1.607 1.00 93.75 294 PHE A CA 1
ATOM 2393 C C . PHE A 1 294 ? 11.269 13.038 2.673 1.00 93.75 294 PHE A C 1
ATOM 2395 O O . PHE A 1 294 ? 10.115 13.413 2.454 1.00 93.75 294 PHE A O 1
ATOM 2402 N N . GLN A 1 295 ? 11.631 12.498 3.841 1.00 95.69 295 GLN A N 1
ATOM 2403 C CA . GLN A 1 295 ? 10.717 12.269 4.962 1.00 95.69 295 GLN A CA 1
ATOM 2404 C C . GLN A 1 295 ? 10.148 13.587 5.472 1.00 95.69 295 GLN A C 1
ATOM 2406 O O . GLN A 1 295 ? 8.935 13.735 5.574 1.00 95.69 295 GLN A O 1
ATOM 2411 N N . ASP A 1 296 ? 11.009 14.557 5.761 1.00 96.75 296 ASP A N 1
ATOM 2412 C CA . ASP A 1 296 ? 10.624 15.814 6.392 1.00 96.75 296 ASP A CA 1
ATOM 2413 C C . ASP A 1 296 ? 9.696 16.630 5.482 1.00 96.75 296 ASP A C 1
ATOM 2415 O O . ASP A 1 296 ? 8.736 17.232 5.970 1.00 96.75 296 ASP A O 1
ATOM 2419 N N . ARG A 1 297 ? 9.905 16.594 4.155 1.00 96.81 297 ARG A N 1
ATOM 2420 C CA . ARG A 1 297 ? 9.000 17.244 3.198 1.00 96.81 297 ARG A CA 1
ATOM 2421 C C . ARG A 1 297 ? 7.610 16.609 3.191 1.00 96.81 297 ARG A C 1
ATOM 2423 O O . ARG A 1 297 ? 6.618 17.335 3.248 1.00 96.81 297 ARG A O 1
ATOM 2430 N N . LEU A 1 298 ? 7.530 15.278 3.150 1.00 97.62 298 LEU A N 1
ATOM 2431 C CA . LEU A 1 298 ? 6.256 14.553 3.186 1.00 97.62 298 LEU A CA 1
ATOM 2432 C C . LEU A 1 298 ? 5.536 14.724 4.526 1.00 97.62 298 LEU A C 1
ATOM 2434 O O . LEU A 1 298 ? 4.334 14.964 4.542 1.00 97.62 298 LEU A O 1
ATOM 2438 N N . ILE A 1 299 ? 6.260 14.661 5.646 1.00 98.12 299 ILE A N 1
ATOM 2439 C CA . ILE A 1 299 ? 5.705 14.879 6.988 1.00 98.12 299 ILE A CA 1
ATOM 2440 C C . ILE A 1 299 ? 5.130 16.291 7.100 1.00 98.12 299 ILE A C 1
ATOM 2442 O O . ILE A 1 299 ? 4.007 16.453 7.570 1.00 98.12 299 ILE A O 1
ATOM 2446 N N . ALA A 1 300 ? 5.862 17.315 6.647 1.00 97.94 300 ALA A N 1
ATOM 2447 C CA . ALA A 1 300 ? 5.376 18.693 6.664 1.00 97.94 300 ALA A CA 1
ATOM 2448 C C . ALA A 1 300 ? 4.065 18.842 5.873 1.00 97.94 300 ALA A C 1
ATOM 2450 O O . ALA A 1 300 ? 3.113 19.443 6.369 1.00 97.94 300 ALA A O 1
ATOM 2451 N N . LEU A 1 301 ? 3.999 18.240 4.684 1.00 97.88 301 LEU A N 1
ATOM 2452 C CA . LEU A 1 301 ? 2.818 18.249 3.824 1.00 97.88 301 LEU A CA 1
ATOM 2453 C C . LEU A 1 301 ? 1.624 17.499 4.437 1.00 97.88 301 LEU A C 1
ATOM 2455 O O . LEU A 1 301 ? 0.502 18.000 4.430 1.00 97.88 301 LEU A O 1
ATOM 2459 N N . LEU A 1 302 ? 1.849 16.301 4.977 1.00 98.31 302 LEU A N 1
ATOM 2460 C CA . LEU A 1 302 ? 0.799 15.499 5.608 1.00 98.31 302 LEU A CA 1
ATOM 2461 C C . LEU A 1 302 ? 0.268 16.181 6.875 1.00 98.31 302 LEU A C 1
ATOM 2463 O O . LEU A 1 302 ? -0.941 16.199 7.093 1.00 98.31 302 LEU A O 1
ATOM 2467 N N . ASN A 1 303 ? 1.143 16.818 7.658 1.00 97.75 303 ASN A N 1
ATOM 2468 C CA . ASN A 1 303 ? 0.753 17.613 8.822 1.00 97.75 303 ASN A CA 1
ATOM 2469 C C . ASN A 1 303 ? -0.068 18.851 8.432 1.00 97.75 303 ASN A C 1
ATOM 2471 O O . ASN A 1 303 ? -1.064 19.142 9.097 1.00 97.75 303 ASN A O 1
ATOM 2475 N N . GLU A 1 304 ? 0.301 19.555 7.354 1.00 97.69 304 GLU A N 1
ATOM 2476 C CA . GLU A 1 304 ? -0.497 20.658 6.786 1.00 97.69 304 GLU A CA 1
ATOM 2477 C C . GLU A 1 304 ? -1.922 20.178 6.455 1.00 97.69 304 GLU A C 1
ATOM 2479 O O . GLU A 1 304 ? -2.911 20.828 6.798 1.00 97.69 304 GLU A O 1
ATOM 2484 N N . GLU A 1 305 ? -2.026 18.982 5.874 1.00 97.81 305 GLU A N 1
ATOM 2485 C CA . GLU A 1 305 ? -3.286 18.322 5.530 1.00 97.81 305 GLU A CA 1
ATOM 2486 C C . GLU A 1 305 ? -3.945 17.563 6.698 1.00 97.81 305 GLU A C 1
ATOM 2488 O O . GLU A 1 305 ? -4.989 16.929 6.516 1.00 97.81 305 GLU A O 1
ATOM 2493 N N . LYS A 1 306 ? -3.385 17.632 7.913 1.00 96.50 306 LYS A N 1
ATOM 2494 C CA . LYS A 1 306 ? -3.889 16.938 9.113 1.00 96.50 306 LYS A CA 1
ATOM 2495 C C . LYS A 1 306 ? -4.076 15.425 8.913 1.00 96.50 306 LYS A C 1
ATOM 2497 O O . LYS A 1 306 ? -5.015 14.837 9.447 1.00 96.50 306 LYS A O 1
ATOM 2502 N N . VAL A 1 307 ? -3.201 14.804 8.128 1.00 97.31 307 VAL A N 1
ATOM 2503 C CA . VAL A 1 307 ? -3.140 13.353 7.928 1.00 97.31 307 VAL A CA 1
ATOM 2504 C C . VAL A 1 307 ? -2.062 12.784 8.854 1.00 97.31 307 VAL A C 1
ATOM 2506 O O . VAL A 1 307 ? -0.920 13.239 8.776 1.00 97.31 307 VAL A O 1
ATOM 2509 N N . PRO A 1 308 ? -2.374 11.798 9.717 1.00 96.81 308 PRO A N 1
ATOM 2510 C CA . PRO A 1 308 ? -1.367 11.084 10.496 1.00 96.81 308 PRO A CA 1
ATOM 2511 C C . PRO A 1 308 ? -0.259 10.514 9.602 1.00 96.81 308 PRO A C 1
ATOM 2513 O O . PRO A 1 308 ? -0.520 9.694 8.717 1.00 96.81 308 PRO A O 1
ATOM 2516 N N . ALA A 1 309 ? 0.973 10.964 9.842 1.00 97.62 309 ALA A N 1
ATOM 2517 C CA . ALA A 1 309 ? 2.163 10.547 9.115 1.00 97.62 309 ALA A CA 1
ATOM 2518 C C . ALA A 1 309 ? 3.017 9.611 9.979 1.00 97.62 309 ALA A C 1
ATOM 2520 O O . ALA A 1 309 ? 3.452 9.981 11.070 1.00 97.62 309 ALA A O 1
ATOM 2521 N N . ILE A 1 310 ? 3.288 8.411 9.472 1.00 98.25 310 ILE A N 1
ATOM 2522 C CA . ILE A 1 310 ? 4.198 7.442 10.080 1.00 98.25 310 ILE A CA 1
ATOM 2523 C C . ILE A 1 310 ? 5.553 7.575 9.391 1.00 98.25 310 ILE A C 1
ATOM 2525 O O . ILE A 1 310 ? 5.732 7.147 8.248 1.00 98.25 310 ILE A O 1
ATOM 2529 N N . ASP A 1 311 ? 6.517 8.144 10.107 1.00 97.75 311 ASP A N 1
ATOM 2530 C CA . ASP A 1 311 ? 7.910 8.180 9.676 1.00 97.75 311 ASP A CA 1
ATOM 2531 C C . ASP A 1 311 ? 8.615 6.864 10.028 1.00 97.75 311 ASP A C 1
ATOM 2533 O O . ASP A 1 311 ? 9.021 6.637 11.171 1.00 97.75 311 ASP A O 1
ATOM 2537 N N . LEU A 1 312 ? 8.770 5.984 9.038 1.00 97.19 312 LEU A N 1
ATOM 2538 C CA . LEU A 1 312 ? 9.420 4.693 9.248 1.00 97.19 312 LEU A CA 1
ATOM 2539 C C . LEU A 1 312 ? 10.952 4.792 9.288 1.00 97.19 312 LEU A C 1
ATOM 2541 O O . LEU A 1 312 ? 11.583 3.842 9.742 1.00 97.19 312 LEU A O 1
ATOM 2545 N N . LEU A 1 313 ? 11.575 5.905 8.876 1.00 95.38 313 LEU A N 1
ATOM 2546 C CA . LEU A 1 313 ? 13.039 6.029 8.847 1.00 95.38 313 LEU A CA 1
ATOM 2547 C C . LEU A 1 313 ? 13.703 5.838 10.227 1.00 95.38 313 LEU A C 1
ATOM 2549 O O . LEU A 1 313 ? 14.532 4.933 10.351 1.00 95.38 313 LEU A O 1
ATOM 2553 N N . PRO A 1 314 ? 13.368 6.613 11.280 1.00 94.81 314 PRO A N 1
ATOM 2554 C CA . PRO A 1 314 ? 14.000 6.458 12.591 1.00 94.81 314 PRO A CA 1
ATOM 2555 C C . PRO A 1 314 ? 13.640 5.119 13.245 1.00 94.81 314 PRO A C 1
ATOM 2557 O O . PRO A 1 314 ? 14.424 4.567 14.017 1.00 94.81 314 PRO A O 1
ATOM 2560 N N . ILE A 1 315 ? 12.468 4.568 12.916 1.00 94.31 315 ILE A N 1
ATOM 2561 C CA . ILE A 1 315 ? 12.018 3.262 13.402 1.00 94.31 315 ILE A CA 1
ATOM 2562 C C . ILE A 1 315 ? 12.891 2.173 12.785 1.00 94.31 315 ILE A C 1
ATOM 2564 O O . ILE A 1 315 ? 13.483 1.380 13.509 1.00 94.31 315 ILE A O 1
ATOM 2568 N N . TYR A 1 316 ? 13.052 2.177 11.465 1.00 92.81 316 TYR A N 1
ATOM 2569 C CA . TYR A 1 316 ? 13.889 1.211 10.771 1.00 92.81 316 TYR A CA 1
ATOM 2570 C C . TYR A 1 316 ? 15.357 1.337 11.194 1.00 92.81 316 TYR A C 1
ATOM 2572 O O . TYR A 1 316 ? 15.997 0.321 11.435 1.00 92.81 316 TYR A O 1
ATOM 2580 N N . GLN A 1 317 ? 15.886 2.553 11.366 1.00 90.38 317 GLN A N 1
ATOM 2581 C CA . GLN A 1 317 ? 17.246 2.765 11.882 1.00 90.38 317 GLN A CA 1
ATOM 2582 C C . GLN A 1 317 ? 17.447 2.130 13.266 1.00 90.38 317 GLN A C 1
ATOM 2584 O O . GLN A 1 317 ? 18.473 1.496 13.509 1.00 90.38 317 GLN A O 1
ATOM 2589 N N . ARG A 1 318 ? 16.459 2.264 14.161 1.00 90.94 318 ARG A N 1
ATOM 2590 C CA . ARG A 1 318 ? 16.497 1.664 15.500 1.00 90.94 318 ARG A CA 1
ATOM 2591 C C . ARG A 1 318 ? 16.431 0.137 15.452 1.00 90.94 318 ARG A C 1
ATOM 2593 O O . ARG A 1 318 ? 17.212 -0.521 16.131 1.00 90.94 318 ARG A O 1
ATOM 2600 N N . GLU A 1 319 ? 15.506 -0.425 14.678 1.00 87.06 319 GLU A N 1
ATOM 2601 C CA . GLU A 1 319 ? 15.273 -1.878 14.623 1.00 87.06 319 GLU A CA 1
ATOM 2602 C C . GLU A 1 319 ? 16.386 -2.609 13.847 1.00 87.06 319 GLU A C 1
ATOM 2604 O O . GLU A 1 319 ? 16.781 -3.717 14.212 1.00 87.06 319 GLU A O 1
ATOM 2609 N N . MET A 1 320 ? 16.960 -1.968 12.823 1.00 82.62 320 MET A N 1
ATOM 2610 C CA . MET A 1 320 ? 18.070 -2.515 12.039 1.00 82.62 320 MET A CA 1
ATOM 2611 C C . MET A 1 320 ? 19.339 -2.715 12.874 1.00 82.62 320 MET A C 1
ATOM 2613 O O . MET A 1 320 ? 20.124 -3.600 12.562 1.00 82.62 320 MET A O 1
ATOM 2617 N N . GLY A 1 321 ? 19.538 -1.970 13.969 1.00 70.00 321 GLY A N 1
ATOM 2618 C CA . GLY A 1 321 ? 20.675 -2.191 14.874 1.00 70.00 321 GLY A CA 1
ATOM 2619 C C . GLY A 1 321 ? 20.792 -3.636 15.390 1.00 70.00 321 GLY A C 1
ATOM 2620 O O . GLY A 1 321 ? 21.883 -4.063 15.757 1.00 70.00 321 GLY A O 1
ATOM 2621 N N . ASN A 1 322 ? 19.691 -4.397 15.359 1.00 62.81 322 ASN A N 1
ATOM 2622 C CA . ASN A 1 322 ? 19.616 -5.795 15.783 1.00 62.81 322 ASN A CA 1
ATOM 2623 C C . ASN A 1 322 ? 19.475 -6.797 14.620 1.00 62.81 322 ASN A C 1
ATOM 2625 O O . ASN A 1 322 ? 19.373 -7.998 14.869 1.00 62.81 322 ASN A O 1
ATOM 2629 N N . LEU A 1 323 ? 19.430 -6.337 13.364 1.00 69.06 323 LEU A N 1
ATOM 2630 C CA . LEU A 1 323 ? 19.108 -7.158 12.194 1.00 69.06 323 LEU A CA 1
ATOM 2631 C C . LEU A 1 323 ? 20.130 -6.962 11.063 1.00 69.06 323 LEU A C 1
ATOM 2633 O O . LEU A 1 323 ? 20.643 -5.863 10.871 1.00 69.06 323 LEU A O 1
ATOM 2637 N N . PRO A 1 324 ? 20.427 -8.009 10.269 1.00 68.75 324 PRO A N 1
ATOM 2638 C CA . PRO A 1 324 ? 21.385 -7.902 9.167 1.00 68.75 324 PRO A CA 1
ATOM 2639 C C . PRO A 1 324 ? 20.900 -6.963 8.051 1.00 68.75 324 PRO A C 1
ATOM 2641 O O . PRO A 1 324 ? 21.708 -6.283 7.422 1.00 68.75 324 PRO A O 1
ATOM 2644 N N . SER A 1 325 ? 19.589 -6.917 7.808 1.00 80.56 325 SER A N 1
ATOM 2645 C CA . SER A 1 325 ? 18.927 -5.939 6.947 1.00 80.56 325 SER A CA 1
ATOM 2646 C C . SER A 1 325 ? 17.429 -5.889 7.264 1.00 80.56 325 SER A C 1
ATOM 2648 O O . SER A 1 325 ? 16.910 -6.762 7.956 1.00 80.56 325 SER A O 1
ATOM 2650 N N . LEU A 1 326 ? 16.764 -4.849 6.763 1.00 86.94 326 LEU A N 1
ATOM 2651 C CA . LEU A 1 326 ? 15.302 -4.710 6.704 1.00 86.94 326 LEU A CA 1
ATOM 2652 C C . LEU A 1 326 ? 14.797 -4.658 5.255 1.00 86.94 326 LEU A C 1
ATOM 2654 O O . LEU A 1 326 ? 13.639 -4.334 4.995 1.00 86.94 326 LEU A O 1
ATOM 2658 N N . PHE A 1 327 ? 15.691 -4.920 4.306 1.00 87.25 327 PHE A N 1
ATOM 2659 C CA . PHE A 1 327 ? 15.461 -4.863 2.874 1.00 87.25 327 PHE A CA 1
ATOM 2660 C C . PHE A 1 327 ? 15.895 -6.181 2.255 1.00 87.25 327 PHE A C 1
ATOM 2662 O O . PHE A 1 327 ? 16.731 -6.905 2.800 1.00 87.25 327 PHE A O 1
ATOM 2669 N N . LEU A 1 328 ? 15.327 -6.502 1.101 1.00 82.25 328 LEU A N 1
ATOM 2670 C CA . LEU A 1 328 ? 15.690 -7.712 0.386 1.00 82.25 328 LEU A CA 1
ATOM 2671 C C . LEU A 1 328 ? 17.189 -7.677 0.033 1.00 82.25 328 LEU A C 1
ATOM 2673 O O . LEU A 1 328 ? 17.649 -6.864 -0.766 1.00 82.25 328 LEU A O 1
ATOM 2677 N N . THR A 1 329 ? 17.968 -8.582 0.631 1.00 66.44 329 THR A N 1
ATOM 2678 C CA . THR A 1 329 ? 19.417 -8.690 0.416 1.00 66.44 329 THR A CA 1
ATOM 2679 C C . THR A 1 329 ? 19.700 -9.785 -0.609 1.00 66.44 329 THR A C 1
ATOM 2681 O O . THR A 1 329 ? 19.389 -10.955 -0.409 1.00 66.44 329 THR A O 1
ATOM 2684 N N . GLY A 1 330 ? 20.247 -9.414 -1.768 1.00 53.16 330 GLY A N 1
ATOM 2685 C CA . GLY A 1 330 ? 20.515 -10.385 -2.842 1.00 53.16 330 GLY A CA 1
ATOM 2686 C C . GLY A 1 330 ? 20.868 -9.788 -4.203 1.00 53.16 330 GLY A C 1
ATOM 2687 O O . GLY A 1 330 ? 21.279 -10.511 -5.106 1.00 53.16 330 GLY A O 1
ATOM 2688 N N . GLY A 1 331 ? 20.773 -8.468 -4.362 1.00 50.41 331 GLY A N 1
ATOM 2689 C CA . GLY A 1 331 ? 21.307 -7.761 -5.520 1.00 50.41 331 GLY A CA 1
ATOM 2690 C C . GLY A 1 331 ? 21.492 -6.281 -5.213 1.00 50.41 331 GLY A C 1
ATOM 2691 O O . GLY A 1 331 ? 20.737 -5.722 -4.430 1.00 50.41 331 GLY A O 1
ATOM 2692 N N . LEU A 1 332 ? 22.461 -5.638 -5.867 1.00 51.12 332 LEU A N 1
ATOM 2693 C CA . LEU A 1 332 ? 22.769 -4.199 -5.760 1.00 51.12 332 LEU A CA 1
ATOM 2694 C C . LEU A 1 332 ? 21.612 -3.257 -6.180 1.00 51.12 332 LEU A C 1
ATOM 2696 O O . LEU A 1 332 ? 21.826 -2.056 -6.305 1.00 51.12 332 LEU A O 1
ATOM 2700 N N . TYR A 1 333 ? 20.416 -3.785 -6.462 1.00 57.03 333 TYR A N 1
ATOM 2701 C CA . TYR A 1 333 ? 19.380 -3.099 -7.236 1.00 57.03 333 TYR A CA 1
ATOM 2702 C C . TYR A 1 333 ? 17.963 -3.191 -6.672 1.00 57.03 333 TYR A C 1
ATOM 2704 O O . TYR A 1 333 ? 17.112 -2.456 -7.183 1.00 57.03 333 TYR A O 1
ATOM 2712 N N . ASP A 1 334 ? 17.700 -4.081 -5.704 1.00 68.00 334 ASP A N 1
ATOM 2713 C CA . ASP A 1 334 ? 16.387 -4.146 -5.061 1.00 68.00 334 ASP A CA 1
ATOM 2714 C C . ASP A 1 334 ? 16.383 -3.353 -3.766 1.00 68.00 334 ASP A C 1
ATOM 2716 O O . ASP A 1 334 ? 17.302 -3.458 -2.961 1.00 68.00 334 ASP A O 1
ATOM 2720 N N . GLU A 1 335 ? 15.359 -2.533 -3.614 1.00 78.31 335 GLU A N 1
ATOM 2721 C CA . GLU A 1 335 ? 15.243 -1.492 -2.605 1.00 78.31 335 GLU A CA 1
ATOM 2722 C C . GLU A 1 335 ? 13.994 -1.715 -1.741 1.00 78.31 335 GLU A C 1
ATOM 2724 O O . GLU A 1 335 ? 13.668 -0.872 -0.908 1.00 78.31 335 GLU A O 1
ATOM 2729 N N . HIS A 1 336 ? 13.292 -2.840 -1.930 1.00 88.69 336 HIS A N 1
ATOM 2730 C CA . HIS A 1 336 ? 12.057 -3.141 -1.221 1.00 88.69 336 HIS A CA 1
ATOM 2731 C C . HIS A 1 336 ? 12.325 -3.695 0.186 1.00 88.69 336 HIS A C 1
ATOM 2733 O O . HIS A 1 336 ? 13.259 -4.488 0.374 1.00 88.69 336 HIS A O 1
ATOM 2739 N N . PRO A 1 337 ? 11.495 -3.321 1.180 1.00 90.25 337 PRO A N 1
ATOM 2740 C CA . PRO A 1 337 ? 11.554 -3.903 2.515 1.00 90.25 337 PRO A CA 1
ATOM 2741 C C . PRO A 1 337 ? 11.347 -5.419 2.475 1.00 90.25 337 PRO A C 1
ATOM 2743 O O . PRO A 1 337 ? 10.443 -5.884 1.781 1.00 90.25 337 PRO A O 1
ATOM 2746 N N . ASP A 1 338 ? 12.139 -6.169 3.243 1.00 88.62 338 ASP A N 1
ATOM 2747 C CA . ASP A 1 338 ? 11.971 -7.616 3.417 1.00 88.62 338 ASP A CA 1
ATOM 2748 C C . ASP A 1 338 ? 10.811 -7.948 4.377 1.00 88.62 338 ASP A C 1
ATOM 2750 O O . ASP A 1 338 ? 10.072 -7.069 4.821 1.00 88.62 338 ASP A O 1
ATOM 2754 N N . ALA A 1 339 ? 10.634 -9.224 4.728 1.00 89.31 339 ALA A N 1
ATOM 2755 C CA . ALA A 1 339 ? 9.560 -9.642 5.630 1.00 89.31 339 ALA A CA 1
ATOM 2756 C C . ALA A 1 339 ? 9.627 -8.970 7.020 1.00 89.31 339 ALA A C 1
ATOM 2758 O O . ALA A 1 339 ? 8.577 -8.750 7.630 1.00 89.31 339 ALA A O 1
ATOM 2759 N N . ALA A 1 340 ? 10.821 -8.624 7.516 1.00 88.44 340 ALA A N 1
ATOM 2760 C CA . ALA A 1 340 ? 10.995 -7.916 8.783 1.00 88.44 340 ALA A CA 1
ATOM 2761 C C . ALA A 1 340 ? 10.665 -6.421 8.634 1.00 88.44 340 ALA A C 1
ATOM 2763 O O . ALA A 1 340 ? 9.956 -5.858 9.470 1.00 88.44 340 ALA A O 1
ATOM 2764 N N . GLY A 1 341 ? 11.088 -5.787 7.537 1.00 90.19 341 GLY A N 1
ATOM 2765 C CA . GLY A 1 341 ? 10.681 -4.421 7.199 1.00 90.19 341 GLY A CA 1
ATOM 2766 C C . GLY A 1 341 ? 9.159 -4.291 7.036 1.00 90.19 341 GLY A C 1
ATOM 2767 O O . GLY A 1 341 ? 8.538 -3.391 7.611 1.00 90.19 341 GLY A O 1
ATOM 2768 N N . GLN A 1 342 ? 8.529 -5.237 6.332 1.00 93.56 342 GLN A N 1
ATOM 2769 C CA . GLN A 1 342 ? 7.071 -5.325 6.177 1.00 93.56 342 GLN A CA 1
ATOM 2770 C C . GLN A 1 342 ? 6.354 -5.510 7.521 1.00 93.56 342 GLN A C 1
ATOM 2772 O O . GLN A 1 342 ? 5.336 -4.861 7.760 1.00 93.56 342 GLN A O 1
ATOM 2777 N N . TYR A 1 343 ? 6.900 -6.336 8.420 1.00 94.06 343 TYR A N 1
ATOM 2778 C CA . TYR A 1 343 ? 6.377 -6.510 9.778 1.00 94.06 343 TYR A CA 1
ATOM 2779 C C . TYR A 1 343 ? 6.391 -5.193 10.563 1.00 94.06 343 TYR A C 1
ATOM 2781 O O . TYR A 1 343 ? 5.376 -4.803 11.139 1.00 94.06 343 TYR A O 1
ATOM 2789 N N . ILE A 1 344 ? 7.519 -4.473 10.562 1.00 92.50 344 ILE A N 1
ATOM 2790 C CA . ILE A 1 344 ? 7.642 -3.189 11.269 1.00 92.50 344 ILE A CA 1
ATOM 2791 C C . ILE A 1 344 ? 6.662 -2.173 10.679 1.00 92.50 344 ILE A C 1
ATOM 2793 O O . ILE A 1 344 ? 5.932 -1.527 11.423 1.00 92.50 344 ILE A O 1
ATOM 2797 N N . LYS A 1 345 ? 6.585 -2.077 9.347 1.00 96.94 345 LYS A N 1
ATOM 2798 C CA . LYS A 1 345 ? 5.614 -1.220 8.654 1.00 96.94 345 LYS A CA 1
ATOM 2799 C C . LYS A 1 345 ? 4.185 -1.528 9.100 1.00 96.94 345 LYS A C 1
ATOM 2801 O O . LYS A 1 345 ? 3.460 -0.616 9.487 1.00 96.94 345 LYS A O 1
ATOM 2806 N N . ALA A 1 346 ? 3.792 -2.801 9.085 1.00 96.44 346 ALA A N 1
ATOM 2807 C CA . ALA A 1 346 ? 2.471 -3.221 9.533 1.00 96.44 346 ALA A CA 1
ATOM 2808 C C . ALA A 1 346 ? 2.209 -2.824 10.986 1.00 96.44 346 ALA A C 1
ATOM 2810 O O . ALA A 1 346 ? 1.123 -2.340 11.282 1.00 96.44 346 ALA A O 1
ATOM 2811 N N . ARG A 1 347 ? 3.186 -3.006 11.886 1.00 95.31 347 ARG A N 1
ATOM 2812 C CA . ARG A 1 347 ? 3.052 -2.690 13.319 1.00 95.31 347 ARG A CA 1
ATOM 2813 C C . ARG A 1 347 ? 2.700 -1.223 13.539 1.00 95.31 347 ARG A C 1
ATOM 2815 O O . ARG A 1 347 ? 1.787 -0.919 14.301 1.00 95.31 347 ARG A O 1
ATOM 2822 N N . GLU A 1 348 ? 3.407 -0.326 12.861 1.00 97.00 348 GLU A N 1
ATOM 2823 C CA . GLU A 1 348 ? 3.173 1.113 13.002 1.00 97.00 348 GLU A CA 1
ATOM 2824 C C . GLU A 1 348 ? 1.853 1.539 12.342 1.00 97.00 348 GLU A C 1
ATOM 2826 O O . GLU A 1 348 ? 1.095 2.316 12.922 1.00 97.00 348 GLU A O 1
ATOM 2831 N N . ILE A 1 349 ? 1.516 0.965 11.177 1.00 96.69 349 ILE A N 1
ATOM 2832 C CA . ILE A 1 349 ? 0.209 1.182 10.535 1.00 96.69 349 ILE A CA 1
ATOM 2833 C C . ILE A 1 349 ? -0.926 0.706 11.450 1.00 96.69 349 ILE A C 1
ATOM 2835 O O . ILE A 1 349 ? -1.906 1.423 11.625 1.00 96.69 349 ILE A O 1
ATOM 2839 N N . TYR A 1 350 ? -0.795 -0.472 12.065 1.00 92.44 350 TYR A N 1
ATOM 2840 C CA . TYR A 1 350 ? -1.777 -1.020 13.002 1.00 92.44 350 TYR A CA 1
ATOM 2841 C C . TYR A 1 350 ? -2.010 -0.070 14.179 1.00 92.44 350 TYR A C 1
ATOM 2843 O O . TYR A 1 350 ? -3.156 0.231 14.507 1.00 92.44 350 TYR A O 1
ATOM 2851 N N . ALA A 1 351 ? -0.932 0.438 14.785 1.00 90.88 351 ALA A N 1
ATOM 2852 C CA . ALA A 1 351 ? -1.011 1.337 15.930 1.00 90.88 351 ALA A CA 1
ATOM 2853 C C . ALA A 1 351 ? -1.749 2.647 15.602 1.00 90.88 351 ALA A C 1
ATOM 2855 O O . ALA A 1 351 ? -2.595 3.082 16.384 1.00 90.88 351 ALA A O 1
ATOM 2856 N N . GLU A 1 352 ? -1.476 3.261 14.448 1.00 93.62 352 GLU A N 1
ATOM 2857 C CA . GLU A 1 352 ? -2.168 4.489 14.030 1.00 93.62 352 GLU A CA 1
ATOM 2858 C C . GLU A 1 352 ? -3.605 4.238 13.560 1.00 93.62 352 GLU A C 1
ATOM 2860 O O . GLU A 1 352 ? -4.510 4.997 13.911 1.00 93.62 352 GLU A O 1
ATOM 2865 N N . LEU A 1 353 ? -3.858 3.146 12.830 1.00 88.62 353 LEU A N 1
ATOM 2866 C CA . LEU A 1 353 ? -5.219 2.759 12.450 1.00 88.62 353 LEU A CA 1
ATOM 2867 C C . LEU A 1 353 ? -6.083 2.498 13.681 1.00 88.62 353 LEU A C 1
ATOM 2869 O O . LEU A 1 353 ? -7.247 2.896 13.698 1.00 88.62 353 LEU A O 1
ATOM 2873 N N . LYS A 1 354 ? -5.518 1.883 14.726 1.00 82.81 354 LYS A N 1
ATOM 2874 C CA . LYS A 1 354 ? -6.230 1.645 15.980 1.00 82.81 354 LYS A CA 1
ATOM 2875 C C . LYS A 1 354 ? -6.718 2.952 16.602 1.00 82.81 354 LYS A C 1
ATOM 2877 O O . LYS A 1 354 ? -7.904 3.062 16.890 1.00 82.81 354 LYS A O 1
ATOM 2882 N N . LYS A 1 355 ? -5.852 3.967 16.698 1.00 85.50 355 LYS A N 1
ATOM 2883 C CA . LYS A 1 355 ? -6.217 5.310 17.187 1.00 85.50 355 LYS A CA 1
ATOM 2884 C C . LYS A 1 355 ? -7.296 5.963 16.321 1.00 85.50 355 LYS A C 1
ATOM 2886 O O . LYS A 1 355 ? -8.254 6.533 16.842 1.00 85.50 355 LYS A O 1
ATOM 2891 N N . ALA A 1 356 ? -7.154 5.875 14.996 1.00 80.25 356 ALA A N 1
ATOM 2892 C CA . ALA A 1 356 ? -8.112 6.456 14.060 1.00 80.25 356 ALA A CA 1
ATOM 2893 C C . ALA A 1 356 ? -9.507 5.824 14.217 1.00 80.25 356 ALA A C 1
ATOM 2895 O O . ALA A 1 356 ? -10.502 6.534 14.349 1.00 80.25 356 ALA A O 1
ATOM 2896 N N . LEU A 1 357 ? -9.576 4.499 14.295 1.00 73.75 357 LEU A N 1
ATOM 2897 C CA . LEU A 1 357 ? -10.818 3.752 14.489 1.00 73.75 357 LEU A CA 1
ATOM 2898 C C . LEU A 1 357 ? -11.388 3.918 15.914 1.00 73.75 357 LEU A C 1
ATOM 2900 O O . LEU A 1 357 ? -12.602 4.018 16.081 1.00 73.75 357 LEU A O 1
ATOM 2904 N N . GLU A 1 358 ? -10.543 4.014 16.948 1.00 71.81 358 GLU A N 1
ATOM 2905 C CA . GLU A 1 358 ? -10.939 4.361 18.326 1.00 71.81 358 GLU A CA 1
ATOM 2906 C C . GLU A 1 358 ? -11.636 5.722 18.374 1.00 71.81 358 GLU A C 1
ATOM 2908 O O . GLU A 1 358 ? -12.699 5.848 18.980 1.00 71.81 358 GLU A O 1
ATOM 2913 N N . SER A 1 359 ? -11.087 6.723 17.677 1.00 66.69 359 SER A N 1
ATOM 2914 C CA . SER A 1 359 ? -11.675 8.067 17.605 1.00 66.69 359 SER A CA 1
ATOM 2915 C C . SER A 1 359 ? -13.059 8.088 16.944 1.00 66.69 359 SER A C 1
ATOM 2917 O O . SER A 1 359 ? -13.878 8.956 17.242 1.00 66.69 359 SER A O 1
ATOM 2919 N N . GLN A 1 360 ? -13.351 7.096 16.099 1.00 65.62 360 GLN A N 1
ATOM 2920 C CA . GLN A 1 360 ? -14.665 6.880 15.489 1.00 65.62 360 GLN A CA 1
ATOM 2921 C C . GLN A 1 360 ? -15.591 5.996 16.341 1.00 65.62 360 GLN A C 1
ATOM 2923 O O . GLN A 1 360 ? -16.693 5.661 15.916 1.00 65.62 360 GLN A O 1
ATOM 2928 N N . GLY A 1 361 ? -15.157 5.610 17.545 1.00 54.91 361 GLY A N 1
ATOM 2929 C CA . GLY A 1 361 ? -15.908 4.761 18.466 1.00 54.91 361 GLY A CA 1
ATOM 2930 C C . GLY A 1 361 ? -15.855 3.268 18.141 1.00 54.91 361 GLY A C 1
ATOM 2931 O O . GLY A 1 361 ? -16.513 2.488 18.826 1.00 54.91 361 GLY A O 1
ATOM 2932 N N . PHE A 1 362 ? -15.061 2.843 17.152 1.00 56.84 362 PHE A N 1
ATOM 2933 C CA . PHE A 1 362 ? -15.049 1.457 16.679 1.00 56.84 362 PHE A CA 1
ATOM 2934 C C . PHE A 1 362 ? -14.572 0.478 17.760 1.00 56.84 362 PHE A C 1
ATOM 2936 O O . PHE A 1 362 ? -15.185 -0.560 17.989 1.00 56.84 362 PHE A O 1
ATOM 2943 N N . PHE A 1 363 ? -13.498 0.828 18.472 1.00 44.84 363 PHE A N 1
ATOM 2944 C CA . PHE A 1 363 ? -12.922 -0.014 19.527 1.00 44.84 363 PHE A CA 1
ATOM 2945 C C . PHE A 1 363 ? -13.504 0.245 20.921 1.00 44.84 363 PHE A C 1
ATOM 2947 O O . PHE A 1 363 ? -13.376 -0.616 21.790 1.00 44.84 363 PHE A O 1
ATOM 2954 N N . ASN A 1 364 ? -14.239 1.345 21.123 1.00 39.53 364 ASN A N 1
ATOM 2955 C CA . ASN A 1 364 ? -15.033 1.554 22.344 1.00 39.53 364 ASN A CA 1
ATOM 2956 C C . ASN A 1 364 ? -16.132 0.482 22.499 1.00 39.53 364 ASN A C 1
ATOM 2958 O O . ASN A 1 364 ? -16.612 0.240 23.602 1.00 39.53 364 ASN A O 1
ATOM 2962 N N . PHE A 1 365 ? -16.477 -0.205 21.405 1.00 36.50 365 PHE A N 1
ATOM 2963 C CA . PHE A 1 365 ? -17.337 -1.387 21.374 1.00 36.50 365 PHE A CA 1
ATOM 2964 C C . PHE A 1 365 ? -16.661 -2.666 21.911 1.00 36.50 365 PHE A C 1
ATOM 2966 O O . PHE A 1 365 ? -17.352 -3.562 22.389 1.00 36.50 365 PHE A O 1
ATOM 2973 N N . TYR A 1 366 ? -15.324 -2.761 21.845 1.00 35.03 366 TYR A N 1
ATOM 2974 C CA . TYR A 1 366 ? -14.553 -3.982 22.137 1.00 35.03 366 TYR A CA 1
ATOM 2975 C C . TYR A 1 366 ? -13.681 -3.896 23.399 1.00 35.03 366 TYR A C 1
ATOM 2977 O O . TYR A 1 366 ? -13.373 -4.925 23.993 1.00 35.03 366 TYR A O 1
ATOM 2985 N N . ALA A 1 367 ? -13.321 -2.691 23.852 1.00 31.28 367 ALA A N 1
ATOM 2986 C CA . ALA A 1 367 ? -12.530 -2.468 25.069 1.00 31.28 367 ALA A CA 1
ATOM 2987 C C . ALA A 1 367 ? -13.285 -2.798 26.382 1.00 31.28 367 ALA A C 1
ATOM 2989 O O . ALA A 1 367 ? -12.728 -2.699 27.470 1.00 31.28 367 ALA A O 1
ATOM 2990 N N . GLY A 1 368 ? -14.558 -3.199 26.302 1.00 32.59 368 GLY A N 1
ATOM 2991 C CA . GLY A 1 368 ? -15.424 -3.484 27.451 1.00 32.59 368 GLY A CA 1
ATOM 2992 C C . GLY A 1 368 ? -15.311 -4.883 28.067 1.00 32.59 368 GLY A C 1
ATOM 2993 O O . GLY A 1 368 ? -16.112 -5.201 28.946 1.00 32.59 368 GLY A O 1
ATOM 2994 N N . PHE A 1 369 ? -14.358 -5.713 27.631 1.00 34.09 369 PHE A N 1
ATOM 2995 C CA . PHE A 1 369 ? -14.062 -7.023 28.230 1.00 34.09 369 PHE A CA 1
ATOM 2996 C C . PHE A 1 369 ? -12.601 -7.121 28.687 1.00 34.09 369 PHE A C 1
ATOM 2998 O O . PHE A 1 369 ? -11.952 -8.156 28.538 1.00 34.09 369 PHE A O 1
ATOM 3005 N N . ASP A 1 370 ? -12.060 -6.048 29.263 1.00 29.16 370 ASP A N 1
ATOM 3006 C CA . ASP A 1 370 ? -10.849 -6.178 30.066 1.00 29.16 370 ASP A CA 1
ATOM 3007 C C . ASP A 1 370 ? -11.181 -6.998 31.314 1.00 29.16 370 ASP A C 1
ATOM 3009 O O . ASP A 1 370 ? -12.043 -6.610 32.097 1.00 29.16 370 ASP A O 1
ATOM 3013 N N . LYS A 1 371 ? -10.531 -8.168 31.421 1.00 34.00 371 LYS A N 1
ATOM 3014 C CA . LYS A 1 371 ? -10.502 -9.104 32.558 1.00 34.00 371 LYS A CA 1
ATOM 3015 C C . LYS A 1 371 ? -11.690 -8.965 33.509 1.00 34.00 371 LYS A C 1
ATOM 3017 O O . LYS A 1 371 ? -11.666 -8.135 34.411 1.00 34.00 371 LYS A O 1
ATOM 3022 N N . ALA A 1 372 ? -12.650 -9.881 33.385 1.00 34.12 372 ALA A N 1
ATOM 3023 C CA . ALA A 1 372 ? -13.530 -10.230 34.489 1.00 34.12 372 ALA A CA 1
ATOM 3024 C C . ALA A 1 372 ? -12.690 -10.378 35.771 1.00 34.12 372 ALA A C 1
ATOM 3026 O O . ALA A 1 372 ? -12.007 -11.387 35.960 1.00 34.12 372 ALA A O 1
ATOM 3027 N N . GLU A 1 373 ? -12.705 -9.369 36.642 1.00 30.77 373 GLU A N 1
ATOM 3028 C CA . GLU A 1 373 ? -12.332 -9.580 38.026 1.00 30.77 373 GLU A CA 1
ATOM 3029 C C . GLU A 1 373 ? -13.392 -10.528 38.567 1.00 30.77 373 GLU A C 1
ATOM 3031 O O . GLU A 1 373 ? -14.539 -10.152 38.803 1.00 30.77 373 GLU A O 1
ATOM 3036 N N . VAL A 1 374 ? -13.019 -11.796 38.724 1.00 35.22 374 VAL A N 1
ATOM 3037 C CA . VAL A 1 374 ? -13.805 -12.768 39.479 1.00 35.22 374 VAL A CA 1
ATOM 3038 C C . VAL A 1 374 ? -13.656 -12.399 40.958 1.00 35.22 374 VAL A C 1
ATOM 3040 O O . VAL A 1 374 ? -13.038 -13.105 41.747 1.00 35.22 374 VAL A O 1
ATOM 3043 N N . SER A 1 375 ? -14.179 -11.238 41.350 1.00 30.73 375 SER A N 1
ATOM 3044 C CA . SER A 1 375 ? -14.294 -10.830 42.744 1.00 30.73 375 SER A CA 1
ATOM 3045 C C . SER A 1 375 ? -15.736 -11.078 43.193 1.00 30.73 375 SER A C 1
ATOM 3047 O O . SER A 1 375 ? -16.593 -10.208 43.267 1.00 30.73 375 SER A O 1
ATOM 3049 N N . GLY A 1 376 ? -16.021 -12.349 43.486 1.00 36.56 376 GLY A N 1
ATOM 3050 C CA . GLY A 1 376 ? -17.241 -12.758 44.181 1.00 36.56 376 GLY A CA 1
ATOM 3051 C C . GLY A 1 376 ? -18.511 -12.821 43.323 1.00 36.56 376 GLY A C 1
ATOM 3052 O O . GLY A 1 376 ? -19.287 -11.881 43.261 1.00 36.56 376 GLY A O 1
ATOM 3053 N N . LYS A 1 377 ? -18.828 -14.013 42.801 1.00 44.31 377 LYS A N 1
ATOM 3054 C CA . LYS A 1 377 ? -20.164 -14.456 42.323 1.00 44.31 377 LYS A CA 1
ATOM 3055 C C . LYS A 1 377 ? -20.881 -13.618 41.242 1.00 44.31 377 LYS A C 1
ATOM 3057 O O . LYS A 1 377 ? -21.963 -14.030 40.831 1.00 44.31 377 LYS A O 1
ATOM 3062 N N . ALA A 1 378 ? -20.351 -12.487 40.794 1.00 43.19 378 ALA A N 1
ATOM 3063 C CA . ALA A 1 378 ? -20.910 -11.654 39.734 1.00 43.19 378 ALA A CA 1
ATOM 3064 C C . ALA A 1 378 ? -19.815 -11.325 38.720 1.00 43.19 378 ALA A C 1
ATOM 3066 O O . ALA A 1 378 ? -18.652 -11.171 39.087 1.00 43.19 378 ALA A O 1
ATOM 3067 N N . THR A 1 379 ? -20.188 -11.247 37.450 1.00 52.19 379 THR A N 1
ATOM 3068 C CA . THR A 1 379 ? -19.277 -10.869 36.372 1.00 52.19 379 THR A CA 1
ATOM 3069 C C . THR A 1 379 ? -19.888 -9.697 35.619 1.00 52.19 379 THR A C 1
ATOM 3071 O O . THR A 1 379 ? -21.107 -9.627 35.450 1.00 52.19 379 THR A O 1
ATOM 3074 N N . THR A 1 380 ? -19.046 -8.751 35.221 1.00 46.06 380 THR A N 1
ATOM 3075 C CA . THR A 1 380 ? -19.445 -7.489 34.596 1.00 46.06 380 THR A CA 1
ATOM 3076 C C . THR A 1 380 ? -18.750 -7.333 33.243 1.00 46.06 380 THR A C 1
ATOM 3078 O O . THR A 1 380 ? -17.653 -7.850 33.034 1.00 46.06 380 THR A O 1
ATOM 3081 N N . GLY A 1 381 ? -19.404 -6.661 32.298 1.00 50.53 381 GLY A N 1
ATOM 3082 C CA . GLY A 1 381 ? -18.858 -6.326 30.982 1.00 50.53 381 GLY A CA 1
ATOM 3083 C C . GLY A 1 381 ? -19.551 -5.092 30.408 1.00 50.53 381 GLY A C 1
ATOM 3084 O O . GLY A 1 381 ? -20.716 -4.843 30.707 1.00 50.53 381 GLY A O 1
ATOM 3085 N N . ARG A 1 382 ? -18.855 -4.290 29.599 1.00 44.88 382 ARG A N 1
ATOM 3086 C CA . ARG A 1 382 ? -19.436 -3.094 28.954 1.00 44.88 382 ARG A CA 1
ATOM 3087 C C . ARG A 1 382 ? -19.737 -3.355 27.481 1.00 44.88 382 ARG A C 1
ATOM 3089 O O . ARG A 1 382 ? -18.952 -4.002 26.794 1.00 44.88 382 ARG A O 1
ATOM 3096 N N . LEU A 1 383 ? -20.863 -2.833 27.000 1.00 48.12 383 LEU A N 1
ATOM 3097 C CA . LEU A 1 383 ? -21.365 -3.006 25.636 1.00 48.12 383 LEU A CA 1
ATOM 3098 C C . LEU A 1 383 ? -21.918 -1.673 25.113 1.00 48.12 383 LEU A C 1
ATOM 3100 O O . LEU A 1 383 ? -22.659 -1.000 25.816 1.00 48.12 383 LEU A O 1
ATOM 3104 N N . TRP A 1 384 ? -21.633 -1.299 23.868 1.00 45.47 384 TRP A N 1
ATOM 3105 C CA . TRP A 1 384 ? -22.340 -0.200 23.193 1.00 45.47 384 TRP A CA 1
ATOM 3106 C C . TRP A 1 384 ? -23.425 -0.757 22.264 1.00 45.47 384 TRP A C 1
ATOM 3108 O O . TRP A 1 384 ? -23.216 -1.787 21.627 1.00 45.47 384 TRP A O 1
ATOM 3118 N N . VAL A 1 385 ? -24.592 -0.112 22.188 1.00 50.06 385 VAL A N 1
ATOM 3119 C CA . VAL A 1 385 ? -25.735 -0.594 21.391 1.00 50.06 385 VAL A CA 1
ATOM 3120 C C . VAL A 1 385 ? -25.902 0.278 20.133 1.00 50.06 385 VAL A C 1
ATOM 3122 O O . VAL A 1 385 ? -26.245 1.454 20.263 1.00 50.06 385 VAL A O 1
ATOM 3125 N N . PRO A 1 386 ? -25.681 -0.250 18.912 1.00 41.97 386 PRO A N 1
ATOM 3126 C CA . PRO A 1 386 ? -25.811 0.526 17.675 1.00 41.97 386 PRO A CA 1
ATOM 3127 C C . PRO A 1 386 ? -27.269 0.883 17.341 1.00 41.97 386 PRO A C 1
ATOM 3129 O O . PRO A 1 386 ? -28.201 0.209 17.774 1.00 41.97 386 PRO A O 1
ATOM 3132 N N . HIS A 1 387 ? -27.468 1.921 16.522 1.00 39.50 387 HIS A N 1
ATOM 3133 C CA . HIS A 1 387 ? -28.782 2.357 16.026 1.00 39.50 387 HIS A CA 1
ATOM 3134 C C . HIS A 1 387 ? -29.168 1.750 14.666 1.00 39.50 387 HIS A C 1
ATOM 3136 O O . HIS A 1 387 ? -28.337 1.641 13.763 1.00 39.50 387 HIS A O 1
ATOM 3142 N N . GLY A 1 388 ? -30.469 1.489 14.481 1.00 43.41 388 GLY A N 1
ATOM 3143 C CA . GLY A 1 388 ? -31.104 1.155 13.195 1.00 43.41 388 GLY A CA 1
ATOM 3144 C C . GLY A 1 388 ? -31.334 -0.343 12.977 1.00 43.41 388 GLY A C 1
ATOM 3145 O O . GLY A 1 388 ? -31.209 -1.119 13.918 1.00 43.41 388 GLY A O 1
ATOM 3146 N N . ASP A 1 389 ? -31.629 -0.738 11.727 1.00 39.59 389 ASP A N 1
ATOM 3147 C CA . ASP A 1 389 ? -31.792 -2.127 11.224 1.00 39.59 389 ASP A CA 1
ATOM 3148 C C . ASP A 1 389 ? -30.509 -2.997 11.358 1.00 39.59 389 ASP A C 1
ATOM 3150 O O . ASP A 1 389 ? -30.222 -3.877 10.539 1.00 39.59 389 ASP A O 1
ATOM 3154 N N . ALA A 1 390 ? -29.671 -2.712 12.353 1.00 37.78 390 ALA A N 1
ATOM 3155 C CA . ALA A 1 390 ? -28.494 -3.478 12.696 1.00 37.78 390 ALA A CA 1
ATOM 3156 C C . ALA A 1 390 ? -28.939 -4.865 13.197 1.00 37.78 390 ALA A C 1
ATOM 3158 O O . ALA A 1 390 ? -29.786 -4.954 14.090 1.00 37.78 390 ALA A O 1
ATOM 3159 N N . PRO A 1 391 ? -28.405 -5.958 12.626 1.00 39.22 391 PRO A N 1
ATOM 3160 C CA . PRO A 1 391 ? -28.826 -7.297 13.000 1.00 39.22 391 PRO A CA 1
ATOM 3161 C C . PRO A 1 391 ? -28.558 -7.569 14.481 1.00 39.22 391 PRO A C 1
ATOM 3163 O O . PRO A 1 391 ? -27.576 -7.088 15.050 1.00 39.22 391 PRO A O 1
ATOM 3166 N N . SER A 1 392 ? -29.434 -8.372 15.089 1.00 35.94 392 SER A N 1
ATOM 3167 C CA . SER A 1 392 ? -29.304 -8.833 16.469 1.00 35.94 392 SER A CA 1
ATOM 3168 C C . SER A 1 392 ? -27.899 -9.391 16.730 1.00 35.94 392 SER A C 1
ATOM 3170 O O . SER A 1 392 ? -27.356 -10.155 15.928 1.00 35.94 392 SER A O 1
ATOM 3172 N N . LEU A 1 393 ? -27.320 -9.011 17.867 1.00 37.34 393 LEU A N 1
ATOM 3173 C CA . LEU A 1 393 ? -25.979 -9.397 18.289 1.00 37.34 393 LEU A CA 1
ATOM 3174 C C . LEU A 1 393 ? -25.981 -10.882 18.700 1.00 37.34 393 LEU A C 1
ATOM 3176 O O . LEU A 1 393 ? -26.588 -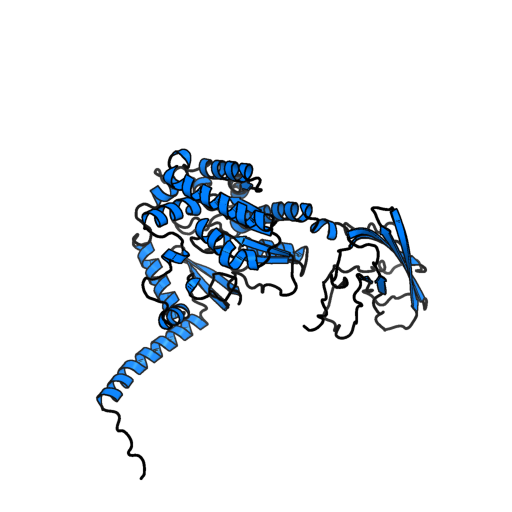11.247 19.707 1.00 37.34 393 LEU A O 1
ATOM 3180 N N . VAL A 1 394 ? -25.316 -11.758 17.939 1.00 34.50 394 VAL A N 1
ATOM 3181 C CA . VAL A 1 394 ? -25.209 -13.194 18.265 1.00 34.50 394 VAL A CA 1
ATOM 3182 C C . VAL A 1 394 ? -23.779 -13.525 18.662 1.00 34.50 394 VAL A C 1
ATOM 3184 O O . VAL A 1 394 ? -22.843 -13.246 17.928 1.00 34.50 394 VAL A O 1
ATOM 3187 N N . MET A 1 395 ? -23.591 -14.129 19.830 1.00 35.97 395 MET A N 1
ATOM 3188 C CA . MET A 1 395 ? -22.272 -14.431 20.401 1.00 35.97 395 MET A CA 1
ATOM 3189 C C . MET A 1 395 ? -21.859 -15.903 20.160 1.00 35.97 395 MET A C 1
ATOM 3191 O O . MET A 1 395 ? -22.658 -16.805 20.423 1.00 35.97 395 MET A O 1
ATOM 3195 N N . HIS A 1 396 ? -20.622 -16.184 19.703 1.00 29.81 396 HIS A N 1
ATOM 3196 C CA . HIS A 1 396 ? -20.107 -17.553 19.428 1.00 29.81 396 HIS A CA 1
ATOM 3197 C C . HIS A 1 396 ? -18.617 -17.777 19.778 1.00 29.81 396 HIS A C 1
ATOM 3199 O O . HIS A 1 396 ? -17.794 -16.939 19.443 1.00 29.81 396 HIS A O 1
ATOM 3205 N N . PHE A 1 397 ? -18.265 -18.948 20.351 1.00 29.06 397 PHE A N 1
ATOM 3206 C CA . PHE A 1 397 ? -16.906 -19.531 20.490 1.00 29.06 397 PHE A CA 1
ATOM 3207 C C . PHE A 1 397 ? -16.945 -21.080 20.635 1.00 29.06 397 PHE A C 1
ATOM 3209 O O . PHE A 1 397 ? -17.435 -21.597 21.631 1.00 29.06 397 PHE A O 1
ATOM 3216 N N . GLY A 1 398 ? -16.381 -21.800 19.643 1.00 25.19 398 GLY A N 1
ATOM 3217 C CA . GLY A 1 398 ? -15.930 -23.220 19.639 1.00 25.19 398 GLY A CA 1
ATOM 3218 C C . GLY A 1 398 ? -16.943 -24.353 19.952 1.00 25.19 398 GLY A C 1
ATOM 3219 O O . GLY A 1 398 ? -17.793 -24.242 20.816 1.00 25.19 398 GLY A O 1
ATOM 3220 N N . ALA A 1 399 ? -16.946 -25.552 19.359 1.00 23.48 399 ALA A N 1
ATOM 3221 C CA . ALA A 1 399 ? -16.412 -26.098 18.115 1.00 23.48 399 ALA A CA 1
ATOM 3222 C C . ALA A 1 399 ? -17.617 -26.568 17.270 1.00 23.48 399 ALA A C 1
ATOM 3224 O O . ALA A 1 399 ? -18.587 -27.073 17.836 1.00 23.48 399 ALA A O 1
ATOM 3225 N N . ARG A 1 400 ? -17.555 -26.377 15.939 1.00 30.22 400 ARG A N 1
ATOM 3226 C CA . ARG A 1 400 ? -18.494 -26.865 14.897 1.00 30.22 400 ARG A CA 1
ATOM 3227 C C . ARG A 1 400 ? -19.785 -27.514 15.433 1.00 30.22 400 ARG A C 1
ATOM 3229 O O . ARG A 1 400 ? -19.823 -28.727 15.614 1.00 30.22 400 ARG A O 1
ATOM 3236 N N . LEU A 1 401 ? -20.865 -26.751 15.609 1.00 28.55 401 LEU A N 1
ATOM 3237 C CA . LEU A 1 401 ? -22.203 -27.334 15.764 1.00 28.55 401 LEU A CA 1
ATOM 3238 C C . LEU A 1 401 ? -23.296 -26.451 15.153 1.00 28.55 401 LEU A C 1
ATOM 3240 O O . LEU A 1 401 ? -23.210 -25.229 15.133 1.00 28.55 401 LEU A O 1
ATOM 3244 N N . ALA A 1 402 ? -24.283 -27.132 14.577 1.00 30.28 402 ALA A N 1
ATOM 3245 C CA . ALA A 1 402 ? -25.230 -26.639 13.591 1.00 30.28 402 ALA A CA 1
ATOM 3246 C C . ALA A 1 402 ? -26.307 -25.704 14.171 1.00 30.28 402 ALA A C 1
ATOM 3248 O O . ALA A 1 402 ? -27.213 -26.160 14.861 1.00 30.28 402 ALA A O 1
ATOM 3249 N N . TYR A 1 403 ? -26.285 -24.423 13.797 1.00 32.41 403 TYR A N 1
ATOM 3250 C CA . TYR A 1 403 ? -27.384 -23.484 14.051 1.00 32.41 403 TYR A CA 1
ATOM 3251 C C . TYR A 1 403 ? -28.115 -23.156 12.747 1.00 32.41 403 TYR A C 1
ATOM 3253 O O . TYR A 1 403 ? -27.905 -22.118 12.133 1.00 32.41 403 TYR A O 1
ATOM 3261 N N . ARG A 1 404 ? -28.982 -24.070 12.297 1.00 31.08 404 ARG A N 1
ATOM 3262 C CA . ARG A 1 404 ? -29.882 -23.833 11.151 1.00 31.08 404 ARG A CA 1
ATOM 3263 C C . ARG A 1 404 ? -31.256 -23.256 11.543 1.00 31.08 404 ARG A C 1
ATOM 3265 O O . ARG A 1 404 ? -32.061 -23.023 10.648 1.00 31.08 404 ARG A O 1
ATOM 3272 N N . HIS A 1 405 ? -31.548 -23.017 12.833 1.00 33.25 405 HIS A N 1
ATOM 3273 C CA . HIS A 1 405 ? -32.944 -22.838 13.287 1.00 33.25 405 HIS A CA 1
ATOM 3274 C C . HIS A 1 405 ? -33.239 -21.761 14.358 1.00 33.25 405 HIS A C 1
ATOM 3276 O O . HIS A 1 405 ? -34.376 -21.701 14.821 1.00 33.25 405 HIS A O 1
ATOM 3282 N N . LEU A 1 406 ? -32.303 -20.881 14.743 1.00 35.81 406 LEU A N 1
ATOM 3283 C CA . LEU A 1 406 ? -32.640 -19.744 15.623 1.00 35.81 406 LEU A CA 1
ATOM 3284 C C . LEU A 1 406 ? -33.286 -18.611 14.804 1.00 35.81 406 LEU A C 1
ATOM 3286 O O . LEU A 1 406 ? -32.663 -18.069 13.893 1.00 35.81 406 LEU A O 1
ATOM 3290 N N . LYS A 1 407 ? -34.542 -18.265 15.117 1.00 37.09 407 LYS A N 1
ATOM 3291 C CA . LYS A 1 407 ? -35.218 -17.057 14.616 1.00 37.09 407 LYS A CA 1
ATOM 3292 C C . LYS A 1 407 ? -35.002 -15.932 15.626 1.00 37.09 407 LYS A C 1
ATOM 3294 O O . LYS A 1 407 ? -35.589 -15.972 16.703 1.00 37.09 407 LYS A O 1
ATOM 3299 N N . LEU A 1 408 ? -34.163 -14.962 15.287 1.00 43.53 408 LEU A N 1
ATOM 3300 C CA . LEU A 1 408 ? -34.020 -13.721 16.051 1.00 43.53 408 LEU A CA 1
ATOM 3301 C C . LEU A 1 408 ? -35.015 -12.688 15.505 1.00 43.53 408 LEU A C 1
ATOM 3303 O O . LEU A 1 408 ? -35.324 -12.705 14.313 1.00 43.53 408 LEU A O 1
ATOM 3307 N N . GLY A 1 409 ? -35.578 -11.863 16.391 1.00 40.06 409 GLY A N 1
ATOM 3308 C CA . GLY A 1 409 ? -36.489 -10.776 16.018 1.00 40.06 409 GLY A CA 1
ATOM 3309 C C . GLY A 1 409 ? -35.748 -9.586 15.399 1.00 40.06 409 GLY A C 1
ATOM 3310 O O . GLY A 1 409 ? -34.525 -9.555 15.396 1.00 40.06 409 GLY A O 1
ATOM 3311 N N . GLU A 1 410 ? -36.483 -8.590 14.899 1.00 44.44 410 GLU A N 1
ATOM 3312 C CA . GLU A 1 410 ? -35.916 -7.405 14.222 1.00 44.44 410 GLU A CA 1
ATOM 3313 C C . GLU A 1 410 ? -35.180 -6.427 15.171 1.00 44.44 410 GLU A C 1
ATOM 3315 O O . GLU A 1 410 ? -34.564 -5.478 14.702 1.00 44.44 410 GLU A O 1
ATOM 3320 N N . ASN A 1 411 ? -35.185 -6.673 16.489 1.00 48.50 411 ASN A N 1
ATOM 3321 C CA . ASN A 1 411 ? -34.683 -5.738 17.506 1.00 48.50 411 ASN A CA 1
ATOM 3322 C C . ASN A 1 411 ? -33.286 -6.128 18.049 1.00 48.50 411 ASN A C 1
ATOM 3324 O O . ASN A 1 411 ? -32.967 -7.326 18.154 1.00 48.50 411 ASN A O 1
ATOM 3328 N N . PRO A 1 412 ? -32.456 -5.145 18.469 1.00 51.72 412 PRO A N 1
ATOM 3329 C CA . PRO A 1 412 ? -31.161 -5.402 19.094 1.00 51.72 412 PRO A CA 1
ATOM 3330 C C . PRO A 1 412 ? -31.342 -6.220 20.374 1.00 51.72 412 PRO A C 1
ATOM 3332 O O . PRO A 1 412 ? -32.131 -5.892 21.261 1.00 51.72 412 PRO A O 1
ATOM 3335 N N . SER A 1 413 ? -30.619 -7.333 20.455 1.00 55.97 413 SER A N 1
ATOM 3336 C CA . SER A 1 413 ? -30.714 -8.287 21.557 1.00 55.97 413 SER A CA 1
ATOM 3337 C C . SER A 1 413 ? -29.334 -8.842 21.880 1.00 55.97 413 SER A C 1
ATOM 3339 O O . SER A 1 413 ? -28.552 -9.095 20.969 1.00 55.97 413 SER A O 1
ATOM 3341 N N . LEU A 1 414 ? -29.057 -9.055 23.163 1.00 60.81 414 LEU A N 1
ATOM 3342 C CA . LEU A 1 414 ? -27.879 -9.745 23.674 1.00 60.81 414 LEU A CA 1
ATOM 3343 C C . LEU A 1 414 ? -28.213 -11.228 23.877 1.00 60.81 414 LEU A C 1
ATOM 3345 O O . LEU A 1 414 ? -29.175 -11.559 24.567 1.00 60.81 414 LEU A O 1
ATOM 3349 N N . VAL A 1 415 ? -27.420 -12.125 23.292 1.00 58.22 415 VAL A N 1
ATOM 3350 C CA . VAL A 1 415 ? -27.625 -13.577 23.390 1.00 58.22 415 VAL A CA 1
ATOM 3351 C C . VAL A 1 415 ? -26.555 -14.205 24.284 1.00 58.22 415 VAL A C 1
ATOM 3353 O O . VAL A 1 415 ? -25.375 -14.180 23.952 1.00 58.22 415 VAL A O 1
ATOM 3356 N N . LEU A 1 416 ? -26.962 -14.813 25.398 1.00 57.31 416 LEU A N 1
ATOM 3357 C CA . LEU A 1 416 ? -26.087 -15.487 26.359 1.00 57.31 416 LEU A CA 1
ATOM 3358 C C . LEU A 1 416 ? -26.230 -17.011 26.225 1.00 57.31 416 LEU A C 1
ATOM 3360 O O . LEU A 1 416 ? -27.301 -17.568 26.470 1.00 57.31 416 LEU A O 1
ATOM 3364 N N . GLN A 1 417 ? -25.150 -17.704 25.858 1.00 55.59 417 GLN A N 1
ATOM 3365 C CA . GLN A 1 417 ? -25.128 -19.160 25.672 1.00 55.59 417 GLN A CA 1
ATOM 3366 C C . GLN A 1 417 ? -24.202 -19.816 26.713 1.00 55.59 417 GLN A C 1
ATOM 3368 O O . GLN A 1 417 ? -23.013 -19.514 26.745 1.00 55.59 417 GLN A O 1
ATOM 3373 N N . PRO A 1 418 ? -24.688 -20.753 27.540 1.00 51.25 418 PRO A N 1
ATOM 3374 C CA . PRO A 1 418 ? -23.824 -21.460 28.480 1.00 51.25 418 PRO A CA 1
ATOM 3375 C C . PRO A 1 418 ? -22.965 -22.532 27.788 1.00 51.25 418 PRO A C 1
ATOM 3377 O O . PRO A 1 418 ? -23.481 -23.343 27.019 1.00 51.25 418 PRO A O 1
ATOM 3380 N N . VAL A 1 419 ? -21.662 -22.562 28.096 1.00 40.50 419 VAL A N 1
ATOM 3381 C CA . VAL A 1 419 ? -20.650 -23.393 27.399 1.00 40.50 419 VAL A CA 1
ATOM 3382 C C . VAL A 1 419 ? -20.421 -24.771 28.048 1.00 40.50 419 VAL A C 1
ATOM 3384 O O . VAL A 1 419 ? -19.788 -25.643 27.460 1.00 40.50 419 VAL A O 1
ATOM 3387 N N . SER A 1 420 ? -21.031 -25.044 29.204 1.00 42.50 420 SER A N 1
ATOM 3388 C CA . SER A 1 420 ? -20.955 -26.340 29.893 1.00 42.50 420 SER A CA 1
ATOM 3389 C C . SER A 1 420 ? -22.349 -26.836 30.305 1.00 42.50 420 SER A C 1
ATOM 3391 O O . SER A 1 420 ? -23.211 -26.009 30.632 1.00 42.50 420 SER A O 1
ATOM 3393 N N . PRO A 1 421 ? -22.624 -28.160 30.306 1.00 41.69 421 PRO A N 1
ATOM 3394 C CA . PRO A 1 421 ? -23.763 -28.689 31.041 1.00 41.69 421 PRO A CA 1
ATOM 3395 C C . PRO A 1 421 ? -23.601 -28.285 32.507 1.00 41.69 421 PRO A C 1
ATOM 3397 O O . PRO A 1 421 ? -22.660 -28.681 33.188 1.00 41.69 421 PRO A O 1
ATOM 3400 N N . TRP A 1 422 ? -24.520 -27.451 32.973 1.00 45.34 422 TRP A N 1
ATOM 3401 C CA . TRP A 1 422 ? -24.606 -27.009 34.354 1.00 45.34 422 TRP A CA 1
ATOM 3402 C C . TRP A 1 422 ? -24.744 -28.235 35.255 1.00 45.34 422 TRP A C 1
ATOM 3404 O O . TRP A 1 422 ? -25.845 -28.755 35.427 1.00 45.34 422 TRP A O 1
ATOM 3414 N N . TYR A 1 423 ? -23.645 -28.711 35.834 1.00 39.34 423 TYR A N 1
ATOM 3415 C CA . TYR A 1 423 ? -23.675 -29.738 36.871 1.00 39.34 423 TYR A CA 1
ATOM 3416 C C . TYR A 1 423 ? -24.057 -29.097 38.209 1.00 39.34 423 TYR A C 1
ATOM 3418 O O . TYR A 1 423 ? -23.324 -29.144 39.190 1.00 39.34 423 TYR A O 1
ATOM 3426 N N . SER A 1 424 ? -25.237 -28.482 38.250 1.00 40.69 424 SER A N 1
ATOM 3427 C CA . SER A 1 424 ? -25.905 -28.180 39.508 1.00 40.69 424 SER A CA 1
ATOM 3428 C C . SER A 1 424 ? -26.657 -29.434 39.947 1.00 40.69 424 SER A C 1
ATOM 3430 O O . SER A 1 424 ? -27.433 -30.002 39.181 1.00 40.69 424 SER A O 1
ATOM 3432 N N . LYS A 1 425 ? -26.457 -29.868 41.197 1.00 42.50 425 LYS A N 1
ATOM 3433 C CA . LYS A 1 425 ? -27.302 -30.894 41.838 1.00 42.50 425 LYS A CA 1
ATOM 3434 C C . LYS A 1 425 ? -28.746 -30.412 42.072 1.00 42.50 425 LYS A C 1
ATOM 3436 O O . LYS A 1 425 ? -29.571 -31.212 42.503 1.00 42.50 425 LYS A O 1
ATOM 3441 N N . LYS A 1 426 ? -29.056 -29.130 41.833 1.00 47.12 426 LYS A N 1
ATOM 3442 C CA . LYS A 1 426 ? -30.423 -28.595 41.857 1.00 47.12 426 LYS A CA 1
ATOM 3443 C C . LYS A 1 426 ? -31.011 -28.545 40.449 1.00 47.12 426 LYS A C 1
ATOM 3445 O O . LYS A 1 426 ? -30.353 -28.111 39.507 1.00 47.12 426 LYS A O 1
ATOM 3450 N N . ASP A 1 427 ? -32.290 -28.902 40.361 1.00 51.28 427 ASP A N 1
ATOM 3451 C CA . ASP A 1 427 ? -33.103 -28.905 39.139 1.00 51.28 427 ASP A CA 1
ATOM 3452 C C . ASP A 1 427 ? -33.323 -27.513 38.518 1.00 51.28 427 ASP A C 1
ATOM 3454 O O . ASP A 1 427 ? -33.878 -27.431 37.419 1.00 51.28 427 ASP A O 1
ATOM 3458 N N . SER A 1 428 ? -32.893 -26.432 39.184 1.00 54.06 428 SER A N 1
ATOM 3459 C CA . SER A 1 428 ? -33.007 -25.065 38.683 1.00 54.06 428 SER A CA 1
ATOM 3460 C C . SER A 1 428 ? -31.886 -24.127 39.149 1.00 54.06 428 SER A C 1
ATOM 3462 O O . SER A 1 428 ? -31.340 -24.275 40.243 1.00 54.06 428 SER A O 1
ATOM 3464 N N . ALA A 1 429 ? -31.552 -23.151 38.300 1.00 57.28 429 ALA A N 1
ATOM 3465 C CA . ALA A 1 429 ? -30.678 -22.016 38.611 1.00 57.28 429 ALA A CA 1
ATOM 3466 C C . ALA A 1 429 ? -31.237 -20.745 37.959 1.00 57.28 429 ALA A C 1
ATOM 3468 O O . ALA A 1 429 ? -31.781 -20.819 36.848 1.00 57.28 429 ALA A O 1
ATOM 3469 N N . THR A 1 430 ? -31.071 -19.601 38.626 1.00 63.31 430 THR A N 1
ATOM 3470 C CA . THR A 1 430 ? -31.564 -18.304 38.140 1.00 63.31 430 THR A CA 1
ATOM 3471 C C . THR A 1 430 ? -30.399 -17.448 37.661 1.00 63.31 430 THR A C 1
ATOM 3473 O O . THR A 1 430 ? -29.485 -17.160 38.433 1.00 63.31 430 THR A O 1
ATOM 3476 N N . LEU A 1 431 ? -30.440 -17.018 36.401 1.00 66.81 431 LEU A N 1
ATOM 3477 C CA . LEU A 1 431 ? -29.532 -16.016 35.849 1.00 66.81 431 LEU A CA 1
ATOM 3478 C C . LEU A 1 431 ? -30.203 -14.643 35.946 1.00 66.81 431 LEU A C 1
ATOM 3480 O O . LEU A 1 431 ? -31.262 -14.427 35.361 1.00 66.81 431 LEU A O 1
ATOM 3484 N N . GLU A 1 432 ? -29.592 -13.715 36.673 1.00 70.06 432 GLU A N 1
ATOM 3485 C CA . GLU A 1 432 ? -29.965 -12.301 36.650 1.00 70.06 432 GLU A CA 1
ATOM 3486 C C . GLU A 1 432 ? -28.971 -11.537 35.775 1.00 70.06 432 GLU A C 1
ATOM 3488 O O . GLU A 1 432 ? -27.767 -11.698 35.949 1.00 70.06 432 GLU A O 1
ATOM 3493 N N . VAL A 1 433 ? -29.471 -10.716 34.852 1.00 70.69 433 VAL A N 1
ATOM 3494 C CA . VAL A 1 433 ? -28.690 -9.822 33.989 1.00 70.69 433 VAL A CA 1
ATOM 3495 C C . VAL A 1 433 ? -29.170 -8.395 34.235 1.00 70.69 433 VAL A C 1
ATOM 3497 O O . VAL A 1 433 ? -30.347 -8.099 34.061 1.00 70.69 433 VAL A O 1
ATOM 3500 N N . LEU A 1 434 ? -28.287 -7.509 34.663 1.00 74.81 434 LEU A N 1
ATOM 3501 C CA . LEU A 1 434 ? -28.522 -6.086 34.836 1.00 74.81 434 LEU A CA 1
ATOM 3502 C C . LEU A 1 434 ? -27.930 -5.354 33.634 1.00 74.81 434 LEU A C 1
ATOM 3504 O O . LEU A 1 434 ? -26.801 -5.625 33.252 1.00 74.81 434 LEU A O 1
ATOM 3508 N N . VAL A 1 435 ? -28.686 -4.437 33.043 1.00 74.88 435 VAL A N 1
ATOM 3509 C CA . VAL A 1 435 ? -28.248 -3.574 31.942 1.00 74.88 435 VAL A CA 1
ATOM 3510 C C . VAL A 1 435 ? -28.402 -2.132 32.402 1.00 74.88 435 VAL A C 1
ATOM 3512 O O . VAL A 1 435 ? -29.521 -1.663 32.611 1.00 74.88 435 VAL A O 1
ATOM 3515 N N . THR A 1 436 ? -27.286 -1.443 32.591 1.00 72.31 436 THR A N 1
ATOM 3516 C CA . THR A 1 436 ? -27.215 -0.068 33.089 1.00 72.31 436 THR A CA 1
ATOM 3517 C C . THR A 1 436 ? -26.822 0.867 31.959 1.00 72.31 436 THR A C 1
ATOM 3519 O O . THR A 1 436 ? -25.729 0.736 31.431 1.00 72.31 436 THR A O 1
ATOM 3522 N N . ASP A 1 437 ? -27.680 1.818 31.600 1.00 72.94 437 ASP A N 1
ATOM 3523 C CA . ASP A 1 437 ? -27.322 2.929 30.707 1.00 72.94 437 ASP A CA 1
ATOM 3524 C C . ASP A 1 437 ? -26.299 3.821 31.414 1.00 72.94 437 ASP A C 1
ATOM 3526 O O . ASP A 1 437 ? -26.616 4.423 32.438 1.00 72.94 437 ASP A O 1
ATOM 3530 N N . GLU A 1 438 ? -25.079 3.918 30.889 1.00 66.62 438 GLU A N 1
ATOM 3531 C CA . GLU A 1 438 ? -24.020 4.719 31.516 1.00 66.62 438 GLU A CA 1
ATOM 3532 C C . GLU A 1 438 ? -24.274 6.230 31.409 1.00 66.62 438 GLU A C 1
ATOM 3534 O O . GLU A 1 438 ? -23.717 7.007 32.179 1.00 66.62 438 GLU A O 1
ATOM 3539 N N . THR A 1 439 ? -25.141 6.662 30.490 1.00 66.38 439 THR A N 1
ATOM 3540 C CA . THR A 1 439 ? -25.466 8.083 30.299 1.00 66.38 439 THR A CA 1
ATOM 3541 C C . THR A 1 439 ? -26.490 8.560 31.322 1.00 66.38 439 THR A C 1
ATOM 3543 O O . THR A 1 439 ? -26.428 9.690 31.801 1.00 66.38 439 THR A O 1
ATOM 3546 N N . THR A 1 440 ? -27.464 7.706 31.640 1.00 77.31 440 THR A N 1
ATOM 3547 C CA . THR A 1 440 ? -28.581 8.049 32.535 1.00 77.31 440 THR A CA 1
ATOM 3548 C C . THR A 1 440 ? -28.481 7.391 33.908 1.00 77.31 440 THR A C 1
ATOM 3550 O O . THR A 1 440 ? -29.287 7.693 34.789 1.00 77.31 440 THR A O 1
ATOM 3553 N N . SER A 1 441 ? -27.518 6.485 34.096 1.00 76.94 441 SER A N 1
ATOM 3554 C CA . SER A 1 441 ? -27.378 5.610 35.265 1.00 76.94 441 SER A CA 1
ATOM 3555 C C . SER A 1 441 ? -28.627 4.763 35.553 1.00 76.94 441 SER A C 1
ATOM 3557 O O . SER A 1 441 ? -28.823 4.303 36.678 1.00 76.94 441 SER A O 1
ATOM 3559 N N . GLN A 1 442 ? -29.502 4.557 34.560 1.00 78.06 442 GLN A N 1
ATOM 3560 C CA . GLN A 1 442 ? -30.704 3.738 34.712 1.00 78.06 442 GLN A CA 1
ATOM 3561 C C . GLN A 1 442 ? -30.391 2.262 34.473 1.00 78.06 442 GLN A C 1
ATOM 3563 O O . GLN A 1 442 ? -29.933 1.880 33.396 1.00 78.06 442 GLN A O 1
ATOM 3568 N N . THR A 1 443 ? -30.714 1.421 35.454 1.00 81.69 443 THR A N 1
ATOM 3569 C CA . THR A 1 443 ? -30.502 -0.029 35.393 1.00 81.69 443 THR A CA 1
ATOM 3570 C C . THR A 1 443 ? -31.811 -0.782 35.188 1.00 81.69 443 THR A C 1
ATOM 3572 O O . THR A 1 443 ? -32.778 -0.587 35.923 1.00 81.69 443 THR A O 1
ATOM 3575 N N . LYS A 1 444 ? -31.825 -1.708 34.227 1.00 84.62 444 LYS A N 1
ATOM 3576 C CA . LYS A 1 444 ? -32.907 -2.669 34.002 1.00 84.62 444 LYS A CA 1
ATOM 3577 C C . LYS A 1 444 ? -32.422 -4.078 34.314 1.00 84.62 444 LYS A C 1
ATOM 3579 O O . LYS A 1 444 ? -31.365 -4.489 33.853 1.00 84.62 444 LYS A O 1
ATOM 3584 N N . THR A 1 445 ? -33.201 -4.832 35.082 1.00 82.50 445 THR A N 1
ATOM 3585 C CA . THR A 1 445 ? -32.867 -6.212 35.459 1.00 82.50 445 THR A CA 1
ATOM 3586 C C . THR A 1 445 ? -33.728 -7.207 34.691 1.00 82.50 445 THR A C 1
ATOM 3588 O O . THR A 1 445 ? -34.954 -7.117 34.692 1.00 82.50 445 THR A O 1
ATOM 3591 N N . PHE A 1 446 ? -33.083 -8.200 34.095 1.00 78.88 446 PHE A N 1
ATOM 3592 C CA . PHE A 1 446 ? -33.682 -9.338 33.415 1.00 78.88 446 PHE A CA 1
ATOM 3593 C C . PHE A 1 446 ? -33.393 -10.603 34.218 1.00 78.88 446 PHE A C 1
ATOM 3595 O O . PHE A 1 446 ? -32.261 -10.828 34.641 1.00 78.88 446 PHE A O 1
ATOM 3602 N N . LYS A 1 447 ? -34.413 -11.429 34.455 1.00 78.06 447 LYS A N 1
ATOM 3603 C CA . LYS A 1 447 ? -34.278 -12.674 35.219 1.00 78.06 447 LYS A CA 1
ATOM 3604 C C . LYS A 1 447 ? -34.688 -13.853 34.360 1.00 78.06 447 LYS A C 1
ATOM 3606 O O . LYS A 1 447 ? -35.748 -13.820 33.742 1.00 78.06 447 LYS A O 1
ATOM 3611 N N . PHE A 1 448 ? -33.864 -14.890 34.362 1.00 70.50 448 PHE A N 1
ATOM 3612 C CA . PHE A 1 448 ? -34.082 -16.096 33.582 1.00 70.50 448 PHE A CA 1
ATOM 3613 C C . PHE A 1 448 ? -33.975 -17.311 34.490 1.00 70.50 448 PHE A C 1
ATOM 3615 O O . PHE A 1 448 ? -32.927 -17.577 35.080 1.00 70.50 448 PHE A O 1
ATOM 3622 N N . GLU A 1 449 ? -35.067 -18.059 34.590 1.00 64.88 449 GLU A N 1
ATOM 3623 C CA . GLU A 1 449 ? -35.079 -19.349 35.263 1.00 64.88 449 GLU A CA 1
ATOM 3624 C C . GLU A 1 449 ? -34.651 -20.435 34.282 1.00 64.88 449 GLU A C 1
ATOM 3626 O O . GLU A 1 449 ? -35.169 -20.546 33.171 1.00 64.88 449 GLU A O 1
ATOM 3631 N N . THR A 1 450 ? -33.703 -21.265 34.696 1.00 58.50 450 THR A N 1
ATOM 3632 C CA . THR A 1 450 ? -33.338 -22.469 33.951 1.00 58.50 450 THR A CA 1
ATOM 3633 C C . THR A 1 450 ? -33.827 -23.677 34.743 1.00 58.50 450 THR A C 1
ATOM 3635 O O . THR A 1 450 ? -33.510 -23.757 35.926 1.00 58.50 450 THR A O 1
ATOM 3638 N N . SER A 1 451 ? -34.600 -24.596 34.144 1.00 48.00 451 SER A N 1
ATOM 3639 C CA . SER A 1 451 ? -35.074 -25.821 34.821 1.00 48.00 451 SER A CA 1
ATOM 3640 C C . SER A 1 451 ? -34.877 -27.101 33.982 1.00 48.00 451 SER A C 1
ATOM 3642 O O . SER A 1 451 ? -35.171 -27.075 32.790 1.00 48.00 451 SER A O 1
ATOM 3644 N N . LYS A 1 452 ? -34.416 -28.200 34.631 1.00 54.25 452 LYS A N 1
ATOM 3645 C CA . LYS A 1 452 ? -34.262 -29.619 34.160 1.00 54.25 452 LYS A CA 1
ATOM 3646 C C . LYS A 1 452 ? -33.457 -29.842 32.854 1.00 54.25 452 LYS A C 1
ATOM 3648 O O . LYS A 1 452 ? -33.119 -28.893 32.171 1.00 54.25 452 LYS A O 1
ATOM 3653 N N . LYS A 1 453 ? -33.044 -31.037 32.395 1.00 44.19 453 LYS A N 1
ATOM 3654 C CA . LYS A 1 453 ? -32.895 -32.442 32.857 1.00 44.19 453 LYS A CA 1
ATOM 3655 C C . LYS A 1 453 ? -31.422 -32.808 32.535 1.00 44.19 453 LYS A C 1
ATOM 3657 O O . LYS A 1 453 ? -30.847 -32.216 31.621 1.00 44.19 453 LYS A O 1
ATOM 3662 N N . SER A 1 454 ? -30.790 -33.751 33.235 1.00 44.84 454 SER A N 1
ATOM 3663 C CA . SER A 1 454 ? -29.384 -34.103 32.960 1.00 44.84 454 SER A CA 1
ATOM 3664 C C . SER A 1 454 ? -29.166 -34.541 31.498 1.00 44.84 454 SER A C 1
ATOM 3666 O O . SER A 1 454 ? -29.864 -35.418 30.997 1.00 44.84 454 SER A O 1
ATOM 3668 N N . GLY A 1 455 ? -28.185 -33.937 30.817 1.00 47.56 455 GLY A N 1
ATOM 3669 C CA . GLY A 1 455 ? -27.713 -34.376 29.494 1.00 47.56 455 GLY A CA 1
ATOM 3670 C C . GLY A 1 455 ? -28.114 -33.525 28.280 1.00 47.56 455 GLY A C 1
ATOM 3671 O O . GLY A 1 455 ? -27.578 -33.767 27.202 1.00 47.56 455 GLY A O 1
ATOM 3672 N N . GLU A 1 456 ? -28.973 -32.509 28.419 1.00 48.91 456 GLU A N 1
ATOM 3673 C CA . GLU A 1 456 ? -29.344 -31.612 27.306 1.00 48.91 456 GLU A CA 1
ATOM 3674 C C . GLU A 1 456 ? -28.595 -30.265 27.354 1.00 48.91 456 GLU A C 1
ATOM 3676 O O . GLU A 1 456 ? -28.354 -29.693 28.420 1.00 48.91 456 GLU A O 1
ATOM 3681 N N . ARG A 1 457 ? -28.213 -29.734 26.182 1.00 51.00 457 ARG A N 1
ATOM 3682 C CA . ARG A 1 457 ? -27.645 -28.379 26.058 1.00 51.00 457 ARG A CA 1
ATOM 3683 C C . ARG A 1 457 ? -28.752 -27.343 26.265 1.00 51.00 457 ARG A C 1
ATOM 3685 O O . ARG A 1 457 ? -29.768 -27.400 25.579 1.00 51.00 457 ARG A O 1
ATOM 3692 N N . LYS A 1 458 ? -28.541 -26.376 27.166 1.00 57.53 458 LYS A N 1
ATOM 3693 C CA . LYS A 1 458 ? -29.516 -25.299 27.410 1.00 57.53 458 LYS A CA 1
ATOM 3694 C C . LYS A 1 458 ? -29.671 -24.391 26.174 1.00 57.53 458 LYS A C 1
ATOM 3696 O O . LYS A 1 458 ? -28.666 -24.115 25.508 1.00 57.53 458 LYS A O 1
ATOM 3701 N N . PRO A 1 459 ? -30.890 -23.896 25.885 1.00 54.91 459 PRO A N 1
ATOM 3702 C CA . PRO A 1 459 ? -31.093 -22.871 24.869 1.00 54.91 459 PRO A CA 1
ATOM 3703 C C . PRO A 1 459 ? -30.429 -21.547 25.292 1.00 54.91 459 PRO A C 1
ATOM 3705 O O . PRO A 1 459 ? -30.250 -21.308 26.491 1.00 54.91 459 PRO A O 1
ATOM 3708 N N . PRO A 1 460 ? -30.054 -20.690 24.329 1.00 58.88 460 PRO A N 1
ATOM 3709 C CA . PRO A 1 460 ? -29.540 -19.363 24.630 1.00 58.88 460 PRO A CA 1
ATOM 3710 C C . PRO A 1 460 ? -30.588 -18.494 25.338 1.00 58.88 460 PRO A C 1
ATOM 3712 O O . PRO A 1 460 ? -31.780 -18.555 25.036 1.00 58.88 460 PRO A O 1
ATOM 3715 N N . VAL A 1 461 ? -30.119 -17.651 26.253 1.00 63.72 461 VAL A N 1
ATOM 3716 C CA . VAL A 1 461 ? -30.896 -16.592 26.901 1.00 63.72 461 VAL A CA 1
ATOM 3717 C C . VAL A 1 461 ? -30.814 -15.331 26.046 1.00 63.72 461 VAL A C 1
ATOM 3719 O O . VAL A 1 461 ? -29.724 -14.943 25.642 1.00 63.72 461 VAL A O 1
ATOM 3722 N N . ILE A 1 462 ? -31.948 -14.684 25.773 1.00 65.88 462 ILE A N 1
ATOM 3723 C CA . ILE A 1 462 ? -32.014 -13.477 24.938 1.00 65.88 462 ILE A CA 1
ATOM 3724 C C . ILE A 1 462 ? -32.450 -12.295 25.808 1.00 65.88 462 ILE A C 1
ATOM 3726 O O . ILE A 1 462 ? -33.536 -12.310 26.387 1.00 65.88 462 ILE A O 1
ATOM 3730 N N . VAL A 1 463 ? -31.601 -11.274 25.892 1.00 68.31 463 VAL A N 1
ATOM 3731 C CA . VAL A 1 463 ? -31.837 -10.024 26.619 1.00 68.31 463 VAL A CA 1
ATOM 3732 C C . VAL A 1 463 ? -32.144 -8.923 25.598 1.00 68.31 463 VAL A C 1
ATOM 3734 O O . VAL A 1 463 ? -31.252 -8.556 24.833 1.00 68.31 463 VAL A O 1
ATOM 3737 N N . PRO A 1 464 ? -33.376 -8.392 25.536 1.00 68.44 464 PRO A N 1
ATOM 3738 C CA . PRO A 1 464 ? -33.713 -7.324 24.600 1.00 68.44 464 PRO A CA 1
ATOM 3739 C C . PRO A 1 464 ? -33.076 -5.997 25.038 1.00 68.44 464 PRO A C 1
ATOM 3741 O O . PRO A 1 464 ? -33.163 -5.624 26.209 1.00 68.44 464 PRO A O 1
ATOM 3744 N N . LEU A 1 465 ? -32.470 -5.277 24.091 1.00 65.75 465 LEU A N 1
ATOM 3745 C CA . LEU A 1 465 ? -31.779 -3.996 24.313 1.00 65.75 465 LEU A CA 1
ATOM 3746 C C . LEU A 1 465 ? -32.512 -2.798 23.684 1.00 65.75 465 LEU A C 1
ATOM 3748 O O . LEU A 1 465 ? -31.928 -1.736 23.493 1.00 65.75 465 LEU A O 1
ATOM 3752 N N . GLU A 1 466 ? -33.797 -2.959 23.381 1.00 68.12 466 GLU A N 1
ATOM 3753 C CA . GLU A 1 466 ? -34.665 -1.891 22.874 1.00 68.12 466 GLU A CA 1
ATOM 3754 C C . GLU A 1 466 ? -34.752 -0.724 23.880 1.00 68.12 466 GLU A C 1
ATOM 3756 O O . GLU A 1 466 ? -34.996 -0.940 25.074 1.00 68.12 466 GLU A O 1
ATOM 3761 N N . GLY A 1 467 ? -34.524 0.505 23.406 1.00 65.56 467 GLY A N 1
ATOM 3762 C CA . GLY A 1 467 ? -34.446 1.733 24.213 1.00 65.56 467 GLY A CA 1
ATOM 3763 C C . GLY A 1 467 ? -33.032 2.138 24.668 1.00 65.56 467 GLY A C 1
ATOM 3764 O O . GLY A 1 467 ? -32.866 3.166 25.344 1.00 65.56 467 GLY A O 1
ATOM 3765 N N . TYR A 1 468 ? -32.011 1.349 24.321 1.00 61.53 468 TYR A N 1
ATOM 3766 C CA . TYR A 1 468 ? -30.598 1.646 24.585 1.00 61.53 468 TYR A CA 1
ATOM 3767 C C . TYR A 1 468 ? -29.820 2.039 23.319 1.00 61.53 468 TYR A C 1
ATOM 3769 O O . TYR A 1 468 ? -28.597 2.093 23.348 1.00 61.53 468 TYR A O 1
ATOM 3777 N N . GLU A 1 469 ? -30.496 2.344 22.212 1.00 61.22 469 GLU A N 1
ATOM 3778 C CA . GLU A 1 469 ? -29.870 2.665 20.928 1.00 61.22 469 GLU A CA 1
ATOM 3779 C C . GLU A 1 469 ? -28.953 3.892 21.030 1.00 61.22 469 GLU A C 1
ATOM 3781 O O . GLU A 1 469 ? -29.322 4.924 21.593 1.00 61.22 469 GLU A O 1
ATOM 3786 N N . ASN A 1 470 ? -27.758 3.788 20.446 1.00 52.50 470 ASN A N 1
ATOM 3787 C CA . ASN A 1 470 ? -26.666 4.761 20.554 1.00 52.50 470 ASN A CA 1
ATOM 3788 C C . ASN A 1 470 ? -26.167 5.011 21.984 1.00 52.50 470 ASN A C 1
ATOM 3790 O O . ASN A 1 470 ? -25.512 6.026 22.227 1.00 52.50 470 ASN A O 1
ATOM 3794 N N . LYS A 1 471 ? -26.436 4.108 22.930 1.00 56.34 471 LYS A N 1
ATOM 3795 C CA . LYS A 1 471 ? -25.975 4.242 24.314 1.00 56.34 471 LYS A CA 1
ATOM 3796 C C . LYS A 1 471 ? -24.928 3.197 24.661 1.00 56.34 471 LYS A C 1
ATOM 3798 O O . LYS A 1 471 ? -24.958 2.064 24.176 1.00 56.34 471 LYS A O 1
ATOM 3803 N N . THR A 1 472 ? -24.018 3.581 25.548 1.00 54.59 472 THR A N 1
ATOM 3804 C CA . THR A 1 472 ? -23.145 2.637 26.246 1.00 54.59 472 THR A CA 1
ATOM 3805 C C . THR A 1 472 ? -23.907 2.061 27.428 1.00 54.59 472 THR A C 1
ATOM 3807 O O . THR A 1 472 ? -24.473 2.804 28.233 1.00 54.59 472 THR A O 1
ATOM 3810 N N . VAL A 1 473 ? -23.936 0.736 27.522 1.00 57.09 473 VAL A N 1
ATOM 3811 C CA . VAL A 1 473 ? -24.544 0.005 28.624 1.00 57.09 473 VAL A CA 1
ATOM 3812 C C . VAL A 1 473 ? -23.512 -0.848 29.354 1.00 57.09 473 VAL A C 1
ATOM 3814 O O . VAL A 1 473 ? -22.731 -1.579 28.747 1.00 57.09 473 VAL A O 1
ATOM 3817 N N . CYS A 1 474 ? -23.524 -0.792 30.680 1.00 61.72 474 CYS A N 1
ATOM 3818 C CA . CYS A 1 474 ? -22.834 -1.759 31.519 1.00 61.72 474 CYS A CA 1
ATOM 3819 C C . CYS A 1 474 ? -23.762 -2.955 31.739 1.00 61.72 474 CYS A C 1
ATOM 3821 O O . CYS A 1 474 ? -24.893 -2.795 32.200 1.00 61.72 474 CYS A O 1
ATOM 3823 N N . VAL A 1 475 ? -23.302 -4.150 31.384 1.00 62.78 475 VAL A N 1
ATOM 3824 C CA . VAL A 1 475 ? -24.027 -5.399 31.586 1.00 62.78 475 VAL A CA 1
ATOM 3825 C C . VAL A 1 475 ? -23.371 -6.167 32.724 1.00 62.78 475 VAL A C 1
ATOM 3827 O O . VAL A 1 475 ? -22.232 -6.617 32.622 1.00 62.78 475 VAL A O 1
ATOM 3830 N N . GLU A 1 476 ? -24.106 -6.360 33.808 1.00 63.94 476 GLU A N 1
ATOM 3831 C CA . GLU A 1 476 ? -23.692 -7.220 34.912 1.00 63.94 476 GLU A CA 1
ATOM 3832 C C . GLU A 1 476 ? -24.551 -8.472 34.912 1.00 63.94 476 GLU A C 1
ATOM 3834 O O . GLU A 1 476 ? -25.740 -8.413 34.613 1.00 63.94 476 GLU A O 1
ATOM 3839 N N . TRP A 1 477 ? -24.006 -9.622 35.277 1.00 67.06 477 TRP A N 1
ATOM 3840 C CA . TRP A 1 477 ? -24.843 -10.786 35.523 1.00 67.06 477 TRP A CA 1
ATOM 3841 C C . TRP A 1 477 ? -24.369 -11.593 36.714 1.00 67.06 477 TRP A C 1
ATOM 3843 O O . TRP A 1 477 ? -23.208 -11.576 37.131 1.00 67.06 477 TRP A O 1
ATOM 3853 N N . LYS A 1 478 ? -25.328 -12.319 37.276 1.00 64.00 478 LYS A N 1
ATOM 3854 C CA . LYS A 1 478 ? -25.150 -13.116 38.475 1.00 64.00 478 LYS A CA 1
ATOM 3855 C C . LYS A 1 478 ? -25.992 -14.372 38.394 1.00 64.00 478 LYS A C 1
ATOM 3857 O O . LYS A 1 478 ? -27.179 -14.322 38.077 1.00 64.00 478 LYS A O 1
ATOM 3862 N N . ILE A 1 479 ? -25.385 -15.496 38.749 1.00 59.38 479 ILE A N 1
ATOM 3863 C CA . ILE A 1 479 ? -26.112 -16.743 38.964 1.00 59.38 479 ILE A CA 1
ATOM 3864 C C . ILE A 1 479 ? -26.503 -16.783 40.441 1.00 59.38 479 ILE A C 1
ATOM 3866 O O . ILE A 1 479 ? -25.650 -16.764 41.331 1.00 59.38 479 ILE A O 1
ATOM 3870 N N . LYS A 1 480 ? -27.806 -16.801 40.719 1.00 56.75 480 LYS A N 1
ATOM 3871 C CA . LYS A 1 480 ? -28.330 -17.068 42.060 1.00 56.75 480 LYS A CA 1
ATOM 3872 C C . LYS A 1 480 ? -28.503 -18.583 42.226 1.00 56.75 480 LYS A C 1
ATOM 3874 O O . LYS A 1 480 ? -28.983 -19.255 41.315 1.00 56.75 480 LYS A O 1
ATOM 3879 N N . ASP A 1 481 ? -28.094 -19.082 43.397 1.00 52.59 481 ASP A N 1
ATOM 3880 C CA . ASP A 1 481 ? -28.272 -20.459 43.903 1.00 52.59 481 ASP A CA 1
ATOM 3881 C C . ASP A 1 481 ? -27.224 -21.547 43.571 1.00 52.59 481 ASP A C 1
ATOM 3883 O O . ASP A 1 481 ? -27.518 -22.735 43.732 1.00 52.59 481 ASP A O 1
ATOM 3887 N N . GLU A 1 482 ? -25.976 -21.200 43.235 1.00 46.81 482 GLU A N 1
ATOM 3888 C CA . GLU A 1 482 ? -24.878 -22.188 43.234 1.00 46.81 482 GLU A CA 1
ATOM 3889 C C . GLU A 1 482 ? -24.337 -22.472 44.654 1.00 46.81 482 GLU A C 1
ATOM 3891 O O . GLU A 1 482 ? -24.009 -21.530 45.391 1.00 46.81 482 GLU A O 1
ATOM 3896 N N . PRO A 1 483 ? -24.194 -23.749 45.069 1.00 38.78 483 PRO A N 1
ATOM 3897 C CA . PRO A 1 483 ? -23.377 -24.077 46.227 1.00 38.78 483 PRO A CA 1
ATOM 3898 C C . PRO A 1 483 ? -21.899 -23.857 45.882 1.00 38.78 483 PRO A C 1
ATOM 3900 O O . PRO A 1 483 ? -21.477 -24.097 44.753 1.00 38.78 483 PRO A O 1
ATOM 3903 N N . ALA A 1 484 ? -21.101 -23.439 46.867 1.00 39.25 484 ALA A N 1
ATOM 3904 C CA . ALA A 1 484 ? -19.648 -23.444 46.746 1.00 39.25 484 ALA A CA 1
ATOM 3905 C C . ALA A 1 484 ? -19.193 -24.877 46.426 1.00 39.25 484 ALA A C 1
ATOM 3907 O O . ALA A 1 484 ? -19.271 -25.758 47.283 1.00 39.25 484 ALA A O 1
ATOM 3908 N N . ALA A 1 485 ? -18.791 -25.134 45.182 1.00 38.12 485 ALA A N 1
ATOM 3909 C CA . ALA A 1 485 ? -18.238 -26.420 44.799 1.00 38.12 485 ALA A CA 1
ATOM 3910 C C . ALA A 1 485 ? -16.873 -26.568 45.481 1.00 38.12 485 ALA A C 1
ATOM 3912 O O . ALA A 1 485 ? -15.880 -25.972 45.071 1.00 38.12 485 ALA A O 1
ATOM 3913 N N . SER A 1 486 ? -16.818 -27.356 46.551 1.00 35.25 486 SER A N 1
ATOM 3914 C CA . SER A 1 486 ? -15.558 -27.850 47.083 1.00 35.25 486 SER A CA 1
ATOM 3915 C C . SER A 1 486 ? -14.950 -28.824 46.068 1.00 35.25 486 SER A C 1
ATOM 3917 O O . SER A 1 486 ? -15.377 -29.970 45.949 1.00 35.25 486 SER A O 1
ATOM 3919 N N . GLY A 1 487 ? -13.943 -28.362 45.324 1.00 37.00 487 GLY A N 1
ATOM 3920 C CA . GLY A 1 487 ? -12.982 -29.241 44.649 1.00 37.00 487 GLY A CA 1
ATOM 3921 C C . GLY A 1 487 ? -13.193 -29.534 43.161 1.00 37.00 487 GLY A C 1
ATOM 3922 O O . GLY A 1 487 ? -12.506 -30.402 42.633 1.00 37.00 487 GLY A O 1
ATOM 3923 N N . VAL A 1 488 ? -14.069 -28.816 42.457 1.00 35.50 488 VAL A N 1
ATOM 3924 C CA . VAL A 1 488 ? -14.108 -28.821 40.982 1.00 35.50 488 VAL A CA 1
ATOM 3925 C C . VAL A 1 488 ? -13.993 -27.369 40.533 1.00 35.50 488 VAL A C 1
ATOM 3927 O O . VAL A 1 488 ? -14.667 -26.520 41.108 1.00 35.50 488 VAL A O 1
ATOM 3930 N N . GLY A 1 489 ? -13.083 -27.088 39.592 1.00 38.03 489 GLY A N 1
ATOM 3931 C CA . GLY A 1 489 ? -12.753 -25.731 39.140 1.00 38.03 489 GLY A CA 1
ATOM 3932 C C . GLY A 1 489 ? -13.988 -24.876 38.858 1.00 38.03 489 GLY A C 1
ATOM 3933 O O . GLY A 1 489 ? -15.030 -25.403 38.466 1.00 38.03 489 GLY A O 1
ATOM 3934 N N . GLU A 1 490 ? -13.854 -23.571 39.108 1.00 35.44 490 GLU A N 1
ATOM 3935 C CA . GLU A 1 490 ? -14.934 -22.588 39.019 1.00 35.44 490 GLU A CA 1
ATOM 3936 C C . GLU A 1 490 ? -15.805 -22.796 37.767 1.00 35.44 490 GLU A C 1
ATOM 3938 O O . GLU A 1 490 ? -15.270 -23.030 36.676 1.00 35.44 490 GLU A O 1
ATOM 3943 N N . PRO A 1 491 ? -17.143 -22.717 37.890 1.00 36.94 491 PRO A N 1
ATOM 3944 C CA . PRO A 1 491 ? -18.031 -22.778 36.744 1.00 36.94 491 PRO A CA 1
ATOM 3945 C C . PRO A 1 491 ? -17.777 -21.555 35.860 1.00 36.94 491 PRO A C 1
ATOM 3947 O O . PRO A 1 491 ? -18.305 -20.468 36.079 1.00 36.94 491 PRO A O 1
ATOM 3950 N N . ALA A 1 492 ? -16.938 -21.732 34.843 1.00 36.50 492 ALA A N 1
ATOM 3951 C CA . ALA A 1 492 ? -16.685 -20.716 33.841 1.00 36.50 492 ALA A CA 1
ATOM 3952 C C . ALA A 1 492 ? -17.937 -20.562 32.965 1.00 36.50 492 ALA A C 1
ATOM 3954 O O . ALA A 1 492 ? -18.178 -21.345 32.040 1.00 36.50 492 ALA A O 1
ATOM 3955 N N . LEU A 1 493 ? -18.754 -19.543 33.245 1.00 37.62 493 LEU A N 1
ATOM 3956 C CA . LEU A 1 493 ? -19.688 -19.030 32.251 1.00 37.62 493 LEU A CA 1
ATOM 3957 C C . LEU A 1 493 ? -18.851 -18.323 31.182 1.00 37.62 493 LEU A C 1
ATOM 3959 O O . LEU A 1 493 ? -18.353 -17.221 31.388 1.00 37.62 493 LEU A O 1
ATOM 3963 N N . CYS A 1 494 ? -18.634 -18.993 30.058 1.00 35.34 494 CYS A N 1
ATOM 3964 C CA . CYS A 1 494 ? -17.840 -18.438 28.975 1.00 35.34 494 CYS A CA 1
ATOM 3965 C C . CYS A 1 494 ? -18.717 -17.470 28.163 1.00 35.34 494 CYS A C 1
ATOM 3967 O O . CYS A 1 494 ? -19.711 -17.874 27.559 1.00 35.34 494 CYS A O 1
ATOM 3969 N N . ILE A 1 495 ? -18.373 -16.185 28.206 1.00 35.91 495 ILE A N 1
ATOM 3970 C CA . ILE A 1 495 ? -18.959 -15.146 27.357 1.00 35.91 495 ILE A CA 1
ATOM 3971 C C . ILE A 1 495 ? -18.209 -15.192 26.034 1.00 35.91 495 ILE A C 1
ATOM 3973 O O . ILE A 1 495 ? -16.983 -15.276 26.016 1.00 35.91 495 ILE A O 1
ATOM 3977 N N . MET A 1 496 ? -18.937 -15.161 24.929 1.00 35.88 496 MET A N 1
ATOM 3978 C CA . MET A 1 496 ? -18.365 -15.351 23.604 1.00 35.88 496 MET A CA 1
ATOM 3979 C C . MET A 1 496 ? -18.459 -14.035 22.818 1.00 35.88 496 MET A C 1
ATOM 3981 O O . MET A 1 496 ? -19.465 -13.344 22.916 1.00 35.88 496 MET A O 1
ATOM 3985 N N . ALA A 1 497 ? -17.414 -13.648 22.081 1.00 33.44 497 ALA A N 1
ATOM 3986 C CA . ALA A 1 497 ? -17.365 -12.374 21.349 1.00 33.44 497 ALA A CA 1
ATOM 3987 C C . ALA A 1 497 ? -18.371 -12.325 20.161 1.00 33.44 497 ALA A C 1
ATOM 3989 O O . ALA A 1 497 ? -18.900 -13.372 19.760 1.00 33.44 497 ALA A O 1
ATOM 3990 N N . PRO A 1 498 ? -18.692 -11.127 19.625 1.00 38.41 498 PRO A N 1
ATOM 3991 C CA . PRO A 1 498 ? -19.869 -10.911 18.780 1.00 38.41 498 PRO A CA 1
ATOM 3992 C C . PRO A 1 498 ? -19.679 -11.343 17.315 1.00 38.41 498 PRO A C 1
ATOM 3994 O O . PRO A 1 498 ? -18.638 -11.102 16.713 1.00 38.41 498 PRO A O 1
ATOM 3997 N N . VAL A 1 499 ? -20.734 -11.908 16.718 1.00 32.78 499 VAL A N 1
ATOM 3998 C CA . VAL A 1 499 ? -20.882 -12.171 15.277 1.00 32.78 499 VAL A CA 1
ATOM 3999 C C . VAL A 1 499 ? -22.235 -11.623 14.797 1.00 32.78 499 VAL A C 1
ATOM 4001 O O . VAL A 1 499 ? -23.286 -11.873 15.391 1.00 32.78 499 VAL A O 1
ATOM 4004 N N . LEU A 1 500 ? -22.216 -10.862 13.702 1.00 34.22 500 LEU A N 1
ATOM 4005 C CA . LEU A 1 500 ? -23.406 -10.294 13.060 1.00 34.22 500 LEU A CA 1
ATOM 4006 C C . LEU A 1 500 ? -24.107 -11.374 12.215 1.00 34.22 500 LEU A C 1
ATOM 4008 O O . LEU A 1 500 ? -23.505 -11.904 11.289 1.00 34.22 500 LEU A O 1
ATOM 4012 N N . ILE A 1 501 ? -25.386 -11.683 12.473 1.00 31.69 501 ILE A N 1
ATOM 4013 C CA . ILE A 1 501 ? -26.193 -12.535 11.575 1.00 31.69 501 ILE A CA 1
ATOM 4014 C C . ILE A 1 501 ? -27.299 -11.694 10.948 1.00 31.69 501 ILE A C 1
ATOM 4016 O O . ILE A 1 501 ? -28.298 -11.386 11.592 1.00 31.69 501 ILE A O 1
ATOM 4020 N N . ASN A 1 502 ? -27.163 -11.364 9.664 1.00 31.20 502 ASN A N 1
ATOM 4021 C CA . ASN A 1 502 ? -28.231 -10.710 8.915 1.00 31.20 502 ASN A CA 1
ATOM 4022 C C . ASN A 1 502 ? -29.122 -11.762 8.226 1.00 31.20 502 ASN A C 1
ATOM 4024 O O . ASN A 1 502 ? -28.729 -12.349 7.214 1.00 31.20 502 ASN A O 1
ATOM 4028 N N . GLN A 1 503 ? -30.336 -12.000 8.738 1.00 27.88 503 GLN A N 1
ATOM 4029 C CA . GLN A 1 503 ? -31.388 -12.606 7.917 1.00 27.88 503 GLN A CA 1
ATOM 4030 C C . GLN A 1 503 ? -31.952 -11.527 6.993 1.00 27.88 503 GLN A C 1
ATOM 4032 O O . GLN A 1 503 ? -32.736 -10.679 7.409 1.00 27.88 503 GLN A O 1
ATOM 4037 N N . ARG A 1 504 ? -31.574 -11.570 5.711 1.00 30.36 504 ARG A N 1
ATOM 4038 C CA . ARG A 1 504 ? -32.202 -10.723 4.692 1.00 30.36 504 ARG A CA 1
ATOM 4039 C C . ARG A 1 504 ? -33.724 -10.913 4.693 1.00 30.36 504 ARG A C 1
ATOM 4041 O O . ARG A 1 504 ? -34.212 -12.019 4.463 1.00 30.36 504 ARG A O 1
ATOM 4048 N N . LYS A 1 505 ? -34.460 -9.798 4.748 1.00 26.59 505 LYS A N 1
ATOM 4049 C CA . LYS A 1 505 ? -35.679 -9.643 3.944 1.00 26.59 505 LYS A CA 1
ATOM 4050 C C . LYS A 1 505 ? -35.261 -9.659 2.470 1.00 26.59 505 LYS A C 1
ATOM 4052 O O . LYS A 1 505 ? -34.445 -8.848 2.042 1.00 26.59 505 LYS A O 1
ATOM 4057 N N . ASN A 1 506 ? -35.806 -10.605 1.710 1.00 29.25 506 ASN A N 1
ATOM 4058 C CA . ASN A 1 506 ? -35.745 -10.609 0.251 1.00 29.25 506 ASN A CA 1
ATOM 4059 C C . ASN A 1 506 ? -36.271 -9.274 -0.299 1.00 29.25 506 ASN A C 1
ATOM 4061 O O . ASN A 1 506 ? -37.455 -8.987 -0.116 1.00 29.25 506 ASN A O 1
ATOM 4065 N N . ARG A 1 507 ? -35.426 -8.518 -1.006 1.00 28.61 507 ARG A N 1
ATOM 4066 C CA . ARG A 1 507 ? -35.807 -7.659 -2.135 1.00 28.61 507 ARG A CA 1
ATOM 4067 C C . ARG A 1 507 ? -34.693 -7.650 -3.168 1.00 28.61 507 ARG A C 1
ATOM 4069 O O . ARG A 1 507 ? -33.517 -7.553 -2.748 1.00 28.61 507 ARG A O 1
#

Foldseek 3Di:
DPDDDDPDDPVNVVCCVVVVVVVVVLVVLLVVLVVVLAFDWDQQQVLPLPALASTDAQHWHWYQDLAQRDTATWHHHRRRFTAPDDDDPPPAQEEEEEEACQQSVPSAHHCLFLLSLLVVVCCVQPNPRYDRTRRYYHLWALQQRLVSCVSRVVVSVHQAYEYEHELSNQLVCLVCVVVVHRGPNRVSDDPDPDDVVVVVLNPGRSSRVVVSNVLSVCVVVVNNDDPCVVVSSCCLLPVVVNVVRVVVRLVSVLVSLVSCVVSVHAYAYEYQDWQLCQDDPVPPSDNNPVRCNNVVVVVVSCVVSVHHYHDCSVVLNVVCVVPPHQFDPRDPDGGHGYSNVSNSSSVSSSVVVVVVCVVVVNCVQPVFPDDQPPPDQKGKTKHAAADDQFFAWDFDDDDDDDDPDDDDDSAHKDKFFFPDQPPDPDQKKKKKKWKAFPVVRDIDIDIDIDGDDPPDGDGIDIGTPPPRHRTMIMIMMGIPDDDDDDPDDDRDSDTGDTDGDDPDDDD

Secondary structure (DSSP, 8-state):
-PPPP----HHHHHHHHHHHHHHHHHHHHHHHHHHTTEE-----GGG-TTSSSSSPSSEEEEEEPTTT--EEEEEE-TTS-BBSPPPPSS--EEEEEE-SHHHHTTT--TT-SHHHHHHHHHHHHSTTTEEEEE---TT--HHHHHHHIIIIIGGG--SEEEEEE-THHHHHHHHHHHTT-SSHHHHTS-SS---HHHHHHHH-HHHHHHHHHHHHHHHHTT-SS-TTHHHHHHHHH-GGG-HHHHHHHHHHHHHHHHHHHHTT--EEEEEPPPGGGT---S-TT---TT--HHHHHHHHHHHHTT--EEEHHHHHHHHHTTSS-SB--SSTT---B-HHHHHHHHHHHHHHHHHHHHHTTTGGGTGGGS-----SSEEEEEEE---SSPPPEEE--SS----S-----SS-EEEE--SS----SSSEEEEEEEEEETTT--EEEEEEEEE--TTPPPPPEEEE-TT-TT-EEEEEEEEES----SSS---------EEE---PPP-

Sequence (507 aa):
MKPCPVKKSRKMRLIIFISAPAVFLIILCEIIFRIMGWGAFQLDPTVYKNVPGDLTPRQDIIQHHPYMGISYHIVVNEQGFRGAGKVRTERPCRILCLGDSSMMGHGIDEGYTAPDYLRNWLEQDFPGIFDVLNAGSIGYTIDDEFAYWKEKGAALKPDAVALEIFYNDVNEKEWRMRSGWRTQREFRKTRFPYTPIRSLMLRSRLFQGLRSAVIAILVKSGRYFPPNRTDMMEVAMRPSKHPEAWEPYETELKKFIGAVRAESVPLVAAITPHQYQLHRWGYPVMDYFGARDFQDRLIALLNEEKVPAIDLLPIYQREMGNLPSLFLTGGLYDEHPDAAGQYIKAREIYAELKKALESQGFFNFYAGFDKAEVSGKATTGRLWVPHGDAPSLVMHFGARLAYRHLKLGENPSLVLQPVSPWYSKKDSATLEVLVTDETTSQTKTFKFETSKKSGERKPPVIVPLEGYENKTVCVEWKIKDEPAASGVGEPALCIMAPVLINQRKNR